Protein AF-A0A3A5VS07-F1 (afdb_monomer)

Nearest PDB structures (foldseek):
  6m96-assembly1_B-2  TM=8.601E-01  e=1.224E-10  Aquifex aeolicus VF5
  7k2t-assembly1_B  TM=9.051E-01  e=3.445E-10  Aquifex aeolicus VF5
  8dku-assembly1_B  TM=8.799E-01  e=6.766E-10  Aquifex aeolicus VF5
  6oih-assembly1_D  TM=8.553E-01  e=5.911E-10  Aquifex aeolicus VF5
  6jbh-assembly1_D  TM=8.385E-01  e=1.487E-06  Alicyclobacillus herbarius

pLDDT: mean 70.06, std 24.3, range [26.67, 97.94]

Sequence (455 aa):
MKNRGQQRFASKGSLAQKLIKRIVKLAKSSPIPEKKIAETLSELYEVDQNLSQSLIFAIENLIYSSKNLTAARSLFLNTVSLLSKNDKNQCFDFTYSCDPKAIDKESLEIVFELHLENEHYLASLILLDGLDQNESTQQKRKSIVQAMKHRDEKKIDIIYQNLANLLLRKKSNEKLTSKKDKNSSKFLHHLLETPSVTWRYRSQLSRMIRRDLNTKYQKSILGWVWGIIEPLALTVTFLFLFDILSATTSRYMPLNIMIGIIIWSGFGQIMLRGTKSLESNTAILQRVKIPRQIFLLNITGTAIVTISLNILAIIPLLIYYQIVPTWKIILFPVSLILVAIYAVSVSLFTSTIQTKWRDVSHFVTVAIRIGFYFTPVFFTLEMLINGRIPPEFLTAYLILNPIAIYLSMARTAFTNESVDIGIEFYWISLLHLAILYCLSSYWFSKNENKAVKYL

Radius of gyration: 36.29 Å; Cα contacts (8 Å, |Δi|>4): 391; chains: 1; bounding box: 67×55×109 Å

Structure (mmCIF, N/CA/C/O backbone):
data_AF-A0A3A5VS07-F1
#
_entry.id   AF-A0A3A5VS07-F1
#
loop_
_atom_site.group_PDB
_atom_site.id
_atom_site.type_symbol
_atom_site.label_atom_id
_atom_site.label_alt_id
_atom_site.label_comp_id
_atom_site.label_asym_id
_atom_site.label_entity_id
_atom_site.label_seq_id
_atom_site.pdbx_PDB_ins_code
_atom_site.Cartn_x
_atom_site.Cartn_y
_atom_site.Cartn_z
_atom_site.occupancy
_atom_site.B_iso_or_equiv
_atom_site.auth_seq_id
_atom_site.auth_comp_id
_atom_site.auth_asym_id
_atom_site.auth_atom_id
_atom_site.pdbx_PDB_model_num
ATOM 1 N N . MET A 1 1 ? -44.613 -26.028 59.359 1.00 35.66 1 MET A N 1
ATOM 2 C CA . MET A 1 1 ? -44.324 -24.674 59.898 1.00 35.66 1 MET A CA 1
ATOM 3 C C . MET A 1 1 ? -42.888 -24.158 59.668 1.00 35.66 1 MET A C 1
ATOM 5 O O . MET A 1 1 ? -42.621 -23.023 60.034 1.00 35.66 1 MET A O 1
ATOM 9 N N . LYS A 1 2 ? -41.982 -24.885 58.983 1.00 31.12 2 LYS A N 1
ATOM 10 C CA . LYS A 1 2 ? -40.599 -24.421 58.713 1.00 31.12 2 LYS A CA 1
ATOM 11 C C . LYS A 1 2 ? -40.420 -23.450 57.521 1.00 31.12 2 LYS A C 1
ATOM 13 O O . LYS A 1 2 ? -39.383 -22.808 57.439 1.00 31.12 2 LYS A O 1
ATOM 18 N N . ASN A 1 3 ? -41.431 -23.247 56.664 1.00 30.09 3 ASN A N 1
ATOM 19 C CA . ASN A 1 3 ? -41.316 -22.389 55.463 1.00 30.09 3 ASN A CA 1
ATOM 20 C C . ASN A 1 3 ? -41.666 -20.896 55.647 1.00 30.09 3 ASN A C 1
ATOM 22 O O . ASN A 1 3 ? -41.362 -20.099 54.765 1.00 30.09 3 ASN A O 1
ATOM 26 N N . ARG A 1 4 ? -42.270 -20.472 56.771 1.00 28.08 4 ARG A N 1
ATOM 27 C CA . ARG A 1 4 ? -42.649 -19.051 56.972 1.00 28.08 4 ARG A CA 1
ATOM 28 C C . ARG A 1 4 ? -41.522 -18.177 57.554 1.00 28.08 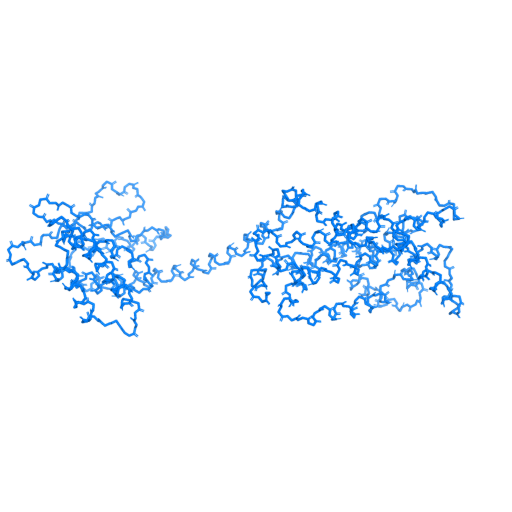4 ARG A C 1
ATOM 30 O O . ARG A 1 4 ? -41.530 -16.968 57.345 1.00 28.08 4 ARG A O 1
ATOM 37 N N . GLY A 1 5 ? -40.540 -18.771 58.240 1.00 27.77 5 GLY A N 1
ATOM 38 C CA . GLY A 1 5 ? -39.402 -18.051 58.837 1.00 27.77 5 GLY A CA 1
ATOM 39 C C . GLY A 1 5 ? -38.304 -17.682 57.830 1.00 27.77 5 GLY A C 1
ATOM 40 O O . GLY A 1 5 ? -37.843 -16.543 57.813 1.00 27.77 5 GLY A O 1
ATOM 41 N N . GLN A 1 6 ? -37.944 -18.605 56.929 1.00 27.52 6 GLN A N 1
ATOM 42 C CA . GLN A 1 6 ? -36.914 -18.370 55.903 1.00 27.52 6 GLN A CA 1
ATOM 43 C C . GLN A 1 6 ? -37.365 -17.386 54.808 1.00 27.52 6 GLN A C 1
ATOM 45 O O . GLN A 1 6 ? -36.561 -16.576 54.350 1.00 27.52 6 GLN A O 1
ATOM 50 N N . GLN A 1 7 ? -38.657 -17.359 54.451 1.00 30.28 7 GLN A N 1
ATOM 51 C CA . GLN A 1 7 ? -39.198 -16.348 53.529 1.00 30.28 7 GLN A CA 1
ATOM 52 C C . GLN A 1 7 ? -39.190 -14.929 54.128 1.00 30.28 7 GLN A C 1
ATOM 54 O O . GLN A 1 7 ? -38.928 -13.967 53.406 1.00 30.28 7 GLN A O 1
ATOM 59 N N . ARG A 1 8 ? -39.406 -14.774 55.446 1.00 30.73 8 ARG A N 1
ATOM 60 C CA . ARG A 1 8 ? -39.355 -13.461 56.118 1.00 30.73 8 ARG A CA 1
ATOM 61 C C . ARG A 1 8 ? -37.939 -12.872 56.145 1.00 30.73 8 ARG A C 1
ATOM 63 O O . ARG A 1 8 ? -37.791 -11.696 55.822 1.00 30.73 8 ARG A O 1
ATOM 70 N N . PHE A 1 9 ? -36.908 -13.669 56.434 1.00 29.89 9 PHE A N 1
ATOM 71 C CA . PHE A 1 9 ? -35.512 -13.196 56.440 1.00 29.89 9 PHE A CA 1
ATOM 72 C C . PHE A 1 9 ? -34.985 -12.847 55.036 1.00 29.89 9 PHE A C 1
ATOM 74 O O . PHE A 1 9 ? -34.376 -11.792 54.861 1.00 29.89 9 PHE A O 1
ATOM 81 N N . ALA A 1 10 ? -35.301 -13.652 54.013 1.00 34.69 10 ALA A N 1
ATOM 82 C CA . ALA A 1 10 ? -34.942 -13.339 52.624 1.00 34.69 10 ALA A CA 1
ATOM 83 C C . ALA A 1 10 ? -35.649 -12.069 52.099 1.00 34.69 10 ALA A C 1
ATOM 85 O O . ALA A 1 10 ? -35.072 -11.303 51.325 1.00 34.69 10 ALA A O 1
ATOM 86 N N . SER A 1 11 ? -36.883 -11.805 52.556 1.00 46.00 11 SER A N 1
ATOM 87 C CA . SER A 1 11 ? -37.635 -10.604 52.169 1.00 46.00 11 SER A CA 1
ATOM 88 C C . SER A 1 11 ? -37.030 -9.306 52.725 1.00 46.00 11 SER A C 1
ATOM 90 O O . SER A 1 11 ? -36.935 -8.330 51.975 1.00 46.00 11 SER A O 1
ATOM 92 N N . LYS A 1 12 ? -36.543 -9.314 53.981 1.00 46.69 12 LYS A N 1
ATOM 93 C CA . LYS A 1 12 ? -35.945 -8.147 54.658 1.00 46.69 12 LYS A CA 1
ATOM 94 C C . LYS A 1 12 ? -34.642 -7.685 53.997 1.00 46.69 12 LYS A C 1
ATOM 96 O O . LYS A 1 12 ? -34.515 -6.505 53.677 1.00 46.69 12 LYS A O 1
ATOM 101 N N . GLY A 1 13 ? -33.732 -8.610 53.677 1.00 51.00 13 GLY A N 1
ATOM 102 C CA . GLY A 1 13 ? -32.477 -8.280 52.980 1.00 51.00 13 GLY A CA 1
ATOM 103 C C . GLY A 1 13 ? -32.695 -7.704 51.572 1.00 51.00 13 GLY A C 1
ATOM 104 O O . GLY A 1 13 ? -32.007 -6.768 51.161 1.00 51.00 13 GLY A O 1
ATOM 105 N N . SER A 1 14 ? -33.710 -8.192 50.844 1.00 56.06 14 SER A N 1
ATOM 106 C CA . SER A 1 14 ? -34.059 -7.643 49.522 1.00 56.06 14 SER A CA 1
ATOM 107 C C . SER A 1 14 ? -34.667 -6.234 49.602 1.00 56.06 14 SER A C 1
ATOM 109 O O . SER A 1 14 ? -34.489 -5.426 48.685 1.00 56.06 14 SER A O 1
ATOM 111 N N . LEU A 1 15 ? -35.377 -5.930 50.695 1.00 60.72 15 LEU A N 1
ATOM 112 C CA . LEU A 1 15 ? -36.012 -4.636 50.932 1.00 60.72 15 LEU A CA 1
ATOM 113 C C . LEU A 1 15 ? -34.964 -3.572 51.290 1.00 60.72 15 LEU A C 1
ATOM 115 O O . LEU A 1 15 ? -34.951 -2.508 50.672 1.00 60.72 15 LEU A O 1
ATOM 119 N N . ALA A 1 16 ? -34.021 -3.899 52.179 1.00 57.56 16 ALA A N 1
ATOM 120 C CA . ALA A 1 16 ? -32.911 -3.018 52.546 1.00 57.56 16 ALA A CA 1
ATOM 121 C C . ALA A 1 16 ? -32.056 -2.631 51.324 1.00 57.56 16 ALA A C 1
ATOM 123 O O . ALA A 1 16 ? -31.803 -1.453 51.071 1.00 57.56 16 ALA A O 1
ATOM 124 N N . GLN A 1 17 ? -31.711 -3.597 50.463 1.00 58.41 17 GLN A N 1
ATOM 125 C CA . GLN A 1 17 ? -30.976 -3.318 49.221 1.00 58.41 17 GLN A CA 1
ATOM 126 C C . GLN A 1 17 ? -31.754 -2.428 48.235 1.00 58.41 17 GLN A C 1
ATOM 128 O O . GLN A 1 17 ? -31.152 -1.623 47.514 1.00 58.41 17 GLN A O 1
ATOM 133 N N . LYS A 1 18 ? -33.088 -2.549 48.177 1.00 65.25 18 LYS A N 1
ATOM 134 C CA . LYS A 1 18 ? -33.938 -1.666 47.357 1.00 65.25 18 LYS A CA 1
ATOM 135 C C . LYS A 1 18 ? -33.953 -0.238 47.902 1.00 65.25 18 LYS A C 1
ATOM 137 O O . LYS A 1 18 ? -33.847 0.701 47.111 1.00 65.25 18 LYS A O 1
ATOM 142 N N . LEU A 1 19 ? -34.038 -0.077 49.220 1.00 61.75 19 LEU A N 1
ATOM 143 C CA . LEU A 1 19 ? -34.015 1.222 49.894 1.00 61.75 19 LEU A CA 1
ATOM 144 C C . LEU A 1 19 ? -32.655 1.921 49.727 1.00 61.75 19 LEU A C 1
ATOM 146 O O . LEU A 1 19 ? -32.621 3.081 49.319 1.00 61.75 19 LEU A O 1
ATOM 150 N N . ILE A 1 20 ? -31.537 1.198 49.861 1.00 58.56 20 ILE A N 1
ATOM 151 C CA . ILE A 1 20 ? -30.185 1.728 49.594 1.00 58.56 20 ILE A CA 1
ATOM 152 C C . ILE A 1 20 ? -30.060 2.220 48.143 1.00 58.56 20 ILE A C 1
ATOM 154 O O . ILE A 1 20 ? -29.622 3.345 47.890 1.00 58.56 20 ILE A O 1
ATOM 158 N N . LYS A 1 21 ? -30.516 1.429 47.160 1.00 62.31 21 LYS A N 1
ATOM 159 C CA . LYS A 1 21 ? -30.524 1.855 45.747 1.00 62.31 21 LYS A CA 1
ATOM 160 C C . LYS A 1 21 ? -31.389 3.100 45.518 1.00 62.31 21 LYS A C 1
ATOM 162 O O . LYS A 1 21 ? -31.049 3.926 44.667 1.00 62.31 21 LYS A O 1
ATOM 167 N N . ARG A 1 22 ? -32.488 3.254 46.264 1.00 67.31 22 ARG A N 1
ATOM 168 C CA . ARG A 1 22 ? -33.375 4.426 46.204 1.00 67.31 22 ARG A CA 1
ATOM 169 C C . ARG A 1 22 ? -32.695 5.673 46.771 1.00 67.31 22 ARG A C 1
ATOM 171 O O . ARG A 1 22 ? -32.732 6.705 46.106 1.00 67.31 22 ARG A O 1
ATOM 178 N N . ILE A 1 23 ? -32.001 5.562 47.904 1.00 60.25 23 ILE A N 1
ATOM 179 C CA . ILE A 1 23 ? -31.211 6.650 48.506 1.00 60.25 23 ILE A CA 1
ATOM 180 C C . ILE A 1 23 ? -30.110 7.109 47.542 1.00 60.25 23 ILE A C 1
ATOM 182 O O . ILE A 1 23 ? -30.017 8.296 47.236 1.00 60.25 23 ILE A O 1
ATOM 186 N N . VAL A 1 24 ? -29.351 6.176 46.956 1.00 57.84 24 VAL A N 1
ATOM 187 C CA . VAL A 1 24 ? -28.307 6.492 45.960 1.00 57.84 24 VAL A CA 1
ATOM 188 C C . VAL A 1 24 ? -28.888 7.190 44.723 1.00 57.84 24 VAL A C 1
ATOM 190 O O . VAL A 1 24 ? -28.236 8.050 44.131 1.00 57.84 24 VAL A O 1
ATOM 193 N N . LYS A 1 25 ? -30.113 6.842 44.311 1.00 63.34 25 LYS A N 1
ATOM 194 C CA . LYS A 1 25 ? -30.803 7.490 43.186 1.00 63.34 25 LYS A CA 1
ATOM 195 C C . LYS A 1 25 ? -31.267 8.909 43.537 1.00 63.34 25 LYS A C 1
ATOM 197 O O . LYS A 1 25 ? -31.075 9.809 42.725 1.00 63.34 25 LYS A O 1
ATOM 202 N N . LEU A 1 26 ? -31.830 9.116 44.730 1.00 61.62 26 LEU A N 1
ATOM 203 C CA . LEU A 1 26 ? -32.265 10.431 45.226 1.00 61.62 26 LEU A CA 1
ATOM 204 C C . LEU A 1 26 ? -31.078 11.373 45.480 1.00 61.62 26 LEU A C 1
ATOM 206 O O . LEU A 1 26 ? -31.150 12.559 45.180 1.00 61.62 26 LEU A O 1
ATOM 210 N N . ALA A 1 27 ? -29.943 10.845 45.933 1.00 52.94 27 ALA A N 1
ATOM 211 C CA . ALA A 1 27 ? -28.721 11.625 46.118 1.00 52.94 27 ALA A CA 1
ATOM 212 C C . ALA A 1 27 ? -28.077 12.082 44.791 1.00 52.94 27 ALA A C 1
ATOM 214 O O . ALA A 1 27 ? -27.214 12.959 44.780 1.00 52.94 27 ALA A O 1
ATOM 215 N N . LYS A 1 28 ? -28.492 11.500 43.654 1.00 54.03 28 LYS A N 1
ATOM 216 C CA . LYS A 1 28 ? -28.048 11.890 42.305 1.00 54.03 28 LYS A CA 1
ATOM 217 C C . LYS A 1 28 ? -28.964 12.921 41.626 1.00 54.03 28 LYS A C 1
ATOM 219 O O . LYS A 1 28 ? -28.592 13.397 40.557 1.00 54.03 28 LYS A O 1
ATOM 224 N N . SER A 1 29 ? -30.127 13.265 42.193 1.00 55.69 29 SER A N 1
ATOM 225 C CA . SER A 1 29 ? -31.029 14.282 41.623 1.00 55.69 29 SER A CA 1
ATOM 226 C C . SER A 1 29 ? -30.660 15.712 42.041 1.00 55.69 29 SER A C 1
ATOM 228 O O . SER A 1 29 ? -30.152 15.928 43.140 1.00 55.69 29 SER A O 1
ATOM 230 N N . SER A 1 30 ? -30.936 16.691 41.171 1.00 45.34 30 SER A N 1
ATOM 231 C CA . SER A 1 30 ? -30.788 18.128 41.448 1.00 45.34 30 SER A CA 1
ATOM 232 C C . SER A 1 30 ? -32.106 18.857 41.146 1.00 45.34 30 SER A C 1
ATOM 234 O O . SER A 1 30 ? -32.556 18.772 40.003 1.00 45.34 30 SER A O 1
ATOM 236 N N . PRO A 1 31 ? -32.721 19.570 42.111 1.00 51.03 31 PRO A N 1
ATOM 237 C CA . PRO A 1 31 ? -32.303 19.741 43.509 1.00 51.03 31 PRO A CA 1
ATOM 238 C C . PRO A 1 31 ? -32.432 18.449 44.333 1.00 51.03 31 PRO A C 1
ATOM 240 O O . PRO A 1 31 ? -33.175 17.537 43.970 1.00 51.03 31 PRO A O 1
ATOM 243 N N . ILE A 1 32 ? -31.672 18.357 45.426 1.00 55.09 32 ILE A N 1
ATOM 244 C CA . ILE A 1 32 ? -31.659 17.179 46.302 1.00 55.09 32 ILE A CA 1
ATOM 245 C C . ILE A 1 32 ? -32.930 17.208 47.167 1.00 55.09 32 ILE A C 1
ATOM 247 O O . ILE A 1 32 ? -33.130 18.168 47.909 1.00 55.09 32 ILE A O 1
ATOM 251 N N . PRO A 1 33 ? -33.802 16.186 47.113 1.00 61.53 33 PRO A N 1
ATOM 252 C CA . PRO A 1 33 ? -35.010 16.150 47.929 1.00 61.53 33 PRO A CA 1
ATOM 253 C C . PRO A 1 33 ? -34.683 15.649 49.346 1.00 61.53 33 PRO A C 1
ATOM 255 O O . PRO A 1 33 ? -34.949 14.494 49.679 1.00 61.53 33 PRO A O 1
ATOM 258 N N . GLU A 1 34 ? -34.104 16.517 50.178 1.00 51.00 34 GLU A N 1
ATOM 259 C CA . GLU A 1 34 ? -33.614 16.203 51.535 1.00 51.00 34 GLU A CA 1
ATOM 260 C C . GLU A 1 34 ? -34.665 15.506 52.412 1.00 51.00 34 GLU A C 1
ATOM 262 O O . GLU A 1 34 ? -34.374 14.488 53.038 1.00 51.00 34 GLU A O 1
ATOM 267 N N . LYS A 1 35 ? -35.919 15.975 52.364 1.00 54.50 35 LYS A N 1
ATOM 268 C CA . LYS A 1 35 ? -37.041 15.383 53.108 1.00 54.50 35 LYS A CA 1
ATOM 269 C C . LYS A 1 35 ? -37.313 13.922 52.716 1.00 54.50 35 LYS A C 1
ATOM 271 O O . LYS A 1 35 ? -37.465 13.073 53.584 1.00 54.50 35 LYS A O 1
ATOM 276 N N . LYS A 1 36 ? -37.276 13.601 51.414 1.00 60.56 36 LYS A N 1
ATOM 277 C CA . LYS A 1 36 ? -37.474 12.223 50.916 1.00 60.56 36 LYS A CA 1
ATOM 278 C C . LYS A 1 36 ? -36.312 11.306 51.284 1.00 60.56 36 LYS A C 1
ATOM 280 O O . LYS A 1 36 ? -36.512 10.108 51.472 1.00 60.56 36 LYS A O 1
ATOM 285 N N . ILE A 1 37 ? -35.095 11.847 51.350 1.00 58.09 37 ILE A N 1
ATOM 286 C CA . ILE A 1 37 ? -33.915 11.094 51.788 1.00 58.09 37 ILE A CA 1
ATOM 287 C C . ILE A 1 37 ? -34.041 10.752 53.275 1.00 58.09 37 ILE A C 1
ATOM 289 O O . ILE A 1 37 ? -33.829 9.598 53.632 1.00 58.09 37 ILE A O 1
ATOM 293 N N . ALA A 1 38 ? -34.450 11.711 54.110 1.00 52.78 38 ALA A N 1
ATOM 294 C CA . ALA A 1 38 ? -34.689 11.483 55.534 1.00 52.78 38 ALA A CA 1
ATOM 295 C C . ALA A 1 38 ? -35.805 10.446 55.783 1.00 52.78 38 ALA A C 1
ATOM 297 O O . ALA A 1 38 ? -35.624 9.534 56.588 1.00 52.78 38 ALA A O 1
ATOM 298 N N . GLU A 1 39 ? -36.914 10.518 55.039 1.00 60.56 39 GLU A N 1
ATOM 299 C CA . GLU A 1 39 ? -37.999 9.522 55.099 1.00 60.56 39 GLU A CA 1
ATOM 300 C C . GLU A 1 39 ? -37.498 8.117 54.712 1.00 60.56 39 GLU A C 1
ATOM 302 O O . GLU A 1 39 ? -37.710 7.158 55.447 1.00 60.56 39 GLU A O 1
ATOM 307 N N . THR A 1 40 ? -36.742 7.996 53.612 1.00 62.50 40 THR A N 1
ATOM 308 C CA . THR A 1 40 ? -36.225 6.693 53.139 1.00 62.50 40 THR A CA 1
ATOM 309 C C . THR A 1 40 ? -35.163 6.106 54.082 1.00 62.50 40 THR A C 1
ATOM 311 O O . THR A 1 40 ? -35.048 4.888 54.202 1.00 62.50 40 THR A O 1
ATOM 314 N N . LEU A 1 41 ? -34.370 6.953 54.745 1.00 55.94 41 LEU A N 1
ATOM 315 C CA . LEU A 1 41 ? -33.424 6.529 55.784 1.00 55.94 41 LEU A CA 1
ATOM 316 C C . LEU A 1 41 ? -34.146 6.036 57.044 1.00 55.94 41 LEU A C 1
ATOM 318 O O . LEU A 1 41 ? -33.721 5.045 57.628 1.00 55.94 41 LEU A O 1
ATOM 322 N N . SER A 1 42 ? -35.254 6.680 57.417 1.00 56.22 42 SER A N 1
ATOM 323 C CA . SER A 1 42 ? -36.095 6.241 58.539 1.00 56.22 42 SER A CA 1
ATOM 324 C C . SER A 1 42 ? -36.734 4.877 58.247 1.00 56.22 42 SER A C 1
ATOM 326 O O . SER A 1 42 ? -36.667 3.978 59.079 1.00 56.22 42 SER A O 1
ATOM 328 N N . GLU A 1 43 ? -37.251 4.676 57.026 1.00 63.72 43 GLU A N 1
ATOM 329 C CA . GLU A 1 43 ? -37.761 3.372 56.565 1.00 63.72 43 GLU A CA 1
ATOM 330 C C . GLU A 1 43 ? -36.676 2.283 56.571 1.00 63.72 43 GLU A C 1
ATOM 332 O O . GLU A 1 43 ? -36.951 1.130 56.894 1.00 63.72 43 GLU A O 1
ATOM 337 N N . LEU A 1 44 ? -35.433 2.624 56.210 1.00 58.00 44 LEU A N 1
ATOM 338 C CA . LEU A 1 44 ? -34.318 1.675 56.242 1.00 58.00 44 LEU A CA 1
ATOM 339 C C . LEU A 1 44 ? -33.982 1.254 57.682 1.00 58.00 44 LEU A C 1
ATOM 341 O O . LEU A 1 44 ? -33.674 0.084 57.904 1.00 58.00 44 LEU A O 1
ATOM 345 N N . TYR A 1 45 ? -34.095 2.177 58.642 1.00 52.84 45 TYR A N 1
ATOM 346 C CA . TYR A 1 45 ? -33.855 1.906 60.060 1.00 52.84 45 TYR A CA 1
ATOM 347 C C . TYR A 1 45 ? -34.862 0.945 60.683 1.00 52.84 45 TYR A C 1
ATOM 349 O O . TYR A 1 45 ? -34.473 0.021 61.392 1.00 52.84 45 TYR A O 1
ATOM 357 N N . GLU A 1 46 ? -36.150 1.093 60.372 1.00 57.97 46 GLU A N 1
ATOM 358 C CA . GLU A 1 46 ? -37.178 0.176 60.884 1.00 57.97 46 GLU A CA 1
ATOM 359 C C . GLU A 1 46 ? -37.010 -1.264 60.367 1.00 57.97 46 GLU A C 1
ATOM 361 O O . GLU A 1 46 ? -37.454 -2.230 60.996 1.00 57.97 46 GLU A O 1
ATOM 366 N N . VAL A 1 47 ? -36.372 -1.428 59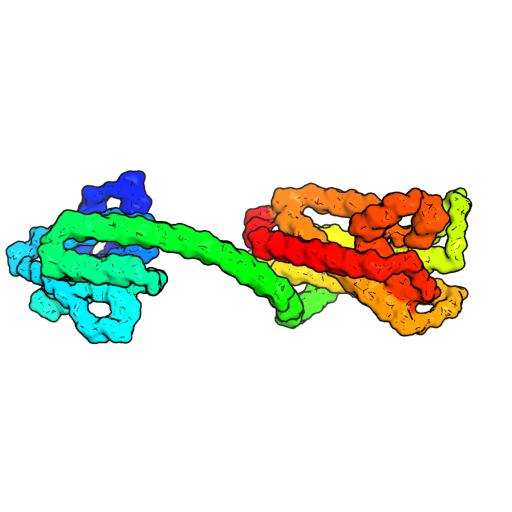.206 1.00 57.06 47 VAL A N 1
ATOM 367 C CA . VAL A 1 47 ? -36.207 -2.727 58.541 1.00 57.06 47 VAL A CA 1
ATOM 368 C C . VAL A 1 47 ? -34.998 -3.500 59.077 1.00 57.06 47 VAL A C 1
ATOM 370 O O . VAL A 1 47 ? -35.069 -4.735 59.149 1.00 57.06 47 VAL A O 1
ATOM 373 N N . ASP A 1 48 ? -33.925 -2.803 59.464 1.00 52.50 48 ASP A N 1
ATOM 374 C CA . ASP A 1 48 ? -32.655 -3.390 59.902 1.00 52.50 48 ASP A CA 1
ATOM 375 C C . ASP A 1 48 ? -32.058 -2.627 61.100 1.00 52.50 48 ASP A C 1
ATOM 377 O O . ASP A 1 48 ? -31.489 -1.552 60.946 1.00 52.50 48 ASP A O 1
ATOM 381 N N . GLN A 1 49 ? -32.174 -3.184 62.310 1.00 49.41 49 GLN A N 1
ATOM 382 C CA . GLN A 1 49 ? -31.670 -2.537 63.531 1.00 49.41 49 GLN A CA 1
ATOM 383 C C . GLN A 1 49 ? -30.128 -2.524 63.628 1.00 49.41 49 GLN A C 1
ATOM 385 O O . GLN A 1 49 ? -29.587 -1.711 64.371 1.00 49.41 49 GLN A O 1
ATOM 390 N N . ASN A 1 50 ? -29.406 -3.327 62.829 1.00 47.53 50 ASN A N 1
ATOM 391 C CA . ASN A 1 50 ? -27.934 -3.301 62.724 1.00 47.53 50 ASN A CA 1
ATOM 392 C C . ASN A 1 50 ? -27.459 -2.261 61.684 1.00 47.53 50 ASN A C 1
ATOM 394 O O . ASN A 1 50 ? -26.661 -2.539 60.785 1.00 47.53 50 ASN A O 1
ATOM 398 N N . LEU A 1 51 ? -27.988 -1.039 61.789 1.00 45.94 51 LEU A N 1
ATOM 399 C CA . LEU A 1 51 ? -27.923 -0.008 60.747 1.00 45.94 51 LEU A CA 1
ATOM 400 C C . LEU A 1 51 ? -26.508 0.545 60.475 1.00 45.94 51 LEU A C 1
ATOM 402 O O . LEU A 1 51 ? -26.288 1.147 59.424 1.00 45.94 51 LEU A O 1
ATOM 406 N N . SER A 1 52 ? -25.545 0.350 61.380 1.00 45.28 52 SER A N 1
ATOM 407 C CA . SER A 1 52 ? -24.231 1.013 61.357 1.00 45.28 52 SER A CA 1
ATOM 408 C C . SER A 1 52 ? -23.382 0.637 60.133 1.00 45.28 52 SER A C 1
ATOM 410 O O . SER A 1 52 ? -22.960 1.521 59.388 1.00 45.28 52 SER A O 1
ATOM 412 N N . GLN A 1 53 ? -23.193 -0.654 59.840 1.00 44.06 53 GLN A N 1
ATOM 413 C CA . GLN A 1 53 ? -22.348 -1.084 58.711 1.00 44.06 53 GLN A CA 1
ATOM 414 C C . GLN A 1 53 ? -22.976 -0.801 57.340 1.00 44.06 53 GLN A C 1
ATOM 416 O O . GLN A 1 53 ? -22.285 -0.398 56.403 1.00 44.06 53 GLN A O 1
ATOM 421 N N . SER A 1 54 ? -24.295 -0.960 57.222 1.00 43.84 54 SER A N 1
ATOM 422 C CA . SER A 1 54 ? -25.032 -0.704 55.979 1.00 43.84 54 SER A CA 1
ATOM 423 C C . SER A 1 54 ? -25.033 0.785 55.610 1.00 43.84 54 SER A C 1
ATOM 425 O O . SER A 1 54 ? -24.948 1.129 54.428 1.00 43.84 54 SER A O 1
ATOM 427 N N . LEU A 1 55 ? -25.082 1.675 56.609 1.00 46.97 55 LEU A N 1
ATOM 428 C CA . LEU A 1 55 ? -24.954 3.123 56.428 1.00 46.97 55 LEU A CA 1
ATOM 429 C C . LEU A 1 55 ? -23.530 3.556 56.097 1.00 46.97 55 LEU A C 1
ATOM 431 O O . LEU A 1 55 ? -23.360 4.353 55.177 1.00 46.97 55 LEU A O 1
ATOM 435 N N . ILE A 1 56 ? -22.524 3.020 56.795 1.00 44.69 56 ILE A N 1
ATOM 436 C CA . ILE A 1 56 ? -21.108 3.302 56.514 1.00 44.69 56 ILE A CA 1
ATOM 437 C C . ILE A 1 56 ? -20.785 2.900 55.073 1.00 44.69 56 ILE A C 1
ATOM 439 O O . ILE A 1 56 ? -20.320 3.730 54.296 1.00 44.69 56 ILE A O 1
ATOM 443 N N . PHE A 1 57 ? -21.182 1.696 54.651 1.00 45.28 57 PHE A N 1
ATOM 444 C CA . PHE A 1 57 ? -20.992 1.235 53.276 1.00 45.28 57 PHE A CA 1
ATOM 445 C C . PHE A 1 57 ? -21.769 2.074 52.247 1.00 45.28 57 PHE A C 1
ATOM 447 O O . PHE A 1 57 ? -21.302 2.287 51.123 1.00 45.28 57 PHE A O 1
ATOM 454 N N . ALA A 1 58 ? -22.963 2.569 52.597 1.00 45.16 58 ALA A N 1
ATOM 455 C CA . ALA A 1 58 ? -23.735 3.456 51.730 1.00 45.16 58 ALA A CA 1
ATOM 456 C C . ALA A 1 58 ? -23.071 4.833 51.587 1.00 45.16 58 ALA A C 1
ATOM 458 O O . ALA A 1 58 ? -23.021 5.344 50.469 1.00 45.16 58 ALA A O 1
ATOM 459 N N . ILE A 1 59 ? -22.536 5.399 52.674 1.00 47.28 59 ILE A N 1
ATOM 460 C CA . ILE A 1 59 ? -21.818 6.681 52.712 1.00 47.28 59 ILE A CA 1
ATOM 461 C C . ILE A 1 59 ? -20.483 6.569 51.967 1.00 47.28 59 ILE A C 1
ATOM 463 O O . ILE A 1 59 ? -20.223 7.393 51.092 1.00 47.28 59 ILE A O 1
ATOM 467 N N . GLU A 1 60 ? -19.692 5.523 52.210 1.00 43.66 60 GLU A N 1
ATOM 468 C CA . GLU A 1 60 ? -18.444 5.242 51.488 1.00 43.66 60 GLU A CA 1
ATOM 469 C C . GLU A 1 60 ? -18.685 5.116 49.982 1.00 43.66 60 GLU A C 1
ATOM 471 O O . GLU A 1 60 ? -18.024 5.781 49.180 1.00 43.66 60 GLU A O 1
ATOM 476 N N . ASN A 1 61 ? -19.703 4.347 49.573 1.00 42.75 61 ASN A N 1
ATOM 477 C CA . ASN A 1 61 ? -20.063 4.225 48.161 1.00 42.75 61 ASN A CA 1
ATOM 478 C C . ASN A 1 61 ? -20.597 5.530 47.568 1.00 42.75 61 ASN A C 1
ATOM 480 O O . ASN A 1 61 ? -20.410 5.770 46.375 1.00 42.75 61 ASN A O 1
ATOM 484 N N . LEU A 1 62 ? -21.264 6.385 48.347 1.00 42.56 62 LEU A N 1
ATOM 485 C CA . LEU A 1 62 ? -21.747 7.683 47.873 1.00 42.56 62 LEU A CA 1
ATOM 486 C C . LEU A 1 62 ? -20.625 8.714 47.764 1.00 42.56 62 LEU A C 1
ATOM 488 O O . LEU A 1 62 ? -20.637 9.504 46.821 1.00 42.56 62 LEU A O 1
ATOM 492 N N . ILE A 1 63 ? -19.635 8.682 48.653 1.00 43.50 63 ILE A N 1
ATOM 493 C CA . ILE A 1 63 ? -18.420 9.500 48.569 1.00 43.50 63 ILE A CA 1
ATOM 494 C C . ILE A 1 63 ? -17.589 9.069 47.351 1.00 43.50 63 ILE A C 1
ATOM 496 O O . ILE A 1 63 ? -17.175 9.917 46.558 1.00 43.50 63 ILE A O 1
ATOM 500 N N . TYR A 1 64 ? -17.450 7.760 47.116 1.00 39.59 64 TYR A N 1
ATOM 501 C CA . TYR A 1 64 ? -16.770 7.231 45.930 1.00 39.59 64 TYR A CA 1
ATOM 502 C C . TYR A 1 64 ? -17.558 7.451 44.623 1.00 39.59 64 TYR A C 1
ATOM 504 O O . TYR A 1 64 ? -16.966 7.708 43.571 1.00 39.59 64 TYR A O 1
ATOM 512 N N . SER A 1 65 ? -18.896 7.372 44.652 1.00 37.09 65 SER A N 1
ATOM 513 C CA . SER A 1 65 ? -19.741 7.431 43.447 1.00 37.09 65 SER A CA 1
ATOM 514 C C . SER A 1 65 ? -20.257 8.828 43.095 1.00 37.09 65 SER A C 1
ATOM 516 O O . SER A 1 65 ? -20.578 9.054 41.919 1.00 37.09 65 SER A O 1
ATOM 518 N N . SER A 1 66 ? -20.453 9.734 44.053 1.00 39.06 66 SER A N 1
ATOM 519 C CA . SER A 1 66 ? -21.170 10.987 43.806 1.00 39.06 66 SER A CA 1
ATOM 520 C C . SER A 1 66 ? -20.211 12.118 43.440 1.00 39.06 66 SER A C 1
ATOM 522 O O . SER A 1 66 ? -19.219 12.411 44.096 1.00 39.06 66 SER A O 1
ATOM 524 N N . LYS A 1 67 ? -20.518 12.796 42.334 1.00 40.78 67 LYS A N 1
ATOM 525 C CA . LYS A 1 67 ? -19.819 14.008 41.886 1.00 40.78 67 LYS A CA 1
ATOM 526 C C . LYS A 1 67 ? -20.248 15.256 42.687 1.00 40.78 67 LYS A C 1
ATOM 528 O O . LYS A 1 67 ? -19.985 16.357 42.218 1.00 40.78 67 LYS A O 1
ATOM 533 N N . ASN A 1 68 ? -20.943 15.100 43.821 1.00 46.38 68 ASN A N 1
ATOM 534 C CA . ASN A 1 68 ? -21.657 16.178 44.506 1.00 46.38 68 ASN A CA 1
ATOM 535 C C . ASN A 1 68 ? -21.395 16.150 46.026 1.00 46.38 68 ASN A C 1
ATOM 537 O O . ASN A 1 68 ? -22.114 15.494 46.775 1.00 46.38 68 ASN A O 1
ATOM 541 N N . LEU A 1 69 ? -20.349 16.861 46.468 1.00 47.06 69 LEU A N 1
ATOM 542 C CA . LEU A 1 69 ? -19.902 16.919 47.872 1.00 47.06 69 LEU A CA 1
ATOM 543 C C . LEU A 1 69 ? -21.001 17.421 48.827 1.00 47.06 69 LEU A C 1
ATOM 545 O O . LEU A 1 69 ? -21.072 16.996 49.977 1.00 47.06 69 LEU A O 1
ATOM 549 N N . THR A 1 70 ? -21.885 18.291 48.335 1.00 45.78 70 THR A N 1
ATOM 550 C CA . THR A 1 70 ? -23.015 18.839 49.094 1.00 45.78 70 THR A CA 1
ATOM 551 C C . THR A 1 70 ? -24.013 17.747 49.481 1.00 45.78 70 THR A C 1
ATOM 553 O O . THR A 1 70 ? -24.519 17.756 50.599 1.00 45.78 70 THR A O 1
ATOM 556 N N . ALA A 1 71 ? -24.223 16.758 48.600 1.00 49.31 71 ALA A N 1
ATOM 557 C CA . ALA A 1 71 ? -25.089 15.609 48.863 1.00 49.31 71 ALA A CA 1
ATOM 558 C C . ALA A 1 71 ? -24.498 14.665 49.921 1.00 49.31 71 ALA A C 1
ATOM 560 O O . ALA A 1 71 ? -25.233 14.118 50.738 1.00 49.31 71 ALA A O 1
ATOM 561 N N . ALA A 1 72 ? -23.172 14.488 49.924 1.00 49.88 72 ALA A N 1
ATOM 562 C CA . ALA A 1 72 ? -22.482 13.684 50.932 1.00 49.88 72 ALA A CA 1
ATOM 563 C C . ALA A 1 72 ? -22.552 14.343 52.323 1.00 49.88 72 ALA A C 1
ATOM 565 O O . ALA A 1 72 ? -22.862 13.664 53.300 1.00 49.88 72 ALA A O 1
ATOM 566 N N . ARG A 1 73 ? -22.361 15.672 52.402 1.00 47.53 73 ARG A N 1
ATOM 567 C CA . ARG A 1 73 ? -22.497 16.452 53.649 1.00 47.53 73 ARG A CA 1
ATOM 568 C C . ARG A 1 73 ? -23.915 16.372 54.222 1.00 47.53 73 ARG A C 1
ATOM 570 O O . ARG A 1 73 ? -24.069 16.092 55.407 1.00 47.53 73 ARG A O 1
ATOM 577 N N . SER A 1 74 ? -24.945 16.585 53.399 1.00 50.12 74 SER A N 1
ATOM 578 C CA . SER A 1 74 ? -26.344 16.544 53.855 1.00 50.12 74 SER A CA 1
ATOM 579 C C . SER A 1 74 ? -26.764 15.146 54.316 1.00 50.12 74 SER A C 1
ATOM 581 O O . SER A 1 74 ? -27.484 15.008 55.300 1.00 50.12 74 SER A O 1
ATOM 583 N N . LEU A 1 75 ? -26.299 14.095 53.629 1.00 51.91 75 LEU A N 1
ATOM 584 C CA . LEU A 1 75 ? -26.544 12.708 54.027 1.00 51.91 75 LEU A CA 1
ATOM 58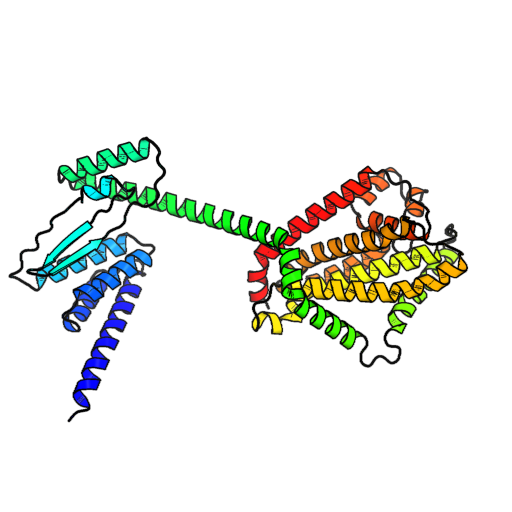5 C C . LEU A 1 75 ? -25.872 12.366 55.355 1.00 51.91 75 LEU A C 1
ATOM 587 O O . LEU A 1 75 ? -26.525 11.786 56.217 1.00 51.91 75 LEU A O 1
ATOM 591 N N . PHE A 1 76 ? -24.609 12.753 55.541 1.00 50.72 76 PHE A N 1
ATOM 592 C CA . PHE A 1 76 ? -23.884 12.518 56.788 1.00 50.72 76 PHE A CA 1
ATOM 593 C C . PHE A 1 76 ? -24.580 13.194 57.978 1.00 50.72 76 PHE A C 1
ATOM 595 O O . PHE A 1 76 ? -24.918 12.527 58.952 1.00 50.72 76 PHE A O 1
ATOM 602 N N . LEU A 1 77 ? -24.902 14.488 57.860 1.00 47.78 77 LEU A N 1
ATOM 603 C CA . LEU A 1 77 ? -25.571 15.246 58.925 1.00 47.78 77 LEU A CA 1
ATOM 604 C C . LEU A 1 77 ? -26.969 14.697 59.257 1.00 47.78 77 LEU A C 1
ATOM 606 O O . LEU A 1 77 ? -27.309 14.563 60.431 1.00 47.78 77 LEU A O 1
ATOM 610 N N . ASN A 1 78 ? -27.762 14.319 58.247 1.00 49.31 78 ASN A N 1
ATOM 611 C CA . ASN A 1 78 ? -29.085 13.727 58.474 1.00 49.31 78 ASN A CA 1
ATOM 612 C C . ASN A 1 78 ? -29.007 12.335 59.110 1.00 49.31 78 ASN A C 1
ATOM 614 O O . ASN A 1 78 ? -29.862 11.996 59.920 1.00 49.31 78 ASN A O 1
ATOM 618 N N . THR A 1 79 ? -27.980 11.549 58.781 1.00 49.53 79 THR A N 1
ATOM 619 C CA . THR A 1 79 ? -27.749 10.230 59.389 1.00 49.53 79 THR A CA 1
ATOM 620 C C . THR A 1 79 ? -27.409 10.370 60.873 1.00 49.53 79 THR A C 1
ATOM 622 O O . THR A 1 79 ? -28.017 9.708 61.710 1.00 49.53 79 THR A O 1
ATOM 625 N N . VAL A 1 80 ? -26.499 11.289 61.208 1.00 45.19 80 VAL A N 1
ATOM 626 C CA . VAL A 1 80 ? -26.119 11.597 62.596 1.00 45.19 80 VAL A CA 1
ATOM 627 C C . VAL A 1 80 ? -27.319 12.132 63.390 1.00 45.19 80 VAL A C 1
ATOM 629 O O . VAL A 1 80 ? -27.557 11.701 64.515 1.00 45.19 80 VAL A O 1
ATOM 632 N N . SER A 1 81 ? -28.143 13.000 62.790 1.00 44.12 81 SER A N 1
ATOM 633 C CA . SER A 1 81 ? -29.378 13.498 63.414 1.00 44.12 81 SER A CA 1
ATOM 634 C C . SER A 1 81 ? -30.410 12.400 63.699 1.00 44.12 81 SER A C 1
ATOM 636 O O . SER A 1 81 ? -31.170 12.535 64.659 1.00 44.12 81 SER A O 1
ATOM 638 N N . LEU A 1 82 ? -30.503 11.374 62.851 1.00 47.25 82 LEU A N 1
ATOM 639 C CA . LEU A 1 82 ? -31.459 10.274 63.006 1.00 47.25 82 LEU A CA 1
ATOM 640 C C . LEU A 1 82 ? -31.027 9.329 64.130 1.00 47.25 82 LEU A C 1
ATOM 642 O O . LEU A 1 82 ? -31.856 8.953 64.956 1.00 47.25 82 LEU A O 1
ATOM 646 N N . LEU A 1 83 ? -29.724 9.036 64.204 1.00 44.56 83 LEU A N 1
ATOM 647 C CA . LEU A 1 83 ? -29.118 8.274 65.299 1.00 44.56 83 LEU A CA 1
ATOM 648 C C . LEU A 1 83 ? -29.285 9.004 66.642 1.00 44.56 83 LEU A C 1
ATOM 650 O O . LEU A 1 83 ? -29.637 8.384 67.637 1.00 44.56 83 LEU A O 1
ATOM 654 N N . SER A 1 84 ? -29.160 10.336 66.649 1.00 40.81 84 SER A N 1
ATOM 655 C CA . SER A 1 84 ? -29.338 11.171 67.846 1.00 40.81 84 SER A CA 1
ATOM 656 C C . SER A 1 84 ? -30.780 11.270 68.370 1.00 40.81 84 SER A C 1
ATOM 658 O O . SER A 1 84 ? -30.971 11.543 69.554 1.00 40.81 84 SER A O 1
ATOM 660 N N . LYS A 1 85 ? -31.808 11.098 67.526 1.00 41.16 85 LYS A N 1
ATOM 661 C CA . LYS A 1 85 ? -33.215 11.329 67.916 1.00 41.16 85 LYS A CA 1
ATOM 662 C C . LYS A 1 85 ? -33.918 10.121 68.538 1.00 41.16 85 LYS A C 1
ATOM 664 O O . LYS A 1 85 ? -34.888 10.330 69.267 1.00 41.16 85 LYS A O 1
ATOM 669 N N . ASN A 1 86 ? -33.483 8.900 68.228 1.00 41.69 86 ASN A N 1
ATOM 670 C CA . ASN A 1 86 ? -34.227 7.685 68.578 1.00 41.69 86 ASN A CA 1
ATOM 671 C C . ASN A 1 86 ? -33.729 6.962 69.837 1.00 41.69 86 ASN A C 1
ATOM 673 O O . ASN A 1 86 ? -34.525 6.236 70.426 1.00 41.69 86 ASN A O 1
ATOM 677 N N . ASP A 1 87 ? -32.509 7.228 70.312 1.00 39.41 87 ASP A N 1
ATOM 678 C CA . ASP A 1 87 ? -32.027 6.738 71.611 1.00 39.41 87 ASP A CA 1
ATOM 679 C C . ASP A 1 87 ? -31.847 7.906 72.587 1.00 39.41 87 ASP A C 1
ATOM 681 O O . ASP A 1 87 ? -30.812 8.566 72.643 1.00 39.41 87 ASP A O 1
ATOM 685 N N . LYS A 1 88 ? -32.891 8.188 73.378 1.00 32.56 88 LYS A N 1
ATOM 686 C CA . LYS A 1 88 ? -32.918 9.311 74.338 1.00 32.56 88 LYS A CA 1
ATOM 687 C C . LYS A 1 88 ? -31.943 9.169 75.522 1.00 32.56 88 LYS A C 1
ATOM 689 O O . LYS A 1 88 ? -31.875 10.090 76.328 1.00 32.56 88 LYS A O 1
ATOM 694 N N . ASN A 1 89 ? -31.199 8.064 75.615 1.00 32.94 89 ASN A N 1
ATOM 695 C CA . ASN A 1 89 ? -30.298 7.757 76.731 1.00 32.94 89 ASN A CA 1
ATOM 696 C C . ASN A 1 89 ? -28.822 7.556 76.335 1.00 32.94 89 ASN A C 1
ATOM 698 O O . ASN A 1 89 ? -28.043 7.150 77.188 1.00 32.94 89 ASN A O 1
ATOM 702 N N . GLN A 1 90 ? -28.410 7.850 75.097 1.00 33.16 90 GLN A N 1
ATOM 703 C CA . GLN A 1 90 ? -27.008 7.694 74.683 1.00 33.16 90 GLN A CA 1
ATOM 704 C C . GLN A 1 90 ? -26.323 9.058 74.512 1.00 33.16 90 GLN A C 1
ATOM 706 O O . GLN A 1 90 ? -26.718 9.875 73.679 1.00 33.16 90 GLN A O 1
ATOM 711 N N . CYS A 1 91 ? -25.288 9.318 75.315 1.00 26.67 91 CYS A N 1
ATOM 712 C CA . CYS A 1 91 ? -24.389 10.455 75.120 1.00 26.67 91 CYS A CA 1
ATOM 713 C C . CYS A 1 91 ? -23.461 10.164 73.933 1.00 26.67 91 CYS A C 1
ATOM 715 O O . CYS A 1 91 ? -22.659 9.236 73.981 1.00 26.67 91 CYS A O 1
ATOM 717 N N . PHE A 1 92 ? -23.557 10.960 72.868 1.00 30.50 92 PHE A N 1
ATOM 718 C CA . PHE A 1 92 ? -22.634 10.892 71.734 1.00 30.50 92 PHE A CA 1
ATOM 719 C C . PHE A 1 92 ? -21.374 11.703 72.054 1.00 30.50 92 PHE A C 1
ATOM 721 O O . PHE A 1 92 ? -21.385 12.927 71.914 1.00 30.50 92 PHE A O 1
ATOM 728 N N . ASP A 1 93 ? -20.292 11.040 72.459 1.00 27.98 93 ASP A N 1
ATOM 729 C CA . ASP A 1 93 ? -18.988 11.693 72.588 1.00 27.98 93 ASP A CA 1
ATOM 730 C C . ASP A 1 93 ? -18.232 11.646 71.256 1.00 27.98 93 ASP A C 1
ATOM 732 O O . ASP A 1 93 ? -17.875 10.587 70.739 1.00 27.98 93 ASP A O 1
ATOM 736 N N . PHE A 1 94 ? -17.991 12.829 70.686 1.00 32.94 94 PHE A N 1
ATOM 737 C CA . PHE A 1 94 ? -17.134 13.007 69.518 1.00 32.94 94 PHE A CA 1
ATOM 738 C C . PHE A 1 94 ? -15.721 13.354 69.981 1.00 32.94 94 PHE A C 1
ATOM 740 O O . PHE A 1 94 ? -15.408 14.518 70.257 1.00 32.94 94 PHE A O 1
ATOM 747 N N . THR A 1 95 ? -14.845 12.358 70.036 1.00 28.14 95 THR A N 1
ATOM 748 C CA . THR A 1 95 ? -13.410 12.566 70.227 1.00 28.14 95 THR A CA 1
ATOM 749 C C . THR A 1 95 ? -12.714 12.615 68.870 1.00 28.14 95 THR A C 1
ATOM 751 O O . THR A 1 95 ? -12.829 11.719 68.039 1.00 28.14 95 THR A O 1
ATOM 754 N N . TYR A 1 96 ? -11.993 13.708 68.617 1.00 33.81 96 TYR A N 1
ATOM 755 C CA . TYR A 1 96 ? -11.078 13.800 67.483 1.00 33.81 96 TYR A CA 1
ATOM 756 C C . TYR A 1 96 ? -9.701 13.346 67.970 1.00 33.81 96 TYR A C 1
ATOM 758 O O . TYR A 1 96 ? -9.109 13.972 68.848 1.00 33.81 96 TYR A O 1
ATOM 766 N N . SER A 1 97 ? -9.195 12.246 67.422 1.00 30.33 97 SER A N 1
ATOM 767 C CA . SER A 1 97 ? -7.829 11.794 67.673 1.00 30.33 97 SER A CA 1
ATOM 768 C C . SER A 1 97 ? -7.015 12.002 66.402 1.00 30.33 97 SER A C 1
ATOM 770 O O . SER A 1 97 ? -7.227 11.335 65.392 1.00 30.33 97 SER A O 1
ATOM 772 N N . CYS A 1 98 ? -6.103 12.975 66.424 1.00 29.67 98 CYS A N 1
ATOM 773 C CA . CYS A 1 98 ? -5.010 13.003 65.457 1.00 29.67 98 CYS A CA 1
ATOM 774 C C . CYS A 1 98 ? -3.974 11.996 65.952 1.00 29.67 98 CYS A C 1
ATOM 776 O O . CYS A 1 98 ? -3.282 12.304 66.922 1.00 29.67 98 CYS A O 1
ATOM 778 N N . ASP A 1 99 ? -3.859 10.827 65.316 1.00 31.78 99 ASP A N 1
ATOM 779 C CA . ASP A 1 99 ? -2.811 9.866 65.666 1.00 31.78 99 ASP A CA 1
ATOM 780 C C . ASP A 1 99 ? -1.426 10.502 65.413 1.00 31.78 99 ASP A C 1
ATOM 782 O O . ASP A 1 99 ? -1.066 10.768 64.258 1.00 31.78 99 ASP A O 1
ATOM 786 N N . PRO A 1 100 ? -0.618 10.773 66.457 1.00 28.84 100 PRO A N 1
ATOM 787 C CA . PRO A 1 100 ? 0.687 11.400 66.293 1.00 28.84 100 PRO A CA 1
ATOM 788 C C . PRO A 1 100 ? 1.681 10.495 65.557 1.00 28.84 100 PRO A C 1
ATOM 790 O O . PRO A 1 100 ? 2.677 10.989 65.036 1.00 28.84 100 PRO A O 1
ATOM 793 N N . LYS A 1 101 ? 1.434 9.178 65.487 1.00 30.41 101 LYS A N 1
ATOM 794 C CA . LYS A 1 101 ? 2.322 8.230 64.795 1.00 30.41 101 LYS A CA 1
ATOM 795 C C . LYS A 1 101 ? 2.132 8.221 63.275 1.00 30.41 101 LYS A C 1
ATOM 797 O O . LYS A 1 101 ? 3.010 7.733 62.568 1.00 30.41 101 LYS A O 1
ATOM 802 N N . ALA A 1 102 ? 1.057 8.824 62.761 1.00 31.36 102 ALA A N 1
ATOM 803 C CA . ALA A 1 102 ? 0.863 9.058 61.327 1.00 31.36 102 ALA A CA 1
ATOM 804 C C . ALA A 1 102 ? 1.661 10.271 60.798 1.00 31.36 102 ALA A C 1
ATOM 806 O O . ALA A 1 102 ? 1.731 10.491 59.590 1.00 31.36 102 ALA A O 1
ATOM 807 N N . ILE A 1 103 ? 2.304 11.049 61.681 1.00 30.34 103 ILE A N 1
ATOM 808 C CA . ILE A 1 103 ? 3.086 12.242 61.313 1.00 30.34 103 ILE A CA 1
ATOM 809 C C . ILE A 1 103 ? 4.349 11.877 60.504 1.00 30.34 103 ILE A C 1
ATOM 811 O O . ILE A 1 103 ? 4.778 12.680 59.677 1.00 30.34 103 ILE A O 1
ATOM 815 N N . ASP A 1 104 ? 4.877 10.656 60.653 1.00 30.89 104 ASP A N 1
ATOM 816 C CA . ASP A 1 104 ? 6.071 10.180 59.929 1.00 30.89 104 ASP A CA 1
ATOM 817 C C . ASP A 1 104 ? 5.777 9.544 58.558 1.00 30.89 104 ASP A C 1
ATOM 819 O O . ASP A 1 104 ? 6.700 9.257 57.796 1.00 30.89 104 ASP A O 1
ATOM 823 N N . LYS A 1 105 ? 4.506 9.333 58.199 1.00 31.97 105 LYS A N 1
ATOM 824 C CA . LYS A 1 105 ? 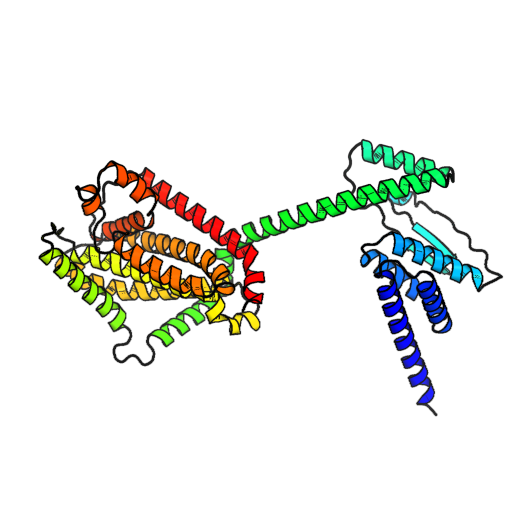4.121 8.760 56.901 1.00 31.97 105 LYS A CA 1
ATOM 825 C C . LYS A 1 105 ? 3.083 9.634 56.227 1.00 31.97 105 LYS A C 1
ATOM 827 O O . LYS A 1 105 ? 1.905 9.400 56.426 1.00 31.97 105 LYS A O 1
ATOM 832 N N . GLU A 1 106 ? 3.559 10.624 55.466 1.00 34.62 106 GLU A N 1
ATOM 833 C CA . GLU A 1 106 ? 3.024 11.281 54.245 1.00 34.62 106 GLU A CA 1
ATOM 834 C C . GLU A 1 106 ? 1.502 11.534 54.038 1.00 34.62 106 GLU A C 1
ATOM 836 O O . GLU A 1 106 ? 1.134 12.229 53.094 1.00 34.62 106 GLU A O 1
ATOM 841 N N . SER A 1 107 ? 0.609 11.130 54.936 1.00 32.06 107 SER A N 1
ATOM 842 C CA . SER A 1 107 ? -0.847 11.229 54.861 1.00 32.06 107 SER A CA 1
ATOM 843 C C . SER A 1 107 ? -1.382 11.944 56.100 1.00 32.06 107 SER A C 1
ATOM 845 O O . SER A 1 107 ? -1.040 11.596 57.225 1.00 32.06 107 SER A O 1
ATOM 847 N N . LEU A 1 108 ? -2.224 12.965 55.911 1.00 34.06 108 LEU A N 1
ATOM 848 C CA . LEU A 1 108 ? -3.009 13.529 57.013 1.00 34.06 108 LEU A CA 1
ATOM 849 C C . LEU A 1 108 ? -4.351 12.800 57.037 1.00 34.06 108 LEU A C 1
ATOM 851 O O . LEU A 1 108 ? -5.256 13.128 56.267 1.00 34.06 108 LEU A O 1
ATOM 855 N N . GLU A 1 109 ? -4.439 11.779 57.877 1.00 36.16 109 GLU A N 1
ATOM 856 C CA . GLU A 1 109 ? -5.680 11.064 58.141 1.00 36.16 109 GLU A CA 1
ATOM 857 C C . GLU A 1 109 ? -6.459 11.830 59.213 1.00 36.16 109 GLU A C 1
ATOM 859 O O . GLU A 1 109 ? -5.975 12.027 60.326 1.00 36.16 109 GLU A O 1
ATOM 864 N N . ILE A 1 110 ? -7.649 12.327 58.866 1.00 37.53 110 ILE A N 1
ATOM 865 C CA . ILE A 1 110 ? -8.596 12.834 59.862 1.00 37.53 110 ILE A CA 1
ATOM 866 C C . ILE A 1 110 ? -9.565 11.688 60.118 1.00 37.53 110 ILE A C 1
ATOM 868 O O . ILE A 1 110 ? -10.453 11.410 59.307 1.00 37.53 110 ILE A O 1
ATOM 872 N N . VAL A 1 111 ? -9.332 10.985 61.220 1.00 35.44 111 VAL A N 1
ATOM 873 C CA . VAL A 1 111 ? -10.179 9.885 61.671 1.00 35.44 111 VAL A CA 1
ATOM 874 C C . VAL A 1 111 ? -11.269 10.473 62.560 1.00 35.44 111 VAL A C 1
ATOM 876 O O . VAL A 1 111 ? -10.979 11.164 63.537 1.00 35.44 111 VAL A O 1
ATOM 879 N N . PHE A 1 112 ? -12.529 10.232 62.201 1.00 36.22 112 PHE A N 1
ATOM 880 C CA . PHE A 1 112 ? -13.655 10.510 63.085 1.00 36.22 112 PHE A CA 1
ATOM 881 C C . PHE A 1 112 ? -13.997 9.204 63.800 1.00 36.22 112 PHE A C 1
ATOM 883 O O . PHE A 1 112 ? -14.488 8.262 63.175 1.00 36.22 112 PHE A O 1
ATOM 890 N N . GLU A 1 113 ? -13.709 9.129 65.098 1.00 32.03 113 GLU A N 1
ATOM 891 C CA . GLU A 1 113 ? -14.121 7.993 65.921 1.00 32.03 113 GLU A CA 1
ATOM 892 C C . GLU A 1 113 ? -15.508 8.262 66.505 1.00 32.03 113 GLU A C 1
ATOM 894 O O . GLU A 1 113 ? -15.731 9.253 67.198 1.00 32.03 113 GLU A O 1
ATOM 899 N N . LEU A 1 114 ? -16.451 7.366 66.212 1.00 32.34 114 LEU A N 1
ATOM 900 C CA . LEU A 1 114 ? -17.766 7.324 66.845 1.00 32.34 114 LEU A CA 1
ATOM 901 C C . LEU A 1 114 ? -17.731 6.224 67.907 1.00 32.34 114 LEU A C 1
ATOM 903 O O . LEU A 1 114 ? -17.614 5.042 67.578 1.00 32.34 114 LEU A O 1
ATOM 907 N N . HIS A 1 115 ? -17.805 6.615 69.179 1.00 32.03 115 HIS A N 1
ATOM 908 C CA . HIS A 1 115 ? -17.885 5.673 70.293 1.00 32.03 115 HIS A CA 1
ATOM 909 C C . HIS A 1 115 ? -19.354 5.379 70.620 1.00 32.03 115 HIS A C 1
ATOM 911 O O . HIS A 1 115 ? -20.107 6.283 70.976 1.00 32.03 115 HIS A O 1
ATOM 917 N N . LEU A 1 116 ? -19.755 4.110 70.494 1.00 29.77 116 LEU A N 1
ATOM 918 C CA . LEU A 1 116 ? -21.075 3.600 70.875 1.00 29.77 116 LEU A CA 1
ATOM 919 C C . LEU A 1 116 ? -20.883 2.525 71.945 1.00 29.77 116 LEU A C 1
ATOM 921 O O . LEU A 1 116 ? -20.586 1.393 71.592 1.00 29.77 116 LEU A O 1
ATOM 925 N N . GLU A 1 117 ? -20.994 2.919 73.218 1.00 32.81 117 GLU A N 1
ATOM 926 C CA . GLU A 1 117 ? -21.139 2.161 74.487 1.00 32.81 117 GLU A CA 1
ATOM 927 C C . GLU A 1 117 ? -20.509 0.761 74.701 1.00 32.81 117 GLU A C 1
ATOM 929 O O . GLU A 1 117 ? -20.745 0.187 75.755 1.00 32.81 117 GLU A O 1
ATOM 934 N N . ASN A 1 118 ? -19.706 0.222 73.777 1.00 31.11 118 ASN A N 1
ATOM 935 C CA . ASN A 1 118 ? -18.773 -0.919 73.866 1.00 31.11 118 ASN A CA 1
ATOM 936 C C . ASN A 1 118 ? -18.239 -1.359 72.481 1.00 31.11 118 ASN A C 1
ATOM 938 O O . ASN A 1 118 ? -17.464 -2.311 72.400 1.00 31.11 118 ASN A O 1
ATOM 942 N N . GLU A 1 119 ? -18.601 -0.674 71.389 1.00 31.64 119 GLU A N 1
ATOM 943 C CA . GLU A 1 119 ? -18.027 -0.895 70.060 1.00 31.64 119 GLU A CA 1
ATOM 944 C C . GLU A 1 119 ? -17.428 0.395 69.476 1.00 31.64 119 GLU A C 1
ATOM 946 O O . GLU A 1 119 ? -18.058 1.456 69.434 1.00 31.64 119 GLU A O 1
ATOM 951 N N . HIS A 1 120 ? -16.179 0.290 69.011 1.00 32.31 120 HIS A N 1
ATOM 952 C CA . HIS A 1 120 ? -15.465 1.365 68.328 1.00 32.31 120 HIS A CA 1
ATOM 953 C C . HIS A 1 120 ? -15.806 1.334 66.838 1.00 32.31 120 HIS A C 1
ATOM 955 O O . HIS A 1 120 ? -15.400 0.416 66.121 1.00 32.31 120 HIS A O 1
ATOM 961 N N . TYR A 1 121 ? -16.522 2.348 66.353 1.00 34.31 121 TYR A N 1
ATOM 962 C CA . TYR A 1 121 ? -16.787 2.504 64.927 1.00 34.31 121 TYR A CA 1
ATOM 963 C C . TYR A 1 121 ? -15.828 3.540 64.338 1.00 34.31 121 TYR A C 1
ATOM 965 O O . TYR A 1 121 ? -15.914 4.737 64.624 1.00 34.31 121 TYR A O 1
ATOM 973 N N . LEU A 1 122 ? -14.900 3.063 63.504 1.00 29.05 122 LEU A N 1
ATOM 974 C CA . LEU A 1 122 ? -13.920 3.898 62.815 1.00 29.05 122 LEU A CA 1
ATOM 975 C C . LEU A 1 122 ? -14.485 4.332 61.456 1.00 29.05 122 LEU A C 1
ATOM 977 O O . LEU A 1 122 ? -14.691 3.498 60.575 1.00 29.05 122 LEU A O 1
ATOM 981 N N . ALA A 1 123 ? -14.722 5.629 61.270 1.00 33.22 123 ALA A N 1
ATOM 982 C CA . ALA A 1 123 ? -15.007 6.199 59.958 1.00 33.22 123 ALA A CA 1
ATOM 983 C C . ALA A 1 123 ? -13.809 7.057 59.528 1.00 33.22 123 ALA A C 1
ATOM 985 O O . ALA A 1 123 ? -13.595 8.160 60.040 1.00 33.22 123 ALA A O 1
ATOM 986 N N . SER A 1 124 ? -12.999 6.548 58.596 1.00 30.67 124 SER A N 1
ATOM 987 C CA . SER A 1 124 ? -11.855 7.289 58.065 1.00 30.67 124 SER A CA 1
ATOM 988 C C . SER A 1 124 ? -12.283 8.163 56.886 1.00 30.67 124 SER A C 1
ATOM 990 O O . SER A 1 124 ? -12.871 7.705 55.904 1.00 30.67 124 SER A O 1
ATOM 992 N N . LEU A 1 125 ? -11.984 9.461 56.970 1.00 34.31 125 LEU A N 1
ATOM 993 C CA . LEU A 1 125 ? -12.124 10.375 55.844 1.00 34.31 125 LEU A CA 1
ATOM 994 C C . LEU A 1 125 ? -10.718 10.706 55.326 1.00 34.31 125 LEU A C 1
ATOM 996 O O . LEU A 1 125 ? -10.067 11.645 55.781 1.00 34.31 125 LEU A O 1
ATOM 1000 N N . ILE A 1 126 ? -10.229 9.915 54.367 1.00 33.09 126 ILE A N 1
ATOM 1001 C CA . ILE A 1 126 ? -8.933 10.151 53.714 1.00 33.09 126 ILE A CA 1
ATOM 1002 C C . ILE A 1 126 ? -9.080 11.376 52.803 1.00 33.09 126 ILE A C 1
ATOM 1004 O O . ILE A 1 126 ? -9.637 11.285 51.708 1.00 33.09 126 ILE A O 1
ATOM 1008 N N . LEU A 1 127 ? -8.632 12.547 53.263 1.00 36.75 127 LEU A N 1
ATOM 1009 C CA . LEU A 1 127 ? -8.875 13.812 52.555 1.00 36.75 127 LEU A CA 1
ATOM 1010 C C . LEU A 1 127 ? -7.676 14.380 51.789 1.00 36.75 127 LEU A C 1
ATOM 1012 O O . LEU A 1 127 ? -7.857 15.342 51.042 1.00 36.75 127 LEU A O 1
ATOM 1016 N N . LEU A 1 128 ? -6.464 13.842 51.932 1.00 34.62 128 LEU A N 1
ATOM 1017 C CA . LEU A 1 128 ? -5.266 14.536 51.444 1.00 34.62 128 LEU A CA 1
ATOM 1018 C C . LEU A 1 128 ? -4.180 13.604 50.906 1.00 34.62 128 LEU A C 1
ATOM 1020 O O . LEU A 1 128 ? -3.035 13.690 51.338 1.00 34.62 128 LEU A O 1
ATOM 1024 N N . ASP A 1 129 ? -4.519 12.781 49.915 1.00 30.06 129 ASP A N 1
ATOM 1025 C CA . ASP A 1 129 ? -3.496 12.102 49.122 1.00 30.06 129 ASP A CA 1
ATOM 1026 C C . ASP A 1 129 ? -3.241 12.866 47.807 1.00 30.06 129 ASP A C 1
ATOM 1028 O O . ASP A 1 129 ? -4.081 12.953 46.901 1.00 30.06 129 ASP A O 1
ATOM 1032 N N . GLY A 1 130 ? -2.081 13.524 47.745 1.00 35.66 130 GLY A N 1
ATOM 1033 C CA . GLY A 1 130 ? -1.499 14.045 46.506 1.00 35.66 130 GLY A CA 1
ATOM 1034 C C . GLY A 1 130 ? -1.559 15.556 46.244 1.00 35.66 130 GLY A C 1
ATOM 1035 O O . GLY A 1 130 ? -1.585 15.941 45.077 1.00 35.66 130 GLY A O 1
ATOM 1036 N N . LEU A 1 131 ? -1.628 16.450 47.234 1.00 36.09 131 LEU A N 1
ATOM 1037 C CA . LEU A 1 131 ? -1.366 17.876 46.950 1.00 36.09 131 LEU A CA 1
ATOM 1038 C C . LEU A 1 131 ? 0.150 18.130 46.883 1.00 36.09 131 LEU A C 1
ATOM 1040 O O . LEU A 1 131 ? 0.858 17.827 47.836 1.00 36.09 131 LEU A O 1
ATOM 1044 N N . ASP A 1 132 ? 0.613 18.694 45.761 1.00 37.59 132 ASP A N 1
ATOM 1045 C CA . ASP A 1 132 ? 2.015 19.056 45.500 1.00 37.59 132 ASP A CA 1
ATOM 1046 C C . ASP A 1 132 ? 2.676 19.805 46.670 1.00 37.59 132 ASP A C 1
ATOM 1048 O O . ASP A 1 132 ? 2.084 20.722 47.262 1.00 37.59 132 ASP A O 1
ATOM 1052 N N . GLN A 1 133 ? 3.939 19.453 46.940 1.00 40.97 133 GLN A N 1
ATOM 1053 C CA . GLN A 1 133 ? 4.774 19.950 48.043 1.00 40.97 133 GLN A CA 1
ATOM 1054 C C . GLN A 1 133 ? 5.283 21.397 47.861 1.00 40.97 133 GLN A C 1
ATOM 1056 O O . GLN A 1 133 ? 6.425 21.710 48.180 1.00 40.97 133 GLN A O 1
ATOM 1061 N N . ASN A 1 134 ? 4.456 22.320 47.370 1.00 41.78 134 ASN A N 1
ATOM 1062 C CA . ASN A 1 134 ? 4.827 23.738 47.353 1.00 41.78 134 ASN A CA 1
ATOM 1063 C C . ASN A 1 134 ? 4.735 24.353 48.762 1.00 41.78 134 ASN A C 1
ATOM 1065 O O . ASN A 1 134 ? 3.794 24.068 49.510 1.00 41.78 134 ASN A O 1
ATOM 1069 N N . GLU A 1 135 ? 5.653 25.270 49.097 1.00 38.62 135 GLU A N 1
ATOM 1070 C CA . GLU A 1 135 ? 5.689 25.985 50.390 1.00 38.62 135 GLU A CA 1
ATOM 1071 C C . GLU A 1 135 ? 4.341 26.639 50.741 1.00 38.62 135 GLU A C 1
ATOM 1073 O O . GLU A 1 135 ? 3.880 26.557 51.881 1.00 38.62 135 GLU A O 1
ATOM 1078 N N . SER A 1 136 ? 3.625 27.184 49.748 1.00 43.28 136 SER A N 1
ATOM 1079 C CA . SER A 1 136 ? 2.292 27.775 49.958 1.00 43.28 136 SER A CA 1
ATOM 1080 C C . SER A 1 136 ? 1.231 26.761 50.424 1.00 43.28 136 SER A C 1
ATOM 1082 O O . SER A 1 136 ? 0.298 27.118 51.149 1.00 43.28 136 SER A O 1
ATOM 1084 N N . THR A 1 137 ? 1.370 25.487 50.039 1.00 45.81 137 THR A N 1
ATOM 1085 C CA . THR A 1 137 ? 0.476 24.388 50.428 1.00 45.81 137 THR A CA 1
ATOM 1086 C C . THR A 1 137 ? 0.775 23.942 51.858 1.00 45.81 137 THR A C 1
ATOM 1088 O O . THR A 1 137 ? -0.152 23.720 52.639 1.00 45.81 137 THR A O 1
ATOM 1091 N N . GLN A 1 138 ? 2.055 23.884 52.241 1.00 47.06 138 GLN A N 1
ATOM 1092 C CA . GLN A 1 138 ? 2.474 23.564 53.610 1.00 47.06 138 GLN A CA 1
ATOM 1093 C C . GLN A 1 138 ? 2.074 24.656 54.613 1.00 47.06 138 GLN A C 1
ATOM 1095 O O . GLN A 1 138 ? 1.617 24.351 55.715 1.00 47.06 138 GLN A O 1
ATOM 1100 N N . GLN A 1 139 ? 2.174 25.929 54.227 1.00 48.38 139 GLN A N 1
ATOM 1101 C CA . GLN A 1 139 ? 1.785 27.055 55.080 1.00 48.38 139 GLN A CA 1
ATOM 1102 C C . GLN A 1 139 ? 0.265 27.091 55.307 1.00 48.38 139 GLN A C 1
ATOM 1104 O O . GLN A 1 139 ? -0.200 27.258 56.438 1.00 48.38 139 GLN A O 1
ATOM 1109 N N . LYS A 1 140 ? -0.522 26.799 54.259 1.00 47.88 140 LYS A N 1
ATOM 1110 C CA . LYS A 1 140 ? -1.971 26.575 54.380 1.00 47.88 140 LYS A CA 1
ATOM 1111 C C . LYS A 1 140 ? -2.283 25.379 55.284 1.00 47.88 140 LYS A C 1
ATOM 1113 O O . LYS A 1 140 ? -3.126 25.511 56.166 1.00 47.88 140 LYS A O 1
ATOM 1118 N N . ARG A 1 141 ? -1.559 24.260 55.159 1.00 45.06 141 ARG A N 1
ATOM 1119 C CA . ARG A 1 141 ? -1.704 23.070 56.024 1.00 45.06 141 ARG A CA 1
ATOM 1120 C C . ARG A 1 141 ? -1.509 23.414 57.508 1.00 45.06 141 ARG A C 1
ATOM 1122 O O . ARG A 1 141 ? -2.353 23.052 58.321 1.00 45.06 141 ARG A O 1
ATOM 1129 N N . LYS A 1 142 ? -0.472 24.191 57.854 1.00 46.09 142 LYS A N 1
ATOM 1130 C CA . LYS A 1 142 ? -0.222 24.656 59.235 1.00 46.09 142 LYS A CA 1
ATOM 1131 C C . LYS A 1 142 ? -1.342 25.559 59.767 1.00 46.09 142 LYS A C 1
ATOM 1133 O O . LYS A 1 142 ? -1.813 25.342 60.879 1.00 46.09 142 LYS A O 1
ATOM 1138 N N . SER A 1 143 ? -1.826 26.509 58.962 1.00 44.41 143 SER A N 1
ATOM 1139 C CA . SER A 1 143 ? -2.936 27.393 59.365 1.00 44.41 143 SER A CA 1
ATOM 1140 C C . SER A 1 143 ? -4.255 26.646 59.608 1.00 44.41 143 SER A C 1
ATOM 1142 O O . SER A 1 143 ? -5.009 27.001 60.510 1.00 44.41 143 SER A O 1
ATOM 1144 N N . ILE A 1 144 ? -4.508 25.577 58.846 1.00 44.16 144 ILE A N 1
ATOM 1145 C CA . ILE A 1 144 ? -5.705 24.739 58.969 1.00 44.16 144 ILE A CA 1
ATOM 1146 C C . ILE A 1 144 ? -5.663 23.934 60.272 1.00 44.16 144 ILE A C 1
ATOM 1148 O O . ILE A 1 144 ? -6.634 23.940 61.025 1.00 44.16 144 ILE A O 1
ATOM 1152 N N . VAL A 1 145 ? -4.518 23.319 60.584 1.00 43.78 145 VAL A N 1
ATOM 1153 C CA . VAL A 1 145 ? -4.304 22.591 61.848 1.00 43.78 145 VAL A CA 1
ATOM 1154 C C . VAL A 1 145 ? -4.456 23.523 63.057 1.00 43.78 145 VAL A C 1
ATOM 1156 O O . VAL A 1 145 ? -5.070 23.157 64.057 1.00 43.78 145 VAL A O 1
ATOM 1159 N N . GLN A 1 146 ? -3.959 24.757 62.956 1.00 40.62 146 GLN A N 1
ATOM 1160 C CA . GLN A 1 146 ? -4.041 25.740 64.036 1.00 40.62 146 GLN A CA 1
ATOM 1161 C C . GLN A 1 146 ? -5.462 26.304 64.225 1.00 40.62 146 GLN A C 1
ATOM 1163 O O . GLN A 1 146 ? -5.886 26.510 65.359 1.00 40.62 146 GLN A O 1
ATOM 1168 N N . ALA A 1 147 ? -6.235 26.484 63.147 1.00 40.78 147 ALA A N 1
ATOM 1169 C CA . ALA A 1 147 ? -7.639 26.898 63.218 1.00 40.78 147 ALA A CA 1
ATOM 1170 C C . ALA A 1 147 ? -8.555 25.806 63.804 1.00 40.78 147 ALA A C 1
ATOM 1172 O O . ALA A 1 147 ? -9.456 26.120 64.583 1.00 40.78 147 ALA A O 1
ATOM 1173 N N . MET A 1 148 ? -8.299 24.526 63.495 1.00 37.75 148 MET A N 1
ATOM 1174 C CA . MET A 1 148 ? -9.042 23.399 64.081 1.00 37.75 148 MET A CA 1
ATOM 1175 C C . MET A 1 148 ? -8.819 23.275 65.596 1.00 37.75 148 MET A C 1
ATOM 1177 O O . MET A 1 148 ? -9.740 22.915 66.324 1.00 37.75 148 MET A O 1
ATOM 1181 N N . LYS A 1 149 ? -7.633 23.657 66.089 1.00 36.59 149 LYS A N 1
ATOM 1182 C CA . LYS A 1 149 ? -7.286 23.631 67.520 1.00 36.59 149 LYS A CA 1
ATOM 1183 C C . LYS A 1 149 ? -8.077 24.643 68.370 1.00 36.59 149 LYS A C 1
ATOM 1185 O O . LYS A 1 149 ? -8.160 24.473 69.581 1.00 36.59 149 LYS A O 1
ATOM 1190 N N . HIS A 1 150 ? -8.671 25.670 67.752 1.00 37.38 150 HIS A N 1
ATOM 1191 C CA . HIS A 1 150 ? -9.373 26.766 68.438 1.00 37.38 150 HIS A CA 1
ATOM 1192 C C . HIS A 1 150 ? -10.911 26.773 68.266 1.00 37.38 150 HIS A C 1
ATOM 1194 O O . HIS A 1 150 ? -11.544 27.727 68.705 1.00 37.38 150 HIS A O 1
ATOM 1200 N N . ARG A 1 151 ? -11.531 25.729 67.677 1.00 38.41 151 ARG A N 1
ATOM 1201 C CA . ARG A 1 151 ? -13.008 25.576 67.538 1.00 38.41 151 ARG A CA 1
ATOM 1202 C C . ARG A 1 151 ? -13.751 26.786 66.914 1.00 38.41 151 ARG A C 1
ATOM 1204 O O . ARG A 1 151 ? -14.877 27.095 67.287 1.00 38.41 151 ARG A O 1
ATOM 1211 N N . ASP A 1 152 ? -13.155 27.461 65.931 1.00 42.16 152 ASP A N 1
ATOM 1212 C CA . ASP A 1 152 ? -13.743 28.656 65.296 1.00 42.16 152 ASP A CA 1
ATOM 1213 C C . ASP A 1 152 ? -14.555 28.283 64.028 1.00 42.16 152 ASP A C 1
ATOM 1215 O O . ASP A 1 152 ? -14.006 28.171 62.925 1.00 42.16 152 ASP A O 1
ATOM 1219 N N . GLU A 1 153 ? -15.866 28.041 64.177 1.00 40.66 153 GLU A N 1
ATOM 1220 C CA . GLU A 1 153 ? -16.756 27.482 63.133 1.00 40.66 153 GLU A CA 1
ATOM 1221 C C . GLU A 1 153 ? -16.736 28.256 61.800 1.00 40.66 153 GLU A C 1
ATOM 1223 O O . GLU A 1 153 ? -16.735 27.652 60.724 1.00 40.66 153 GLU A O 1
ATOM 1228 N N . LYS A 1 154 ? -16.638 29.592 61.834 1.00 39.72 154 LYS A N 1
ATOM 1229 C CA . LYS A 1 154 ? -16.623 30.425 60.614 1.00 39.72 154 LYS A CA 1
ATOM 1230 C C . LYS A 1 154 ? -15.355 30.239 59.778 1.00 39.72 154 LYS A C 1
ATOM 1232 O O . LYS A 1 154 ? -15.416 30.283 58.550 1.00 39.72 154 LYS A O 1
ATOM 1237 N N . LYS A 1 155 ? -14.199 30.020 60.414 1.00 38.62 155 LYS A N 1
ATOM 1238 C CA . LYS A 1 155 ? -12.938 29.754 59.697 1.00 38.62 155 LYS A CA 1
ATOM 1239 C C . LYS A 1 155 ? -12.926 28.357 59.097 1.00 38.62 155 LYS A C 1
ATOM 1241 O O . LYS A 1 155 ? -12.385 28.173 58.009 1.00 38.62 155 LYS A O 1
ATOM 1246 N N . ILE A 1 156 ? -13.556 27.401 59.773 1.00 39.97 156 ILE A N 1
ATOM 1247 C CA . ILE A 1 156 ? -13.680 26.021 59.310 1.00 39.97 156 ILE A CA 1
ATOM 1248 C C . ILE A 1 156 ? -14.478 25.964 57.994 1.00 39.97 156 ILE A C 1
ATOM 1250 O O . ILE A 1 156 ? -14.007 25.352 57.036 1.00 39.97 156 ILE A O 1
ATOM 1254 N N . ASP A 1 157 ? -15.602 26.678 57.875 1.00 39.56 157 ASP A N 1
ATOM 1255 C CA . ASP A 1 157 ? -16.389 26.720 56.627 1.00 39.56 157 ASP A CA 1
ATOM 1256 C C . ASP A 1 157 ? -15.630 27.383 55.456 1.00 39.56 157 ASP A C 1
ATOM 1258 O O . ASP A 1 157 ? -15.668 26.890 54.324 1.00 39.56 157 ASP A O 1
ATOM 1262 N N . ILE A 1 158 ? -14.867 28.454 55.715 1.00 43.47 158 ILE A N 1
ATOM 1263 C CA . ILE A 1 158 ? -14.013 29.106 54.700 1.00 43.47 158 ILE A CA 1
ATOM 1264 C C . ILE A 1 158 ? -12.903 28.154 54.228 1.00 43.47 158 ILE A C 1
ATOM 1266 O O . ILE A 1 158 ? -12.589 28.084 53.036 1.00 43.47 158 ILE A O 1
ATOM 1270 N N . ILE A 1 159 ? -12.319 27.388 55.152 1.00 42.59 159 ILE A N 1
ATOM 1271 C CA . ILE A 1 159 ? -11.307 26.374 54.846 1.00 42.59 159 ILE A CA 1
ATOM 1272 C C . ILE A 1 159 ? -11.915 25.254 53.995 1.00 42.59 159 ILE A C 1
ATOM 1274 O O . ILE A 1 159 ? -11.321 24.900 52.976 1.00 42.59 159 ILE A O 1
ATOM 1278 N N . TYR A 1 160 ? -13.111 24.759 54.334 1.00 41.81 160 TYR A N 1
ATOM 1279 C CA . TYR A 1 160 ? -13.813 23.742 53.546 1.00 41.81 160 TYR A CA 1
ATOM 1280 C C . TYR A 1 160 ? -14.125 24.211 52.123 1.00 41.81 160 TYR A C 1
ATOM 1282 O O . TYR A 1 160 ? -13.906 23.456 51.174 1.00 41.81 160 TYR A O 1
ATOM 1290 N N . GLN A 1 161 ? -14.577 25.455 51.939 1.00 41.16 161 GLN A N 1
ATOM 1291 C CA . GLN A 1 161 ? -14.829 25.994 50.599 1.00 41.16 161 GLN A CA 1
ATOM 1292 C C . GLN A 1 161 ? -13.544 26.152 49.776 1.00 41.16 161 GLN A C 1
ATOM 1294 O O . GLN A 1 161 ? -13.516 25.809 48.591 1.00 41.16 161 GLN A O 1
ATOM 1299 N N . ASN A 1 162 ? -12.455 26.607 50.398 1.00 42.12 162 ASN A N 1
ATOM 1300 C CA . ASN A 1 162 ? -11.165 26.738 49.723 1.00 42.12 162 ASN A CA 1
ATOM 1301 C C . ASN A 1 162 ? -10.567 25.376 49.338 1.00 42.12 162 ASN A C 1
ATOM 1303 O O . ASN A 1 162 ? -10.038 25.227 48.234 1.00 42.12 162 ASN A O 1
ATOM 1307 N N . LEU A 1 163 ? -10.706 24.363 50.198 1.00 42.31 163 LEU A N 1
ATOM 1308 C CA . LEU A 1 163 ? -10.302 22.984 49.910 1.00 42.31 163 LEU A CA 1
ATOM 1309 C C . LEU A 1 163 ? -11.159 22.358 48.807 1.00 42.31 163 LEU A C 1
ATOM 1311 O O . LEU A 1 163 ? -10.614 21.749 47.887 1.00 42.31 163 LEU A O 1
ATOM 1315 N N . ALA A 1 164 ? -12.477 22.571 48.831 1.00 41.03 164 ALA A N 1
ATOM 1316 C CA . ALA A 1 164 ? -13.381 22.105 47.782 1.00 41.03 164 ALA A CA 1
ATOM 1317 C C . ALA A 1 164 ? -13.006 22.697 46.413 1.00 41.03 164 ALA A C 1
ATOM 1319 O O . ALA A 1 164 ? -12.911 21.968 45.424 1.00 41.03 164 ALA A O 1
ATOM 1320 N N . ASN A 1 165 ? -12.702 23.995 46.358 1.00 42.12 165 ASN A N 1
ATOM 1321 C CA . ASN A 1 165 ? -12.280 24.662 45.127 1.00 42.12 165 ASN A CA 1
ATOM 1322 C C . ASN A 1 165 ? -10.915 24.165 44.616 1.00 42.12 165 ASN A C 1
ATOM 1324 O O . ASN A 1 165 ? -10.733 23.996 43.405 1.00 42.12 165 ASN A O 1
ATOM 1328 N N . LEU A 1 166 ? -9.969 23.870 45.514 1.00 42.09 166 LEU A N 1
ATOM 1329 C CA . LEU A 1 166 ? -8.668 23.291 45.158 1.00 42.09 166 LEU A CA 1
ATOM 1330 C C . LEU A 1 166 ? -8.796 21.854 44.635 1.00 42.09 166 LEU A C 1
ATOM 1332 O O . LEU A 1 166 ? -8.198 21.524 43.610 1.00 42.09 166 LEU A O 1
ATOM 1336 N N . LEU A 1 167 ? -9.629 21.025 45.268 1.00 39.94 167 LEU A N 1
ATOM 1337 C CA . LEU A 1 167 ? -9.902 19.653 44.828 1.00 39.94 167 LEU A CA 1
ATOM 1338 C C . LEU A 1 167 ? -10.630 19.621 43.476 1.00 39.94 167 LEU A C 1
ATOM 1340 O O . LEU A 1 167 ? -10.315 18.792 42.621 1.00 39.94 167 LEU A O 1
ATOM 1344 N N . LEU A 1 168 ? -11.557 20.554 43.234 1.00 39.50 168 LEU A N 1
ATOM 1345 C CA . LEU A 1 168 ? -12.233 20.693 41.942 1.00 39.50 168 LEU A CA 1
ATOM 1346 C C . LEU A 1 168 ? -11.262 21.110 40.827 1.00 39.50 168 LEU A C 1
ATOM 1348 O O . LEU A 1 168 ? -11.305 20.528 39.739 1.00 39.50 168 LEU A O 1
ATOM 1352 N N . ARG A 1 169 ? -10.345 22.052 41.097 1.00 42.00 169 ARG A N 1
ATOM 1353 C CA . ARG A 1 169 ? -9.278 22.434 40.153 1.00 42.00 169 ARG A CA 1
ATOM 1354 C C . ARG A 1 169 ? -8.316 21.281 39.877 1.00 42.00 169 ARG A C 1
ATOM 1356 O O . ARG A 1 169 ? -8.044 21.005 38.709 1.00 42.00 169 ARG A O 1
ATOM 1363 N N . LYS A 1 170 ? -7.863 20.563 40.911 1.00 39.06 170 LYS A N 1
ATOM 1364 C CA . LYS A 1 170 ? -6.973 19.404 40.758 1.00 39.06 170 LYS A CA 1
ATOM 1365 C C . LYS A 1 170 ? -7.640 18.288 39.954 1.00 39.06 170 LYS A C 1
ATOM 1367 O O . LYS A 1 170 ? -7.047 17.813 39.001 1.00 39.06 170 LYS A O 1
ATOM 1372 N N . LYS A 1 171 ? -8.908 17.958 40.222 1.00 37.97 171 LYS A N 1
ATOM 1373 C CA . LYS A 1 171 ? -9.674 16.939 39.473 1.00 37.97 171 LYS A CA 1
ATOM 1374 C C . LYS A 1 171 ? -9.962 17.341 38.023 1.00 37.97 171 LYS A C 1
ATOM 1376 O O . LYS A 1 171 ? -10.061 16.480 37.147 1.00 37.97 171 LYS A O 1
ATOM 1381 N N . SER A 1 172 ? -10.133 18.639 37.757 1.00 35.56 172 SER A N 1
ATOM 1382 C CA . SER A 1 172 ? -10.227 19.172 36.393 1.00 35.56 172 SER A CA 1
ATOM 1383 C C . SER A 1 172 ? -8.898 18.997 35.656 1.00 35.56 172 SER A C 1
ATOM 1385 O O . SER A 1 172 ? -8.879 18.441 34.556 1.00 35.56 172 SER A O 1
ATOM 1387 N N . ASN A 1 173 ? -7.791 19.375 36.299 1.00 36.59 173 ASN A N 1
ATOM 1388 C CA . ASN A 1 173 ? -6.448 19.229 35.747 1.00 36.59 173 ASN A CA 1
ATOM 1389 C C . ASN A 1 173 ? -6.053 17.757 35.573 1.00 36.59 173 ASN A C 1
ATOM 1391 O O . ASN A 1 173 ? -5.623 17.405 34.487 1.00 36.59 173 ASN A O 1
ATOM 1395 N N . GLU A 1 174 ? -6.320 16.876 36.541 1.00 39.41 174 GLU A N 1
ATOM 1396 C CA . GLU A 1 174 ? -6.107 15.423 36.451 1.00 39.41 174 GLU A CA 1
ATOM 1397 C C . GLU A 1 174 ? -6.918 14.782 35.324 1.00 39.41 174 GLU A C 1
ATOM 1399 O O . GLU A 1 174 ? -6.434 13.889 34.640 1.00 39.41 174 GLU A O 1
ATOM 1404 N N . LYS A 1 175 ? -8.154 15.231 35.066 1.00 37.34 175 LYS A N 1
ATOM 1405 C CA . LYS A 1 175 ? -8.924 14.746 33.908 1.00 37.34 175 LYS A CA 1
ATOM 1406 C C . LYS A 1 175 ? -8.338 15.214 32.581 1.00 37.34 175 LYS A C 1
ATOM 1408 O O . LYS A 1 175 ? -8.429 14.480 31.596 1.00 37.34 175 LYS A O 1
ATOM 1413 N N . LEU A 1 176 ? -7.790 16.425 32.533 1.00 40.22 176 LEU A N 1
ATOM 1414 C CA . LEU A 1 176 ? -7.137 16.985 31.351 1.00 40.22 176 LEU A CA 1
ATOM 1415 C C . LEU A 1 176 ? -5.780 16.315 31.089 1.00 40.22 176 LEU A C 1
ATOM 1417 O O . LEU A 1 176 ? -5.538 15.905 29.952 1.00 40.22 176 LEU A O 1
ATOM 1421 N N . THR A 1 177 ? -4.955 16.116 32.121 1.00 35.81 177 THR A N 1
ATOM 1422 C CA . THR A 1 177 ? -3.664 15.413 32.044 1.00 35.81 177 THR A CA 1
ATOM 1423 C C . THR A 1 177 ? -3.871 13.926 31.777 1.00 35.81 177 THR A C 1
ATOM 1425 O O . THR A 1 177 ? -3.392 13.440 30.763 1.00 35.81 177 THR A O 1
ATOM 1428 N N . SER A 1 178 ? -4.745 13.230 32.517 1.00 39.44 178 SER A N 1
ATOM 1429 C CA . SER A 1 178 ? -5.087 11.816 32.271 1.00 39.44 178 SER A CA 1
ATOM 1430 C C . SER A 1 178 ? -5.605 11.568 30.852 1.00 39.44 178 SER A C 1
ATOM 1432 O O . SER A 1 178 ? -5.252 10.575 30.221 1.00 39.44 178 SER A O 1
ATOM 1434 N N . LYS A 1 179 ? -6.427 12.466 30.289 1.00 42.44 179 LYS A N 1
ATOM 1435 C CA . LYS A 1 179 ? -6.936 12.312 28.915 1.00 42.44 179 LYS A CA 1
ATOM 1436 C C . LYS A 1 179 ? -5.864 12.591 27.854 1.00 42.44 179 LYS A C 1
ATOM 1438 O O . LYS A 1 179 ? -5.929 11.990 26.779 1.00 42.44 179 LYS A O 1
ATOM 1443 N N . LYS A 1 180 ? -4.911 13.488 28.125 1.00 41.75 180 LYS A N 1
ATOM 1444 C CA . LYS A 1 180 ? -3.781 13.798 27.235 1.00 41.75 180 LYS A CA 1
ATOM 1445 C C . LYS A 1 180 ? -2.723 12.690 27.295 1.00 41.75 180 LYS A C 1
ATOM 1447 O O . LYS A 1 180 ? -2.367 12.160 26.245 1.00 41.75 180 LYS A O 1
ATOM 1452 N N . ASP A 1 181 ? -2.359 12.242 28.493 1.00 47.16 181 ASP A N 1
ATOM 1453 C CA . ASP A 1 181 ? -1.389 11.169 28.741 1.00 47.16 181 ASP A CA 1
ATOM 1454 C C . ASP A 1 181 ? -1.900 9.815 28.257 1.00 47.16 181 ASP A C 1
ATOM 1456 O O . ASP A 1 181 ? -1.168 9.082 27.603 1.00 47.16 181 ASP A O 1
ATOM 1460 N N . LYS A 1 182 ? -3.190 9.504 28.444 1.00 51.12 182 LYS A N 1
ATOM 1461 C CA . LYS A 1 182 ? -3.789 8.253 27.946 1.00 51.12 182 LYS A CA 1
ATOM 1462 C C . LYS A 1 182 ? -3.916 8.209 26.422 1.00 51.12 182 LYS A C 1
ATOM 1464 O O . LYS A 1 182 ? -3.912 7.124 25.854 1.00 51.12 182 LYS A O 1
ATOM 1469 N N . ASN A 1 183 ? -4.039 9.355 25.747 1.00 49.84 183 ASN A N 1
ATOM 1470 C CA . ASN A 1 183 ? -4.016 9.403 24.280 1.00 49.84 183 ASN A CA 1
ATOM 1471 C C . ASN A 1 183 ? -2.582 9.355 23.735 1.00 49.84 183 ASN A C 1
ATOM 1473 O O . ASN A 1 183 ? -2.350 8.676 22.738 1.00 49.84 183 ASN A O 1
ATOM 1477 N N . SER A 1 184 ? -1.638 10.040 24.390 1.00 49.94 184 SER A N 1
ATOM 1478 C CA . SER A 1 184 ? -0.217 10.034 24.022 1.00 49.94 184 SER A CA 1
ATOM 1479 C C . SER A 1 184 ? 0.413 8.654 24.232 1.00 49.94 184 SER A C 1
ATOM 1481 O O . SER A 1 184 ? 1.013 8.102 23.311 1.00 49.94 184 SER A O 1
ATOM 1483 N N . SER A 1 185 ? 0.176 8.022 25.389 1.00 57.31 185 SER A N 1
ATOM 1484 C CA . SER A 1 185 ? 0.674 6.672 25.664 1.00 57.31 185 SER A CA 1
ATOM 1485 C C . SER A 1 185 ? 0.038 5.643 24.736 1.00 57.31 185 SER A C 1
ATOM 1487 O O . SER A 1 185 ? 0.746 4.821 24.172 1.00 57.31 185 SER A O 1
ATOM 1489 N N . LYS A 1 186 ? -1.276 5.718 24.479 1.00 59.53 186 LYS A N 1
ATOM 1490 C CA . LYS A 1 186 ? -1.950 4.784 23.566 1.00 59.53 186 LYS A CA 1
ATOM 1491 C C . LYS A 1 186 ? -1.425 4.889 22.130 1.00 59.53 186 LYS A C 1
ATOM 1493 O O . LYS A 1 186 ? -1.342 3.870 21.454 1.00 59.53 186 LYS A O 1
ATOM 1498 N N . PHE A 1 187 ? -1.053 6.086 21.676 1.00 58.09 187 PHE A N 1
ATOM 1499 C CA . PHE A 1 187 ? -0.406 6.284 20.379 1.00 58.09 187 PHE A CA 1
ATOM 1500 C C . PHE A 1 187 ? 0.998 5.675 20.334 1.00 58.09 187 PHE A C 1
ATOM 1502 O O . PHE A 1 187 ? 1.283 4.890 19.432 1.00 58.09 187 PHE A O 1
ATOM 1509 N N . LEU A 1 188 ? 1.845 5.994 21.318 1.00 54.78 188 LEU A N 1
ATOM 1510 C CA . LEU A 1 188 ? 3.215 5.479 21.397 1.00 54.78 188 LEU A CA 1
ATOM 1511 C C . LEU A 1 188 ? 3.242 3.953 21.537 1.00 54.78 188 LEU A C 1
ATOM 1513 O O . LEU A 1 188 ? 3.992 3.292 20.823 1.00 54.78 188 LEU A O 1
ATOM 1517 N N . HIS A 1 189 ? 2.358 3.389 22.363 1.00 59.91 189 HIS A N 1
ATOM 1518 C CA . HIS A 1 189 ? 2.142 1.947 22.436 1.00 59.91 189 HIS A CA 1
ATOM 1519 C C . HIS A 1 189 ? 1.728 1.385 21.078 1.00 59.91 189 HIS A C 1
ATOM 1521 O O . HIS A 1 189 ? 2.292 0.395 20.648 1.00 59.91 189 HIS A O 1
ATOM 1527 N N . HIS A 1 190 ? 0.813 2.016 20.341 1.00 61.09 190 HIS A N 1
ATOM 1528 C CA . HIS A 1 190 ? 0.400 1.485 19.041 1.00 61.09 190 HIS A CA 1
ATOM 1529 C C . HIS A 1 190 ? 1.532 1.467 18.009 1.00 61.09 190 HIS A C 1
ATOM 1531 O O . HIS A 1 190 ? 1.650 0.501 17.263 1.00 61.09 190 HIS A O 1
ATOM 1537 N N . LEU A 1 191 ? 2.358 2.516 17.982 1.00 60.31 191 LEU A N 1
ATOM 1538 C CA . LEU A 1 191 ? 3.451 2.671 17.023 1.00 60.31 191 LEU A CA 1
ATOM 1539 C C . LEU A 1 191 ? 4.603 1.695 17.312 1.00 60.31 191 LEU A C 1
ATOM 1541 O O . LEU A 1 191 ? 5.114 1.048 16.398 1.00 60.31 191 LEU A O 1
ATOM 1545 N N . LEU A 1 192 ? 4.958 1.534 18.589 1.00 59.16 192 LEU A N 1
ATOM 1546 C CA . LEU A 1 192 ? 6.026 0.634 19.035 1.00 59.16 192 LEU A CA 1
ATOM 1547 C C . LEU A 1 192 ? 5.572 -0.831 19.129 1.00 59.16 192 LEU A C 1
ATOM 1549 O O . LEU A 1 192 ? 6.373 -1.738 18.914 1.00 59.16 192 LEU A O 1
ATOM 1553 N N . GLU A 1 193 ? 4.289 -1.091 19.395 1.00 58.69 193 GLU A N 1
ATOM 1554 C CA . GLU A 1 193 ? 3.754 -2.452 19.494 1.00 58.69 193 GLU A CA 1
ATOM 1555 C C . GLU A 1 193 ? 3.283 -3.023 18.155 1.00 58.69 193 GLU A C 1
ATOM 1557 O O . GLU A 1 193 ? 3.060 -4.224 18.077 1.00 58.69 193 GLU A O 1
ATOM 1562 N N . THR A 1 194 ? 3.157 -2.249 17.071 1.00 62.59 194 THR A N 1
ATOM 1563 C CA . THR A 1 194 ? 2.796 -2.806 15.749 1.00 62.59 194 THR A CA 1
ATOM 1564 C C . THR A 1 194 ? 3.593 -4.070 15.363 1.00 62.59 194 THR A C 1
ATOM 1566 O O . THR A 1 194 ? 2.974 -5.082 15.002 1.00 62.59 194 THR A O 1
ATOM 1569 N N . PRO A 1 195 ? 4.939 -4.094 15.475 1.00 62.91 195 PRO A N 1
ATOM 1570 C CA . PRO A 1 195 ? 5.715 -5.309 15.219 1.00 62.91 195 PRO A CA 1
ATOM 1571 C C . PRO A 1 195 ? 5.473 -6.415 16.262 1.00 62.91 195 PRO A C 1
ATOM 1573 O O . PRO A 1 195 ? 5.354 -7.585 15.888 1.00 62.91 195 PRO A O 1
ATOM 1576 N N . SER A 1 196 ? 5.317 -6.083 17.549 1.00 63.75 196 SER A N 1
ATOM 1577 C CA . SER A 1 196 ? 5.090 -7.078 18.612 1.00 63.75 196 SER A CA 1
ATOM 1578 C C . SER A 1 196 ? 3.693 -7.713 18.541 1.00 63.75 196 SER A C 1
ATOM 1580 O O . SER A 1 196 ? 3.537 -8.919 18.744 1.00 63.75 196 SER A O 1
ATOM 1582 N N . VAL A 1 197 ? 2.676 -6.940 18.155 1.00 67.38 197 VAL A N 1
ATOM 1583 C CA . VAL A 1 197 ? 1.312 -7.394 17.858 1.00 67.38 197 VAL A CA 1
ATOM 1584 C C . VAL A 1 197 ? 1.324 -8.309 16.641 1.00 67.38 197 VAL A C 1
ATOM 1586 O O . VAL A 1 197 ? 0.753 -9.399 16.693 1.00 67.38 197 VAL A O 1
ATOM 1589 N N . THR A 1 198 ? 2.014 -7.921 15.566 1.00 70.69 198 THR A N 1
ATOM 1590 C CA . THR A 1 198 ? 2.136 -8.764 14.367 1.00 70.69 198 THR A CA 1
ATOM 1591 C C . THR A 1 198 ? 2.768 -10.111 14.709 1.00 70.69 198 THR A C 1
ATOM 1593 O O . THR A 1 198 ? 2.261 -11.156 14.302 1.00 70.69 198 THR A O 1
ATOM 1596 N N . TRP A 1 199 ? 3.810 -10.106 15.541 1.00 73.69 199 TRP A N 1
ATOM 1597 C CA . TRP A 1 199 ? 4.459 -11.327 16.005 1.00 73.69 199 TRP A CA 1
ATOM 1598 C C . TRP A 1 199 ? 3.547 -12.191 16.887 1.00 73.69 199 TRP A C 1
ATOM 1600 O O . TRP A 1 199 ? 3.420 -13.396 16.657 1.00 73.69 199 TRP A O 1
ATOM 1610 N N . ARG A 1 200 ? 2.842 -11.588 17.853 1.00 78.25 200 ARG A N 1
ATOM 1611 C CA . ARG A 1 200 ? 1.917 -12.291 18.759 1.00 78.25 200 ARG A CA 1
ATOM 1612 C C . ARG A 1 200 ? 0.750 -12.945 18.016 1.00 78.25 200 ARG A C 1
ATOM 1614 O O . ARG A 1 200 ? 0.334 -14.042 18.381 1.00 78.25 200 ARG A O 1
ATOM 1621 N N . TYR A 1 201 ? 0.242 -12.295 16.968 1.00 80.81 201 TYR A N 1
ATOM 1622 C CA . TYR A 1 201 ? -0.894 -12.771 16.171 1.00 80.81 201 TYR A CA 1
ATOM 1623 C C . TYR A 1 201 ? -0.487 -13.424 14.838 1.00 80.81 201 TYR A C 1
ATOM 1625 O O . TYR A 1 201 ? -1.338 -13.664 13.978 1.00 80.81 201 TYR A O 1
ATOM 1633 N N . ARG A 1 202 ? 0.797 -13.772 14.654 1.00 83.44 202 ARG A N 1
ATOM 1634 C CA . ARG A 1 202 ? 1.332 -14.323 13.393 1.00 83.44 202 ARG A CA 1
ATOM 1635 C C . ARG A 1 202 ? 0.605 -15.580 12.911 1.00 83.44 202 ARG A C 1
ATOM 1637 O O . ARG A 1 202 ? 0.399 -15.760 11.714 1.00 83.44 202 ARG A O 1
ATOM 1644 N N . SER A 1 203 ? 0.184 -16.447 13.836 1.00 85.12 203 SER A N 1
ATOM 1645 C CA . SER A 1 203 ? -0.511 -17.697 13.498 1.00 85.12 203 SER A CA 1
ATOM 1646 C C . SER A 1 203 ? -1.935 -17.448 12.987 1.00 85.12 203 SER A C 1
ATOM 1648 O O . SER A 1 203 ? -2.430 -18.158 12.113 1.00 85.12 203 SER A O 1
ATOM 1650 N N . GLN A 1 204 ? -2.615 -16.438 13.533 1.00 85.06 204 GLN A N 1
ATOM 1651 C CA . GLN A 1 204 ? -3.941 -16.001 13.115 1.00 85.06 204 GLN A CA 1
ATOM 1652 C C . GLN A 1 204 ? -3.833 -15.299 11.763 1.00 85.06 204 GLN A C 1
ATOM 1654 O O . GLN A 1 204 ? -4.557 -15.650 10.836 1.00 85.06 204 GLN A O 1
ATOM 1659 N N . LEU A 1 205 ? -2.863 -14.392 11.631 1.00 87.31 205 LEU A N 1
ATOM 1660 C CA . LEU A 1 205 ? -2.575 -13.670 10.400 1.00 87.31 205 LEU A CA 1
ATOM 1661 C C . LEU A 1 205 ? -2.265 -14.628 9.241 1.00 87.31 205 LEU A C 1
ATOM 1663 O O . LEU A 1 205 ? -2.894 -14.541 8.194 1.00 87.31 205 LEU A O 1
ATOM 1667 N N . SER A 1 206 ? -1.375 -15.604 9.444 1.00 87.94 206 SER A N 1
ATOM 1668 C CA . SER A 1 206 ? -1.043 -16.606 8.422 1.00 87.94 206 SER A CA 1
ATOM 1669 C C . SER A 1 206 ? -2.267 -17.413 7.973 1.00 87.94 206 SER A C 1
ATOM 1671 O O . SER A 1 206 ? -2.449 -17.648 6.779 1.00 87.94 206 SER A O 1
ATOM 1673 N N . ARG A 1 207 ? -3.150 -17.797 8.907 1.00 89.19 207 ARG A N 1
ATOM 1674 C CA . ARG A 1 207 ? -4.402 -18.498 8.578 1.00 89.19 207 ARG A CA 1
ATOM 1675 C C . ARG A 1 207 ? -5.361 -17.624 7.776 1.00 89.19 207 ARG A C 1
ATOM 1677 O O . ARG A 1 207 ? -5.968 -18.124 6.834 1.00 89.19 207 ARG A O 1
ATOM 1684 N N . MET A 1 208 ? -5.482 -16.343 8.122 1.00 88.88 208 MET A N 1
ATOM 1685 C CA . MET A 1 208 ? -6.316 -15.396 7.377 1.00 88.88 208 MET A CA 1
ATOM 1686 C C . MET A 1 208 ? -5.782 -15.180 5.958 1.00 88.88 208 MET A C 1
ATOM 1688 O O . MET A 1 208 ? -6.563 -15.276 5.017 1.00 88.88 208 MET A O 1
ATOM 1692 N N . ILE A 1 209 ? -4.463 -15.018 5.797 1.00 90.88 209 ILE A N 1
ATOM 1693 C CA . ILE A 1 209 ? -3.830 -14.838 4.483 1.00 90.88 209 ILE A CA 1
ATOM 1694 C C . ILE A 1 209 ? -4.051 -16.081 3.620 1.00 90.88 209 ILE A C 1
ATOM 1696 O O . ILE A 1 209 ? -4.494 -15.974 2.481 1.00 90.88 209 ILE A O 1
ATOM 1700 N N . ARG A 1 210 ? -3.800 -17.281 4.163 1.00 89.62 210 ARG A N 1
ATOM 1701 C CA . ARG A 1 210 ? -4.038 -18.545 3.443 1.00 89.62 210 ARG A CA 1
ATOM 1702 C C . ARG A 1 210 ? -5.498 -18.696 3.031 1.00 89.62 210 ARG A C 1
ATOM 1704 O O . ARG A 1 210 ? -5.770 -19.089 1.904 1.00 89.62 210 ARG A O 1
ATOM 1711 N N . ARG A 1 211 ? -6.434 -18.370 3.927 1.00 90.00 211 ARG A N 1
ATOM 1712 C CA . ARG A 1 211 ? -7.869 -18.398 3.627 1.00 90.00 211 ARG A CA 1
ATOM 1713 C C . ARG A 1 211 ? -8.205 -17.439 2.487 1.00 90.00 211 ARG A C 1
ATOM 1715 O O . ARG A 1 211 ? -8.865 -17.862 1.549 1.00 90.00 211 ARG A O 1
ATOM 1722 N N . ASP A 1 212 ? -7.749 -16.192 2.564 1.00 89.12 212 ASP A N 1
ATOM 1723 C CA . ASP A 1 212 ? -8.036 -15.160 1.565 1.00 89.12 212 ASP A CA 1
ATOM 1724 C C . ASP A 1 212 ? -7.401 -15.479 0.196 1.00 89.12 212 ASP A C 1
ATOM 1726 O O . ASP A 1 212 ? -7.997 -15.197 -0.842 1.00 89.12 212 ASP A O 1
ATOM 1730 N N . LEU A 1 213 ? -6.212 -16.093 0.170 1.00 87.25 213 LEU A N 1
ATOM 1731 C CA . LEU A 1 213 ? -5.586 -16.581 -1.064 1.00 87.25 213 LEU A CA 1
ATOM 1732 C C . LEU A 1 213 ? -6.351 -17.765 -1.652 1.00 87.25 213 LEU A C 1
ATOM 1734 O O . LEU A 1 213 ? -6.622 -17.779 -2.850 1.00 87.25 213 LEU A O 1
ATOM 1738 N N . ASN A 1 214 ? -6.734 -18.732 -0.815 1.00 86.62 214 ASN A N 1
ATOM 1739 C CA . ASN A 1 214 ? -7.516 -19.875 -1.263 1.00 86.62 214 ASN A CA 1
ATOM 1740 C C . ASN A 1 214 ? -8.831 -19.396 -1.870 1.00 86.62 214 ASN A C 1
ATOM 1742 O O . ASN A 1 214 ? -9.103 -19.730 -3.013 1.00 86.62 214 ASN A O 1
ATOM 1746 N N . THR A 1 215 ? -9.598 -18.548 -1.180 1.00 86.44 215 THR A N 1
ATOM 1747 C CA . THR A 1 215 ? -10.880 -18.047 -1.701 1.00 86.44 215 THR A CA 1
ATOM 1748 C C . THR A 1 215 ? -10.735 -17.228 -2.981 1.00 86.44 215 THR A C 1
ATOM 1750 O O . THR A 1 215 ? -11.630 -17.285 -3.818 1.00 86.44 215 THR A O 1
ATOM 1753 N N . LYS A 1 216 ? -9.622 -16.501 -3.170 1.00 79.50 216 LYS A N 1
ATOM 1754 C CA . LYS A 1 216 ? -9.366 -15.711 -4.386 1.00 79.50 216 LYS A CA 1
ATOM 1755 C C . LYS A 1 216 ? -9.222 -16.576 -5.641 1.00 79.50 216 LYS A C 1
ATOM 1757 O O . LYS A 1 216 ? -9.650 -16.157 -6.711 1.00 79.50 216 LYS A O 1
ATOM 1762 N N . TYR A 1 217 ? -8.621 -17.757 -5.517 1.00 76.81 217 TYR A N 1
ATOM 1763 C CA . TYR A 1 217 ? -8.355 -18.643 -6.656 1.00 76.81 217 TYR A CA 1
ATOM 1764 C C . TYR A 1 217 ? -9.253 -19.888 -6.685 1.00 76.81 217 TYR A C 1
ATOM 1766 O O . TYR A 1 217 ? -9.270 -20.618 -7.676 1.00 76.81 217 TYR A O 1
ATOM 1774 N N . GLN A 1 218 ? -10.035 -20.125 -5.629 1.00 75.94 218 GLN A N 1
ATOM 1775 C CA . GLN A 1 218 ? -10.997 -21.218 -5.557 1.00 75.94 218 GLN A CA 1
ATOM 1776 C C . GLN A 1 218 ? -12.089 -21.022 -6.617 1.00 75.94 218 GLN A C 1
ATOM 1778 O O . GLN A 1 218 ? -12.678 -19.950 -6.717 1.00 75.94 218 GLN A O 1
ATOM 1783 N N . LYS A 1 219 ? -12.392 -22.085 -7.376 1.00 75.88 219 LYS A N 1
ATOM 1784 C CA . LYS A 1 219 ? -13.398 -22.113 -8.460 1.00 75.88 219 LYS A CA 1
ATOM 1785 C C . LYS A 1 219 ? -13.055 -21.294 -9.716 1.00 75.88 219 LYS A C 1
ATOM 1787 O O . LYS A 1 219 ? -13.924 -21.121 -10.565 1.00 75.88 219 LYS A O 1
ATOM 1792 N N . SER A 1 220 ? -11.820 -20.816 -9.871 1.00 79.12 220 SER A N 1
ATOM 1793 C CA . SER A 1 220 ? -11.376 -20.209 -11.131 1.00 79.12 220 SER A CA 1
ATOM 1794 C C . SER A 1 220 ? -10.814 -21.276 -12.070 1.00 79.12 220 SER A C 1
ATOM 1796 O O . SER A 1 220 ? -9.942 -22.040 -11.667 1.00 79.12 220 SER A O 1
ATOM 1798 N N . ILE A 1 221 ? -11.278 -21.298 -13.325 1.00 75.88 221 ILE A N 1
ATOM 1799 C CA . ILE A 1 221 ? -10.801 -22.226 -14.370 1.00 75.88 221 ILE A CA 1
ATOM 1800 C C . ILE A 1 221 ? -9.297 -22.030 -14.624 1.00 75.88 221 ILE A C 1
ATOM 1802 O O . ILE A 1 221 ? -8.554 -22.994 -14.760 1.00 75.88 221 ILE A O 1
ATOM 1806 N N . LEU A 1 222 ? -8.847 -20.771 -14.647 1.00 78.50 222 LEU A N 1
ATOM 1807 C CA . LEU A 1 222 ? -7.451 -20.383 -14.890 1.00 78.50 222 LEU A CA 1
ATOM 1808 C C . LEU A 1 222 ? -6.639 -20.215 -13.591 1.00 78.50 222 LEU A C 1
ATOM 1810 O O . LEU A 1 222 ? -5.412 -20.153 -13.631 1.00 78.50 222 LEU A O 1
ATOM 1814 N N . GLY A 1 223 ? -7.295 -20.129 -12.427 1.00 83.06 223 GLY A N 1
ATOM 1815 C CA . GLY A 1 223 ? -6.627 -20.061 -11.123 1.00 83.06 223 GLY A CA 1
ATOM 1816 C C . GLY A 1 223 ? -5.610 -18.917 -11.020 1.00 83.06 223 GLY A C 1
ATOM 1817 O O . GLY A 1 223 ? -5.940 -17.753 -11.252 1.00 83.06 223 GLY A O 1
ATOM 1818 N N . TRP A 1 224 ? -4.368 -19.261 -10.664 1.00 79.19 224 TRP A N 1
ATOM 1819 C CA . TRP A 1 224 ? -3.247 -18.326 -10.490 1.00 79.19 224 TRP A CA 1
ATOM 1820 C C . TRP A 1 224 ? -2.769 -17.667 -11.790 1.00 79.19 224 TRP A C 1
ATOM 1822 O O . TRP A 1 224 ? -2.150 -16.607 -11.729 1.00 79.19 224 TRP A O 1
ATOM 1832 N N . VAL A 1 225 ? -3.089 -18.241 -12.957 1.00 85.94 225 VAL A N 1
ATOM 1833 C CA . VAL A 1 225 ? -2.646 -17.738 -14.271 1.00 85.94 225 VAL A CA 1
ATOM 1834 C C . VAL A 1 225 ? -3.178 -16.325 -14.546 1.00 85.94 225 VAL A C 1
ATOM 1836 O O . VAL A 1 225 ? -2.511 -15.529 -15.205 1.00 85.94 225 VAL A O 1
ATOM 1839 N N . TRP A 1 226 ? -4.322 -15.952 -13.961 1.00 84.38 226 TRP A N 1
ATOM 1840 C CA . TRP A 1 226 ? -4.856 -14.587 -14.046 1.00 84.38 226 TRP A CA 1
ATOM 1841 C C . TRP A 1 226 ? -3.895 -13.511 -13.535 1.00 84.38 226 TRP A C 1
ATOM 1843 O O . TRP A 1 226 ? -3.864 -12.420 -14.098 1.00 84.38 226 TRP A O 1
ATOM 1853 N N . GLY A 1 227 ? -3.076 -13.821 -12.524 1.00 81.81 227 GLY A N 1
ATOM 1854 C CA . GLY A 1 227 ? -2.071 -12.885 -12.012 1.00 81.81 227 GLY A CA 1
ATOM 1855 C C . GLY A 1 227 ? -0.977 -12.544 -13.030 1.00 81.81 227 GLY A C 1
ATOM 1856 O O . GLY A 1 227 ? -0.351 -11.494 -12.929 1.00 81.81 227 GLY A O 1
ATOM 1857 N N . ILE A 1 228 ? -0.776 -13.403 -14.033 1.00 87.75 228 ILE A N 1
ATOM 1858 C CA . ILE A 1 228 ? 0.208 -13.222 -15.107 1.00 87.75 228 ILE A CA 1
ATOM 1859 C C . ILE A 1 228 ? -0.448 -12.580 -16.336 1.00 87.75 228 ILE A C 1
ATOM 1861 O O . ILE A 1 228 ? 0.117 -11.662 -16.927 1.00 87.75 228 ILE A O 1
ATOM 1865 N N . ILE A 1 229 ? -1.654 -13.028 -16.700 1.00 90.69 229 ILE A N 1
ATOM 1866 C CA . ILE A 1 229 ? -2.380 -12.527 -17.878 1.00 90.69 229 ILE A CA 1
ATOM 1867 C C . ILE A 1 229 ? -2.682 -11.030 -17.754 1.00 90.69 229 ILE A C 1
ATOM 1869 O O . ILE A 1 229 ? -2.489 -10.296 -18.719 1.00 90.69 229 ILE A O 1
ATOM 1873 N N . GLU A 1 230 ? -3.143 -10.566 -16.589 1.00 90.06 230 GLU A N 1
ATOM 1874 C CA . GLU A 1 230 ? -3.567 -9.171 -16.413 1.00 90.06 230 GLU A CA 1
ATOM 1875 C C . GLU A 1 230 ? -2.413 -8.162 -16.635 1.00 90.06 230 GLU A C 1
ATOM 1877 O O . GLU A 1 230 ? -2.565 -7.283 -17.490 1.00 90.06 230 GLU A O 1
ATOM 1882 N N . PRO A 1 231 ? -1.238 -8.280 -15.976 1.00 92.25 231 PRO A N 1
ATOM 1883 C CA . PRO A 1 231 ? -0.099 -7.403 -16.252 1.00 92.25 231 PRO A CA 1
ATOM 1884 C C . PRO A 1 231 ? 0.401 -7.480 -17.695 1.00 92.25 231 PRO A C 1
ATOM 1886 O O . PRO A 1 231 ? 0.760 -6.446 -18.258 1.00 92.25 231 PRO A O 1
ATOM 1889 N N . LEU A 1 232 ? 0.405 -8.669 -18.310 1.00 93.50 232 LEU A N 1
ATOM 1890 C CA . LEU A 1 232 ? 0.830 -8.841 -19.702 1.00 93.50 232 LEU A CA 1
ATOM 1891 C C . LEU A 1 232 ? -0.114 -8.125 -20.671 1.00 93.50 232 LEU A C 1
ATOM 1893 O O . LEU A 1 232 ? 0.344 -7.347 -21.505 1.00 93.50 232 LEU A O 1
ATOM 1897 N N . ALA A 1 233 ? -1.425 -8.335 -20.534 1.00 94.62 233 ALA A N 1
ATOM 1898 C CA . ALA A 1 233 ? -2.429 -7.713 -21.393 1.00 94.62 233 ALA A CA 1
ATOM 1899 C C . ALA A 1 233 ? -2.387 -6.180 -21.296 1.00 94.62 233 ALA A C 1
ATOM 1901 O O . ALA A 1 233 ? -2.399 -5.486 -22.316 1.00 94.62 233 ALA A O 1
ATOM 1902 N N . LEU A 1 234 ? -2.273 -5.643 -20.075 1.00 94.88 234 LEU A N 1
ATOM 1903 C CA . LEU A 1 234 ? -2.120 -4.204 -19.866 1.00 94.88 234 LEU A CA 1
ATOM 1904 C C . LEU A 1 234 ? -0.804 -3.685 -20.457 1.00 94.88 234 LEU A C 1
ATOM 1906 O O . LEU A 1 234 ? -0.805 -2.641 -21.104 1.00 94.88 234 LEU A O 1
ATOM 1910 N N . THR A 1 235 ? 0.300 -4.419 -20.299 1.00 94.62 235 THR A N 1
ATOM 1911 C CA . THR A 1 235 ? 1.596 -4.037 -20.880 1.00 94.62 235 THR A CA 1
ATOM 1912 C C . THR A 1 235 ? 1.515 -3.936 -22.399 1.00 94.62 235 THR A C 1
ATOM 1914 O O . THR A 1 235 ? 1.883 -2.904 -22.952 1.00 94.62 235 THR A O 1
ATOM 1917 N N . VAL A 1 236 ? 0.966 -4.951 -23.073 1.00 94.44 236 VAL A N 1
ATOM 1918 C CA . VAL A 1 236 ? 0.763 -4.940 -24.533 1.00 94.44 236 VAL A CA 1
ATOM 1919 C C . VAL A 1 236 ? -0.122 -3.769 -24.962 1.00 94.44 236 VAL A C 1
ATOM 1921 O O . VAL A 1 236 ? 0.202 -3.076 -25.923 1.00 94.44 236 VAL A O 1
ATOM 1924 N N . THR A 1 237 ? -1.196 -3.498 -24.216 1.00 95.06 237 THR A N 1
ATOM 1925 C CA . THR A 1 237 ? -2.103 -2.375 -24.499 1.00 95.06 237 THR A CA 1
ATOM 1926 C C . THR A 1 237 ? -1.373 -1.031 -24.446 1.00 95.06 237 THR A C 1
ATOM 1928 O O . THR A 1 237 ? -1.505 -0.222 -25.362 1.00 95.06 237 THR A O 1
ATOM 1931 N N . PHE A 1 238 ? -0.574 -0.782 -2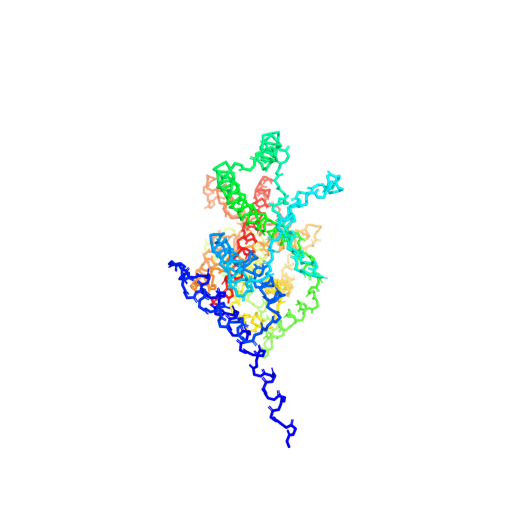3.402 1.00 92.69 238 PHE A N 1
ATOM 1932 C CA . PHE A 1 238 ? 0.177 0.471 -23.286 1.00 92.69 238 PHE A CA 1
ATOM 1933 C C . PHE A 1 238 ? 1.321 0.574 -24.293 1.00 92.69 238 PHE A C 1
ATOM 1935 O O . PHE A 1 238 ? 1.595 1.672 -24.766 1.00 92.69 238 PHE A O 1
ATOM 1942 N N . LEU A 1 239 ? 1.956 -0.539 -24.667 1.00 91.62 239 LEU A N 1
ATOM 1943 C CA . LEU A 1 239 ? 2.950 -0.542 -25.741 1.00 91.62 239 LEU A CA 1
ATOM 1944 C C . LEU A 1 239 ? 2.332 -0.120 -27.073 1.00 91.62 239 LEU A C 1
ATOM 1946 O O . LEU A 1 239 ? 2.864 0.773 -27.721 1.00 91.62 239 LEU A O 1
ATOM 1950 N N . PHE A 1 240 ? 1.182 -0.694 -27.430 1.00 92.06 240 PHE A N 1
ATOM 1951 C CA . PHE A 1 240 ? 0.445 -0.305 -28.631 1.00 92.06 240 PHE A CA 1
ATOM 1952 C C . PHE A 1 240 ? 0.026 1.172 -28.592 1.00 92.06 240 PHE A C 1
ATOM 1954 O O . PHE A 1 240 ? 0.143 1.887 -29.584 1.00 92.06 240 PHE A O 1
ATOM 1961 N N . LEU A 1 241 ? -0.396 1.664 -27.422 1.00 91.56 241 LEU A N 1
ATOM 1962 C CA . LEU A 1 241 ? -0.710 3.079 -27.237 1.00 91.56 241 LEU A CA 1
ATOM 1963 C C . LEU A 1 241 ? 0.515 3.983 -27.469 1.00 91.56 241 LEU A C 1
ATOM 1965 O O . LEU A 1 241 ? 0.379 5.028 -28.099 1.00 91.56 241 LEU A O 1
ATOM 1969 N N . PHE A 1 242 ? 1.703 3.612 -26.980 1.00 87.88 242 PHE A N 1
ATOM 1970 C CA . PHE A 1 242 ? 2.923 4.400 -27.205 1.00 87.88 242 PHE A CA 1
ATOM 1971 C C . PHE A 1 242 ? 3.397 4.386 -28.654 1.00 87.88 242 PHE A C 1
ATOM 1973 O O . PHE A 1 242 ? 3.908 5.408 -29.112 1.00 87.88 242 PHE A O 1
ATOM 1980 N N . ASP A 1 243 ? 3.209 3.262 -29.341 1.00 86.56 243 ASP A N 1
ATOM 1981 C CA . ASP A 1 243 ? 3.526 3.110 -30.760 1.00 86.56 243 ASP A CA 1
ATOM 1982 C C . ASP A 1 243 ? 2.673 4.064 -31.613 1.00 86.56 243 ASP A C 1
ATOM 1984 O O . ASP A 1 243 ? 3.204 4.845 -32.398 1.00 86.56 243 ASP A O 1
ATOM 1988 N N . ILE A 1 244 ? 1.358 4.125 -31.356 1.00 88.00 244 ILE A N 1
ATOM 1989 C CA . ILE A 1 244 ? 0.447 5.074 -32.027 1.00 88.00 244 ILE A CA 1
ATOM 1990 C C . ILE A 1 244 ? 0.816 6.532 -31.731 1.00 88.00 244 ILE A C 1
ATOM 1992 O O . ILE A 1 244 ? 0.721 7.394 -32.603 1.00 88.00 244 ILE A O 1
ATOM 1996 N N . LEU A 1 245 ? 1.192 6.832 -30.487 1.00 84.88 245 LEU A N 1
ATOM 1997 C CA . LEU A 1 245 ? 1.491 8.198 -30.053 1.00 84.88 245 LEU A CA 1
ATOM 1998 C C . LEU A 1 245 ? 2.910 8.662 -30.435 1.00 84.88 245 LEU A C 1
ATOM 2000 O O . LEU A 1 245 ? 3.317 9.738 -29.994 1.00 84.88 245 LEU A O 1
ATOM 2004 N N . SER A 1 246 ? 3.660 7.878 -31.226 1.00 66.56 246 SER A N 1
ATOM 2005 C CA . SER A 1 246 ? 5.037 8.166 -31.666 1.00 66.56 246 SER A CA 1
ATOM 2006 C C . SER A 1 246 ? 5.951 8.623 -30.524 1.00 66.56 246 SER A C 1
ATOM 2008 O O . SER A 1 246 ? 6.779 9.524 -30.666 1.00 66.56 246 SER A O 1
ATOM 2010 N N . ALA A 1 247 ? 5.777 8.025 -29.345 1.00 65.69 247 ALA A N 1
ATOM 2011 C CA . ALA A 1 247 ? 6.596 8.329 -28.186 1.00 65.69 247 ALA A CA 1
ATOM 2012 C C . ALA A 1 247 ? 7.945 7.614 -28.304 1.00 65.69 247 ALA A C 1
ATOM 2014 O O . ALA A 1 247 ? 7.978 6.412 -28.539 1.00 65.69 247 ALA A O 1
ATOM 2015 N N . THR A 1 248 ? 9.056 8.312 -28.052 1.00 65.62 248 THR A N 1
ATOM 2016 C CA . THR A 1 248 ? 10.382 7.681 -27.961 1.00 65.62 248 THR A CA 1
ATOM 2017 C C . THR A 1 248 ? 10.352 6.550 -26.933 1.00 65.62 248 THR A C 1
ATOM 2019 O O . THR A 1 248 ? 10.260 6.795 -25.731 1.00 65.62 248 THR A O 1
ATOM 2022 N N . THR A 1 249 ? 10.400 5.300 -27.385 1.00 66.12 249 THR A N 1
ATOM 2023 C CA . THR A 1 249 ? 10.371 4.129 -26.506 1.00 66.12 249 THR A CA 1
ATOM 2024 C C . THR A 1 249 ? 11.782 3.791 -26.038 1.00 66.12 249 THR A C 1
ATOM 2026 O O . THR A 1 249 ? 12.657 3.506 -26.852 1.00 66.12 249 THR A O 1
ATOM 2029 N N . SER A 1 250 ? 12.007 3.783 -24.721 1.00 74.31 250 SER A N 1
ATOM 2030 C CA . SER A 1 250 ? 13.226 3.205 -24.135 1.00 74.31 250 SER A CA 1
ATOM 2031 C C . SER A 1 250 ? 13.319 1.706 -24.459 1.00 74.31 250 SER A C 1
ATOM 2033 O O . SER A 1 250 ? 12.297 1.021 -24.555 1.00 74.31 250 SER A O 1
ATOM 2035 N N . ARG A 1 251 ? 14.547 1.179 -24.570 1.00 81.62 251 ARG A N 1
ATOM 2036 C CA . ARG A 1 251 ? 14.837 -0.243 -24.835 1.00 81.62 251 ARG A CA 1
ATOM 2037 C C . ARG A 1 251 ? 14.077 -1.186 -23.896 1.00 81.62 251 ARG A C 1
ATOM 2039 O O . ARG A 1 251 ? 13.590 -2.224 -24.338 1.00 81.62 251 ARG A O 1
ATOM 2046 N N . TYR A 1 252 ? 13.951 -0.813 -22.622 1.00 89.25 252 TYR A N 1
ATOM 2047 C CA . TYR A 1 252 ? 13.312 -1.625 -21.581 1.00 89.25 252 TYR A CA 1
ATOM 2048 C C . TYR A 1 252 ? 11.857 -1.223 -21.304 1.00 89.25 252 TYR A C 1
ATOM 2050 O O . TYR A 1 252 ? 11.315 -1.545 -20.246 1.00 89.25 252 TYR A O 1
ATOM 2058 N N . MET A 1 253 ? 11.198 -0.520 -22.231 1.00 89.69 253 MET A N 1
ATOM 2059 C CA . MET A 1 253 ? 9.836 -0.016 -22.033 1.00 89.69 253 MET A CA 1
ATOM 2060 C C . MET A 1 253 ? 8.819 -1.100 -21.609 1.00 89.69 253 MET A C 1
ATOM 2062 O O . MET A 1 253 ? 8.158 -0.893 -20.589 1.00 89.69 253 MET A O 1
ATOM 2066 N N . PRO A 1 254 ? 8.712 -2.270 -22.278 1.00 93.25 254 PRO A N 1
ATOM 2067 C CA . PRO A 1 254 ? 7.810 -3.345 -21.846 1.00 93.25 254 PRO A CA 1
ATOM 2068 C C . PRO A 1 254 ? 8.022 -3.762 -20.386 1.00 93.25 254 PRO A C 1
ATOM 2070 O O . PRO A 1 254 ? 7.068 -3.902 -19.620 1.00 93.25 254 PRO A O 1
ATOM 2073 N N . LEU A 1 255 ? 9.286 -3.902 -19.980 1.00 93.81 255 LEU A N 1
ATOM 2074 C CA . LEU A 1 255 ? 9.666 -4.274 -18.621 1.00 93.81 255 LEU A CA 1
ATOM 2075 C C . LEU A 1 255 ? 9.278 -3.176 -17.618 1.00 93.81 255 LEU A C 1
ATOM 2077 O O . LEU A 1 255 ? 8.672 -3.462 -16.585 1.00 93.81 255 LEU A O 1
ATOM 2081 N N . ASN A 1 256 ? 9.561 -1.915 -17.950 1.00 93.19 256 ASN A N 1
ATOM 2082 C CA . ASN A 1 256 ? 9.258 -0.753 -17.114 1.00 93.19 256 ASN A CA 1
ATOM 2083 C C . ASN A 1 256 ? 7.753 -0.536 -16.896 1.00 93.19 256 ASN A C 1
ATOM 2085 O O . ASN A 1 256 ? 7.351 -0.158 -15.788 1.00 93.19 256 ASN A O 1
ATOM 2089 N N . ILE A 1 257 ? 6.937 -0.773 -17.928 1.00 94.56 257 ILE A N 1
ATOM 2090 C CA . ILE A 1 257 ? 5.471 -0.720 -17.859 1.00 94.56 257 ILE A CA 1
ATOM 2091 C C . ILE A 1 257 ? 4.956 -1.830 -16.946 1.00 94.56 257 ILE A C 1
ATOM 2093 O O . ILE A 1 257 ? 4.191 -1.568 -16.016 1.00 94.56 257 ILE A O 1
ATOM 2097 N N . MET A 1 258 ? 5.411 -3.063 -17.167 1.00 95.69 258 MET A N 1
ATOM 2098 C CA . MET A 1 258 ? 4.918 -4.211 -16.418 1.00 95.69 258 MET A CA 1
ATOM 2099 C C . MET A 1 258 ? 5.269 -4.132 -14.928 1.00 95.69 258 MET A C 1
ATOM 2101 O O . MET A 1 258 ? 4.403 -4.376 -14.088 1.00 95.69 258 MET A O 1
ATOM 2105 N N . ILE A 1 259 ? 6.499 -3.725 -14.582 1.00 95.50 259 ILE A N 1
ATOM 2106 C CA . ILE A 1 259 ? 6.904 -3.478 -13.185 1.00 95.50 259 ILE A CA 1
ATOM 2107 C C . ILE A 1 259 ? 5.982 -2.438 -12.545 1.00 95.50 259 ILE A C 1
ATOM 2109 O O . ILE A 1 259 ? 5.487 -2.646 -11.434 1.00 95.50 259 ILE A O 1
ATOM 2113 N N . GLY A 1 260 ? 5.714 -1.338 -13.255 1.00 95.75 260 GLY A N 1
ATOM 2114 C CA . GLY A 1 260 ? 4.821 -0.295 -12.769 1.00 95.75 260 GLY A CA 1
ATOM 2115 C C . GLY A 1 260 ? 3.412 -0.819 -12.499 1.00 95.75 260 GLY A C 1
ATOM 2116 O O . GLY A 1 260 ? 2.881 -0.609 -11.407 1.00 95.75 260 GLY A O 1
ATOM 2117 N N . ILE A 1 261 ? 2.827 -1.553 -13.450 1.00 96.25 261 ILE A N 1
ATOM 2118 C CA . ILE A 1 261 ? 1.486 -2.143 -13.327 1.00 96.25 261 ILE A CA 1
ATOM 2119 C C . ILE A 1 261 ? 1.406 -3.108 -12.141 1.00 96.25 261 ILE A C 1
ATOM 2121 O O . ILE A 1 261 ? 0.444 -3.052 -11.376 1.00 96.25 261 ILE A O 1
ATOM 2125 N N . ILE A 1 262 ? 2.409 -3.970 -11.950 1.00 95.88 262 ILE A N 1
ATOM 2126 C CA . ILE A 1 262 ? 2.434 -4.939 -10.845 1.00 95.88 262 ILE A CA 1
ATOM 2127 C C . ILE A 1 262 ? 2.431 -4.217 -9.491 1.00 95.88 262 ILE A C 1
ATOM 2129 O O . ILE A 1 262 ? 1.620 -4.540 -8.618 1.00 95.88 262 ILE A O 1
ATOM 2133 N N . ILE A 1 263 ? 3.299 -3.214 -9.324 1.00 96.50 263 ILE A N 1
ATOM 2134 C CA . ILE A 1 263 ? 3.407 -2.439 -8.079 1.00 96.50 263 ILE A CA 1
ATOM 2135 C C . ILE A 1 263 ? 2.126 -1.643 -7.829 1.00 96.50 263 ILE A C 1
ATOM 2137 O O . ILE A 1 263 ? 1.586 -1.674 -6.720 1.00 96.50 263 ILE A O 1
ATOM 2141 N N . TRP A 1 264 ? 1.601 -0.972 -8.857 1.00 96.94 264 TRP A N 1
ATOM 2142 C CA . TRP A 1 264 ? 0.383 -0.177 -8.738 1.00 96.94 264 TRP A CA 1
ATOM 2143 C C . TRP A 1 264 ? -0.858 -1.032 -8.464 1.00 96.94 264 TRP A C 1
ATOM 2145 O O . TRP A 1 264 ? -1.706 -0.648 -7.660 1.00 96.94 264 TRP A O 1
ATOM 2155 N N . SER A 1 265 ? -0.962 -2.217 -9.070 1.00 95.00 265 SER A N 1
ATOM 2156 C CA . SER A 1 265 ? -2.039 -3.172 -8.777 1.00 95.00 265 SER A CA 1
ATOM 2157 C C . SER A 1 265 ? -1.999 -3.608 -7.311 1.00 95.00 265 SER A C 1
ATOM 2159 O O . SER A 1 265 ? -3.022 -3.595 -6.622 1.00 95.00 265 SER A O 1
ATOM 2161 N N . GLY A 1 266 ? -0.804 -3.905 -6.791 1.00 95.38 266 GLY A N 1
ATOM 2162 C CA . GLY A 1 266 ? -0.585 -4.174 -5.373 1.00 95.38 266 GLY A CA 1
ATOM 2163 C C . GLY A 1 266 ? -1.023 -3.020 -4.469 1.00 95.38 266 GLY A C 1
ATOM 2164 O O . GLY A 1 266 ? -1.802 -3.221 -3.534 1.00 95.38 266 GLY A O 1
ATOM 2165 N N . PHE A 1 267 ? -0.575 -1.804 -4.787 1.00 97.38 267 PHE A N 1
ATOM 2166 C CA . PHE A 1 267 ? -0.965 -0.572 -4.100 1.00 97.38 267 PHE A CA 1
ATOM 2167 C C . PHE A 1 267 ? -2.490 -0.393 -4.073 1.00 97.38 267 PHE A C 1
ATOM 2169 O O . PHE A 1 267 ? -3.082 -0.220 -3.005 1.00 97.38 267 PHE A O 1
ATOM 2176 N N . GLY A 1 268 ? -3.140 -0.510 -5.233 1.00 96.88 268 GLY A N 1
ATOM 2177 C CA . GLY A 1 268 ? -4.587 -0.388 -5.378 1.00 96.88 268 GLY A CA 1
ATOM 2178 C C . GLY A 1 268 ? -5.355 -1.454 -4.595 1.00 96.88 268 GLY A C 1
ATOM 2179 O O . GLY A 1 268 ? -6.357 -1.136 -3.951 1.00 96.88 268 GLY A O 1
ATOM 2180 N N . GLN A 1 269 ? -4.870 -2.703 -4.572 1.00 95.56 269 GLN A N 1
ATOM 2181 C CA . GLN A 1 269 ? -5.471 -3.779 -3.777 1.00 95.56 269 GLN A CA 1
ATOM 2182 C C . GLN A 1 269 ? -5.411 -3.488 -2.275 1.00 95.56 269 GLN A C 1
ATOM 2184 O O . GLN A 1 269 ? -6.419 -3.677 -1.588 1.00 95.56 269 GLN A O 1
ATOM 2189 N N . ILE A 1 270 ? -4.263 -3.022 -1.770 1.00 97.81 270 ILE A N 1
ATOM 2190 C CA . ILE A 1 270 ? -4.107 -2.663 -0.354 1.00 97.81 270 ILE A CA 1
ATOM 21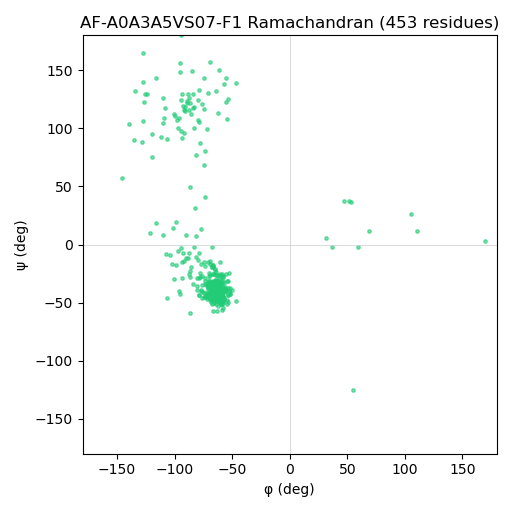91 C C . ILE A 1 270 ? -5.023 -1.492 -0.013 1.00 97.81 270 ILE A C 1
ATOM 2193 O O . ILE A 1 270 ? -5.772 -1.590 0.952 1.00 97.81 270 ILE A O 1
ATOM 2197 N N . MET A 1 271 ? -5.025 -0.438 -0.830 1.00 97.25 271 MET A N 1
ATOM 2198 C CA . MET A 1 271 ? -5.853 0.751 -0.630 1.00 97.25 271 MET A CA 1
ATOM 2199 C C . MET A 1 271 ? -7.346 0.427 -0.603 1.00 97.25 271 MET A C 1
ATOM 2201 O O . MET A 1 271 ? -8.032 0.697 0.380 1.00 97.25 271 MET A O 1
ATOM 2205 N N . LEU A 1 272 ? -7.862 -0.207 -1.656 1.00 96.06 272 LEU A N 1
ATOM 2206 C CA . LEU A 1 272 ? -9.298 -0.421 -1.814 1.00 96.06 272 LEU A CA 1
ATOM 2207 C C . LEU A 1 272 ? -9.859 -1.393 -0.768 1.00 96.06 272 LEU A C 1
ATOM 2209 O O . LEU A 1 272 ? -10.880 -1.118 -0.130 1.00 96.06 272 LEU A O 1
ATOM 2213 N N . ARG A 1 273 ? -9.187 -2.536 -0.567 1.00 96.69 273 ARG A N 1
ATOM 2214 C CA . ARG A 1 273 ? -9.594 -3.509 0.459 1.00 96.69 273 ARG A CA 1
ATOM 2215 C C . ARG A 1 273 ? -9.322 -2.965 1.858 1.00 96.69 273 ARG A C 1
ATOM 2217 O O . ARG A 1 273 ? -10.108 -3.218 2.767 1.00 96.69 273 ARG A O 1
ATOM 2224 N N . GLY A 1 274 ? -8.241 -2.207 2.026 1.00 96.50 274 GLY A N 1
ATOM 2225 C CA . GLY A 1 274 ? -7.833 -1.594 3.283 1.00 96.50 274 GLY A CA 1
ATOM 2226 C C . GLY A 1 274 ? -8.842 -0.574 3.790 1.00 96.50 274 GLY A C 1
ATOM 2227 O O . GLY A 1 274 ? -9.249 -0.660 4.949 1.00 96.50 274 GLY A O 1
ATOM 2228 N N . THR A 1 275 ? -9.348 0.304 2.9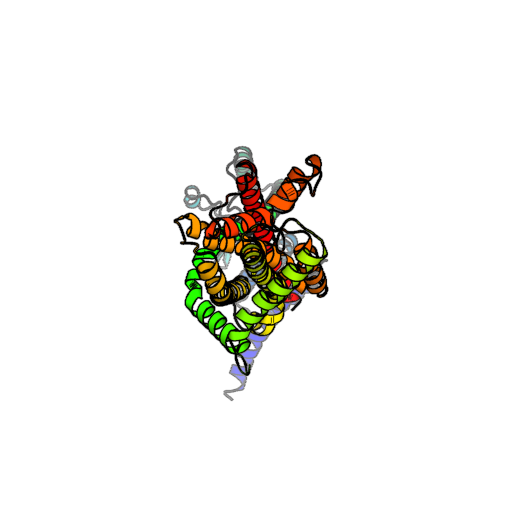21 1.00 97.06 275 THR A N 1
ATOM 2229 C CA . THR A 1 275 ? -10.446 1.228 3.245 1.00 97.06 275 THR A CA 1
ATOM 2230 C C . THR A 1 275 ? -11.690 0.481 3.736 1.00 97.06 275 THR A C 1
ATOM 2232 O O . THR A 1 275 ? -12.318 0.901 4.702 1.00 97.06 275 THR A O 1
ATOM 2235 N N . LYS A 1 276 ? -12.024 -0.675 3.151 1.00 95.62 276 LYS A N 1
ATOM 2236 C CA . LYS A 1 276 ? -13.174 -1.503 3.571 1.00 95.62 276 LYS A CA 1
ATOM 2237 C C . LYS A 1 276 ? -12.838 -2.546 4.648 1.00 95.62 276 LYS A C 1
ATOM 2239 O O . LYS A 1 276 ? -13.669 -3.403 4.957 1.00 95.62 276 LYS A O 1
ATOM 2244 N N . SER A 1 277 ? -11.636 -2.521 5.224 1.00 94.19 277 SER A N 1
ATOM 2245 C CA . SER A 1 277 ? -11.138 -3.609 6.083 1.00 94.19 277 SER A CA 1
ATOM 2246 C C . SER A 1 277 ? -11.973 -3.816 7.349 1.00 94.19 277 SER A C 1
ATOM 2248 O O . SER A 1 277 ? -12.246 -4.956 7.717 1.00 94.19 277 SER A O 1
ATOM 2250 N N . LEU A 1 278 ? -12.422 -2.734 7.990 1.00 92.62 278 LEU A N 1
ATOM 2251 C CA . LEU A 1 278 ? -13.251 -2.809 9.195 1.00 92.62 278 LEU A CA 1
ATOM 2252 C C . LEU A 1 278 ? -14.678 -3.273 8.871 1.00 92.62 278 LEU A C 1
ATOM 2254 O O . LEU A 1 278 ? -15.187 -4.174 9.529 1.00 92.62 278 LEU A O 1
ATOM 2258 N N . GLU A 1 279 ? -15.282 -2.713 7.821 1.00 92.38 279 GLU A N 1
ATOM 2259 C CA . GLU A 1 279 ? -16.652 -3.023 7.386 1.00 92.38 279 GLU A CA 1
ATOM 2260 C C . GLU A 1 279 ? -16.802 -4.476 6.911 1.00 92.38 279 GLU A C 1
ATOM 2262 O O . GLU A 1 279 ? -17.743 -5.172 7.286 1.00 92.38 279 GLU A O 1
ATOM 2267 N N . SER A 1 280 ? -15.831 -4.976 6.145 1.00 90.06 280 SER A N 1
ATOM 2268 C CA . SER A 1 280 ? -15.840 -6.360 5.648 1.00 90.06 280 SER A CA 1
ATOM 2269 C C . SER A 1 280 ? -15.624 -7.416 6.738 1.00 90.06 280 SER A C 1
ATOM 2271 O O . SER A 1 280 ? -15.930 -8.587 6.522 1.00 90.06 280 SER A O 1
ATOM 2273 N N . ASN A 1 281 ? -15.119 -7.028 7.915 1.00 89.19 281 ASN A N 1
ATOM 2274 C CA . ASN A 1 281 ? -14.804 -7.944 9.015 1.00 89.19 281 ASN A CA 1
ATOM 2275 C C . ASN A 1 281 ? -15.646 -7.695 10.282 1.00 89.19 281 ASN A C 1
ATOM 2277 O O . ASN A 1 281 ? -15.301 -8.191 11.359 1.00 89.19 281 ASN A O 1
ATOM 2281 N N . THR A 1 282 ? -16.777 -6.988 10.167 1.00 87.12 282 THR A N 1
ATOM 2282 C CA . THR A 1 282 ? -17.675 -6.648 11.288 1.00 87.12 282 THR A CA 1
ATOM 2283 C C . THR A 1 282 ? -18.085 -7.863 12.125 1.00 87.12 282 THR A C 1
ATOM 2285 O O . THR A 1 282 ? -18.023 -7.815 13.354 1.00 87.12 282 THR A O 1
ATOM 2288 N N . ALA A 1 283 ? -18.408 -8.995 11.489 1.00 86.81 283 ALA A N 1
ATOM 2289 C CA . ALA A 1 283 ? -18.808 -10.217 12.194 1.00 86.81 283 ALA A CA 1
ATOM 2290 C C . ALA A 1 283 ? -17.723 -10.752 13.150 1.00 86.81 283 ALA A C 1
ATOM 2292 O O . ALA A 1 283 ? -18.039 -11.287 14.212 1.00 86.81 283 ALA A O 1
ATOM 2293 N N . ILE A 1 284 ? -16.442 -10.597 12.793 1.00 84.00 284 ILE A N 1
ATOM 2294 C CA . ILE A 1 284 ? -15.312 -11.001 13.642 1.00 84.00 284 ILE A CA 1
ATOM 2295 C C . ILE A 1 284 ? -15.088 -9.951 14.734 1.00 84.00 284 ILE A C 1
ATOM 2297 O O . ILE A 1 284 ? -14.921 -10.310 15.900 1.00 84.00 284 ILE A O 1
ATOM 2301 N N . LEU A 1 285 ? -15.146 -8.663 14.373 1.00 85.69 285 LEU A N 1
ATOM 2302 C CA . LEU A 1 285 ? -14.963 -7.534 15.293 1.00 85.69 285 LEU A CA 1
ATOM 2303 C C . LEU A 1 285 ? -15.966 -7.529 16.453 1.00 85.69 285 LEU A C 1
ATOM 2305 O O . LEU A 1 285 ? -15.608 -7.145 17.566 1.00 85.69 285 LEU A O 1
ATOM 2309 N N . GLN A 1 286 ? -17.205 -7.958 16.207 1.00 82.31 286 GLN A N 1
ATOM 2310 C CA . GLN A 1 286 ? -18.253 -8.023 17.229 1.00 82.31 286 GLN A CA 1
ATOM 2311 C C . GLN A 1 286 ? -18.105 -9.234 18.166 1.00 82.31 286 GLN A C 1
ATOM 2313 O O . GLN A 1 286 ? -18.581 -9.190 19.299 1.00 82.31 286 GLN A O 1
ATOM 2318 N N . ARG A 1 287 ? -17.441 -10.311 17.722 1.00 81.31 287 ARG A N 1
ATOM 2319 C CA . ARG A 1 287 ? -17.355 -11.586 18.460 1.00 81.31 287 ARG A CA 1
ATOM 2320 C C . ARG A 1 287 ? -16.041 -11.780 19.208 1.00 81.31 287 ARG A C 1
ATOM 2322 O O . ARG A 1 287 ? -16.023 -12.470 20.223 1.00 81.31 287 ARG A O 1
ATOM 2329 N N . VAL A 1 288 ? -14.940 -11.207 18.720 1.00 81.12 288 VAL A N 1
ATOM 2330 C CA . VAL A 1 288 ? -13.601 -11.451 19.274 1.00 81.12 288 VAL A CA 1
ATOM 2331 C C . VAL A 1 288 ? -12.843 -10.139 19.449 1.00 81.12 288 VAL A C 1
ATOM 2333 O O . VAL A 1 288 ? -12.747 -9.324 18.534 1.00 81.12 288 VAL A O 1
ATOM 2336 N N . LYS A 1 289 ? -12.244 -9.941 20.629 1.00 76.44 289 LYS A N 1
ATOM 2337 C CA . LYS A 1 289 ? -11.369 -8.793 20.904 1.00 76.44 289 LYS A CA 1
ATOM 2338 C C . LYS A 1 289 ? -9.988 -9.019 20.280 1.00 76.44 289 LYS A C 1
ATOM 2340 O O . LYS A 1 289 ? -9.089 -9.533 20.936 1.00 76.44 289 LYS A O 1
ATOM 2345 N N . ILE A 1 290 ? -9.832 -8.633 19.017 1.00 78.12 290 ILE A N 1
ATOM 2346 C CA . ILE A 1 290 ? -8.562 -8.682 18.273 1.00 78.12 290 ILE A CA 1
ATOM 2347 C C . ILE A 1 290 ? -8.134 -7.248 17.911 1.00 78.12 290 ILE A C 1
ATOM 2349 O O . ILE A 1 290 ? -9.001 -6.423 17.599 1.00 78.12 290 ILE A O 1
ATOM 2353 N N . PRO A 1 291 ? -6.826 -6.917 17.934 1.00 82.69 291 PRO A N 1
ATOM 2354 C CA . PRO A 1 291 ? -6.324 -5.656 17.394 1.00 82.69 291 PRO A CA 1
ATOM 2355 C C . PRO A 1 291 ? -6.770 -5.447 15.943 1.00 82.69 291 PRO A C 1
ATOM 2357 O O . PRO A 1 291 ? -6.526 -6.276 15.069 1.00 82.69 291 PRO A O 1
ATOM 2360 N N . ARG A 1 292 ? -7.418 -4.314 15.668 1.00 86.25 292 ARG A N 1
ATOM 2361 C CA . ARG A 1 292 ? -8.094 -4.068 14.381 1.00 86.25 292 ARG A CA 1
ATOM 2362 C C . ARG A 1 292 ? -7.116 -3.888 13.217 1.00 86.25 292 ARG A C 1
ATOM 2364 O O . ARG A 1 292 ? -7.463 -4.185 12.080 1.00 86.25 292 ARG A O 1
ATOM 2371 N N . GLN A 1 293 ? -5.881 -3.470 13.496 1.00 86.56 293 GLN A N 1
ATOM 2372 C CA . GLN A 1 293 ? -4.819 -3.364 12.488 1.00 86.56 293 GLN A CA 1
ATOM 2373 C C . GLN A 1 293 ? -4.505 -4.702 11.800 1.00 86.56 293 GLN A C 1
ATOM 2375 O O . GLN A 1 293 ? -4.066 -4.705 10.654 1.00 86.56 293 GLN A O 1
ATOM 2380 N N . ILE A 1 294 ? -4.775 -5.841 12.452 1.00 87.94 294 ILE A N 1
ATOM 2381 C CA . ILE A 1 294 ? -4.506 -7.175 11.894 1.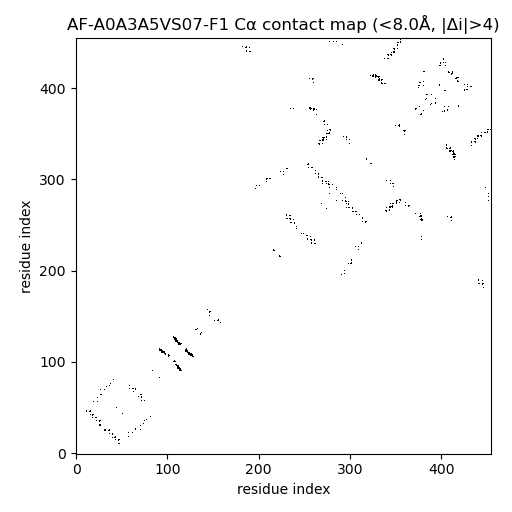00 87.94 294 ILE A CA 1
ATOM 2382 C C . ILE A 1 294 ? -5.293 -7.415 10.600 1.00 87.94 294 ILE A C 1
ATOM 2384 O O . ILE A 1 294 ? -4.781 -8.075 9.698 1.00 87.94 294 ILE A O 1
ATOM 2388 N N . PHE A 1 295 ? -6.494 -6.843 10.456 1.00 91.06 295 PHE A N 1
ATOM 2389 C CA . PHE A 1 295 ? -7.269 -6.961 9.216 1.00 91.06 295 PHE A CA 1
ATOM 2390 C C . PHE A 1 295 ? -6.568 -6.284 8.038 1.00 91.06 295 PHE A C 1
ATOM 2392 O O . PHE A 1 295 ? -6.543 -6.835 6.939 1.00 91.06 295 PHE A O 1
ATOM 2399 N N . LEU A 1 296 ? -5.952 -5.124 8.273 1.00 92.19 296 LEU A N 1
ATOM 2400 C CA . LEU A 1 296 ? -5.189 -4.428 7.246 1.00 92.19 296 LEU A CA 1
ATOM 2401 C C . LEU A 1 296 ? -3.879 -5.159 6.932 1.00 92.19 296 LEU A C 1
ATOM 2403 O O . LEU A 1 296 ? -3.560 -5.349 5.764 1.00 92.19 296 LEU A O 1
ATOM 2407 N N . LEU A 1 297 ? -3.177 -5.668 7.948 1.00 91.06 297 LEU A N 1
ATOM 2408 C CA . LEU A 1 297 ? -1.979 -6.492 7.749 1.00 91.06 297 LEU A CA 1
ATOM 2409 C C . LEU A 1 297 ? -2.278 -7.782 6.971 1.00 91.06 297 LEU A C 1
ATOM 2411 O O . LEU A 1 297 ? -1.466 -8.200 6.151 1.00 91.06 297 LEU A O 1
ATOM 2415 N N . ASN A 1 298 ? -3.448 -8.394 7.177 1.00 93.19 298 ASN A N 1
ATOM 2416 C CA . ASN A 1 298 ? -3.901 -9.550 6.399 1.00 93.19 298 ASN A CA 1
ATOM 2417 C C . ASN A 1 298 ? -4.060 -9.202 4.912 1.00 93.19 298 ASN A C 1
ATOM 2419 O O . ASN A 1 298 ? -3.599 -9.941 4.040 1.00 93.19 298 ASN A O 1
ATOM 2423 N N . ILE A 1 299 ? -4.675 -8.054 4.620 1.00 95.25 299 ILE A N 1
ATOM 2424 C CA . ILE A 1 299 ? -4.834 -7.554 3.251 1.00 95.25 299 ILE A CA 1
ATOM 2425 C C . ILE A 1 299 ? -3.463 -7.296 2.621 1.00 95.25 299 ILE A C 1
ATOM 2427 O O . ILE A 1 299 ? -3.212 -7.774 1.516 1.00 95.25 299 ILE A O 1
ATOM 2431 N N . THR A 1 300 ? -2.564 -6.616 3.335 1.00 95.00 300 THR A N 1
ATOM 2432 C CA . THR A 1 300 ? -1.200 -6.340 2.872 1.00 95.00 300 THR A CA 1
ATOM 2433 C C . THR A 1 300 ? -0.415 -7.622 2.617 1.00 95.00 300 THR A C 1
ATOM 2435 O O . THR A 1 300 ? 0.177 -7.765 1.553 1.00 95.00 300 THR A O 1
ATOM 2438 N N . GLY A 1 301 ? -0.466 -8.599 3.526 1.00 93.12 301 GLY A N 1
ATOM 2439 C CA . GLY A 1 301 ? 0.186 -9.896 3.333 1.00 93.12 301 GLY A CA 1
ATOM 2440 C C . GLY A 1 301 ? -0.359 -10.657 2.121 1.00 93.12 301 GLY A C 1
ATOM 2441 O O . GLY A 1 301 ? 0.409 -11.196 1.330 1.00 93.12 301 GLY A O 1
ATOM 2442 N N . THR A 1 302 ? -1.678 -10.633 1.917 1.00 93.25 302 THR A N 1
ATOM 2443 C CA . THR A 1 302 ? -2.319 -11.235 0.735 1.00 93.25 302 THR A CA 1
ATOM 2444 C C . THR A 1 302 ? -1.883 -10.544 -0.563 1.00 93.25 302 THR A C 1
ATOM 2446 O O . THR A 1 302 ? -1.641 -11.212 -1.573 1.00 93.25 302 THR A O 1
ATOM 2449 N N . ALA A 1 303 ? -1.768 -9.212 -0.547 1.00 94.12 303 ALA A N 1
ATOM 2450 C CA . ALA A 1 303 ? -1.307 -8.429 -1.689 1.00 94.12 303 ALA A CA 1
ATOM 2451 C C . ALA A 1 303 ? 0.167 -8.712 -2.007 1.00 94.12 303 ALA A C 1
ATOM 2453 O O . ALA A 1 303 ? 0.482 -8.958 -3.164 1.00 94.12 303 ALA A O 1
ATOM 2454 N N . ILE A 1 304 ? 1.042 -8.777 -0.998 1.00 93.75 304 ILE A N 1
ATOM 2455 C CA . ILE A 1 304 ? 2.463 -9.112 -1.178 1.00 93.75 304 ILE A CA 1
ATOM 2456 C C . ILE A 1 304 ? 2.614 -10.491 -1.824 1.00 93.75 304 ILE A C 1
ATOM 2458 O O . ILE A 1 304 ? 3.308 -10.604 -2.827 1.00 93.75 304 ILE A O 1
ATOM 2462 N N . VAL A 1 305 ? 1.911 -11.519 -1.330 1.00 91.44 305 VAL A N 1
ATOM 2463 C CA . VAL A 1 305 ? 1.962 -12.861 -1.941 1.00 91.44 305 VAL A CA 1
ATOM 2464 C C . VAL A 1 305 ? 1.438 -12.842 -3.381 1.00 91.44 305 VAL A C 1
ATOM 2466 O O . VAL A 1 305 ? 2.004 -13.495 -4.251 1.00 91.44 305 VAL A O 1
ATOM 2469 N N . THR A 1 306 ? 0.385 -12.067 -3.659 1.00 90.81 306 THR A N 1
ATOM 2470 C CA . THR A 1 306 ? -0.124 -11.900 -5.031 1.00 90.81 306 THR A CA 1
ATOM 2471 C C . THR A 1 306 ? 0.924 -11.240 -5.931 1.00 90.81 306 THR A C 1
ATOM 2473 O O . THR A 1 306 ? 1.171 -11.727 -7.027 1.00 90.81 306 THR A O 1
ATOM 2476 N N . ILE A 1 307 ? 1.575 -10.170 -5.471 1.00 92.25 307 ILE A N 1
ATOM 2477 C CA . ILE A 1 307 ? 2.654 -9.504 -6.211 1.00 92.25 307 ILE A CA 1
ATOM 2478 C C . ILE A 1 307 ? 3.799 -10.484 -6.465 1.00 92.25 307 ILE A C 1
ATOM 2480 O O . ILE A 1 307 ? 4.299 -10.535 -7.581 1.00 92.25 307 ILE A O 1
ATOM 2484 N N . SER A 1 308 ? 4.171 -11.305 -5.477 1.00 89.94 308 SER A N 1
ATOM 2485 C CA . SER A 1 308 ? 5.204 -12.330 -5.644 1.00 89.94 308 SER A CA 1
ATOM 2486 C C . SER A 1 308 ? 4.888 -13.315 -6.771 1.00 89.94 308 SER A C 1
ATOM 2488 O O . SER A 1 308 ? 5.793 -13.690 -7.509 1.00 89.94 308 SER A O 1
ATOM 2490 N N . LEU A 1 309 ? 3.618 -13.694 -6.946 1.00 88.50 309 LEU A N 1
ATOM 2491 C CA . LEU A 1 309 ? 3.187 -14.501 -8.092 1.00 88.50 309 LEU A CA 1
ATOM 2492 C C . LEU A 1 309 ? 3.253 -13.704 -9.401 1.00 88.50 309 LEU A C 1
ATOM 2494 O O . LEU A 1 309 ? 3.726 -14.220 -10.408 1.00 88.50 309 LEU A O 1
ATOM 2498 N N . ASN A 1 310 ? 2.839 -12.437 -9.387 1.00 90.69 310 ASN A N 1
ATOM 2499 C CA . ASN A 1 310 ? 2.852 -11.583 -10.577 1.00 90.69 310 ASN A CA 1
ATOM 2500 C C . ASN A 1 310 ? 4.276 -11.268 -11.070 1.00 90.69 310 ASN A C 1
ATOM 2502 O O . ASN A 1 310 ? 4.462 -11.042 -12.261 1.00 90.69 310 ASN A O 1
ATOM 2506 N N . ILE A 1 311 ? 5.295 -11.302 -10.201 1.00 89.75 311 ILE A N 1
ATOM 2507 C CA . ILE A 1 311 ? 6.708 -11.173 -10.605 1.00 89.75 311 ILE A CA 1
ATOM 2508 C C . ILE A 1 311 ? 7.105 -12.263 -11.606 1.00 89.75 311 ILE A C 1
ATOM 2510 O O . ILE A 1 311 ? 7.965 -12.020 -12.448 1.00 89.75 311 ILE A O 1
ATOM 2514 N N . LEU A 1 312 ? 6.465 -13.439 -11.586 1.00 89.75 312 LEU A N 1
ATOM 2515 C CA . LEU A 1 312 ? 6.737 -14.488 -12.573 1.00 89.75 312 LEU A CA 1
ATOM 2516 C C . LEU A 1 312 ? 6.472 -14.011 -14.011 1.00 89.75 312 LEU A C 1
ATOM 2518 O O . LEU A 1 312 ? 7.144 -14.469 -14.931 1.00 89.75 312 LEU A O 1
ATOM 2522 N N . ALA A 1 313 ? 5.572 -13.038 -14.204 1.00 90.88 313 ALA A N 1
ATOM 2523 C CA . ALA A 1 313 ? 5.321 -12.416 -15.503 1.00 90.88 313 ALA A CA 1
ATOM 2524 C C . ALA A 1 313 ? 6.536 -11.638 -16.047 1.00 90.88 313 ALA A C 1
ATOM 2526 O O . ALA A 1 313 ? 6.633 -11.430 -17.251 1.00 90.88 313 ALA A O 1
ATOM 2527 N N . ILE A 1 314 ? 7.476 -11.234 -15.182 1.00 92.44 314 ILE A N 1
ATOM 2528 C CA . ILE A 1 314 ? 8.697 -10.496 -15.544 1.00 92.44 314 ILE A CA 1
ATOM 2529 C C . ILE A 1 314 ? 9.771 -11.409 -16.148 1.00 92.44 314 ILE A C 1
ATOM 2531 O O . ILE A 1 314 ? 10.548 -10.960 -16.990 1.00 92.44 314 ILE A O 1
ATOM 2535 N N . ILE A 1 315 ? 9.787 -12.694 -15.785 1.00 91.94 315 ILE A N 1
ATOM 2536 C CA . ILE A 1 315 ? 10.847 -13.640 -16.170 1.00 91.94 315 ILE A CA 1
ATOM 2537 C C . ILE A 1 315 ? 11.071 -13.710 -17.695 1.00 91.94 315 ILE A C 1
ATOM 2539 O O . ILE A 1 315 ? 12.227 -13.586 -18.106 1.00 91.94 315 ILE A O 1
ATOM 2543 N N . PRO A 1 316 ? 10.037 -13.835 -18.556 1.00 92.19 316 PRO A N 1
ATOM 2544 C CA . PRO A 1 316 ? 10.240 -13.894 -20.006 1.00 92.19 316 PRO A CA 1
ATOM 2545 C C . PRO A 1 316 ? 10.944 -12.656 -20.572 1.00 92.19 316 PRO A C 1
ATOM 2547 O O . PRO A 1 316 ? 11.798 -12.781 -21.448 1.00 92.19 316 PRO A O 1
ATOM 2550 N N . LEU A 1 317 ? 10.639 -11.464 -20.045 1.00 92.75 317 LEU A N 1
ATOM 2551 C CA . LEU A 1 317 ? 11.288 -10.228 -20.482 1.00 92.75 317 LEU A CA 1
ATOM 2552 C C . LEU A 1 317 ? 12.744 -10.155 -20.018 1.00 92.75 317 LEU A C 1
ATOM 2554 O O . LEU A 1 317 ? 13.588 -9.691 -20.777 1.00 92.75 317 LEU A O 1
ATOM 2558 N N . LEU A 1 318 ? 13.068 -10.633 -18.812 1.00 93.00 318 LEU A N 1
ATOM 2559 C CA . LEU A 1 318 ? 14.461 -10.669 -18.346 1.00 93.00 318 LEU A CA 1
ATOM 2560 C C . LEU A 1 318 ? 15.329 -11.569 -19.228 1.00 93.00 318 LEU A C 1
ATOM 2562 O O . LEU A 1 318 ? 16.446 -11.186 -19.570 1.00 93.00 318 LEU A O 1
ATOM 2566 N N . ILE A 1 319 ? 14.794 -12.725 -19.636 1.00 93.88 319 ILE A N 1
ATOM 2567 C CA . ILE A 1 319 ? 15.467 -13.643 -20.564 1.00 93.88 319 ILE A CA 1
ATOM 2568 C C . ILE A 1 319 ? 15.637 -12.975 -21.932 1.00 93.88 319 ILE A C 1
ATOM 2570 O O . ILE A 1 319 ? 16.739 -12.970 -22.474 1.00 93.88 319 ILE A O 1
ATOM 2574 N N . TYR A 1 320 ? 14.572 -12.366 -22.465 1.00 93.88 320 TYR A N 1
ATOM 2575 C CA . TYR A 1 320 ? 14.598 -11.684 -23.762 1.00 93.88 320 TYR A CA 1
ATOM 2576 C C . TYR A 1 320 ? 15.630 -10.548 -23.813 1.00 93.88 320 TYR A C 1
ATOM 2578 O O . TYR A 1 320 ? 16.397 -10.444 -24.767 1.00 93.88 320 TYR A O 1
ATOM 2586 N N . TYR A 1 321 ? 15.690 -9.719 -22.769 1.00 92.44 321 TYR A N 1
ATOM 2587 C CA . TYR A 1 321 ? 16.639 -8.609 -22.682 1.00 92.44 321 TYR A CA 1
ATOM 2588 C C . TYR A 1 321 ? 18.033 -9.013 -22.188 1.00 92.44 321 TYR A C 1
ATOM 2590 O O . TYR A 1 321 ? 18.907 -8.150 -22.123 1.00 92.44 321 TYR A O 1
ATOM 2598 N N . GLN A 1 322 ? 18.248 -10.290 -21.851 1.00 91.75 322 GLN A N 1
ATOM 2599 C CA . GLN A 1 322 ? 19.505 -10.811 -21.300 1.00 91.75 322 GLN A CA 1
ATOM 2600 C C . GLN A 1 322 ? 19.978 -10.034 -20.058 1.00 91.75 322 GLN A C 1
ATOM 2602 O O . GLN A 1 322 ? 21.168 -9.807 -19.845 1.00 91.75 322 GLN A O 1
ATOM 2607 N N . ILE A 1 323 ? 19.026 -9.604 -19.226 1.00 90.25 323 ILE A N 1
ATOM 2608 C CA . ILE A 1 323 ? 19.303 -8.837 -18.012 1.00 90.25 323 ILE A CA 1
ATOM 2609 C C . ILE A 1 323 ? 19.670 -9.807 -16.893 1.00 90.25 323 ILE A C 1
ATOM 2611 O O . ILE A 1 323 ? 18.844 -10.613 -16.460 1.00 90.25 323 ILE A O 1
ATOM 2615 N N . VAL A 1 324 ? 20.892 -9.683 -16.375 1.00 86.62 324 VAL A N 1
ATOM 2616 C CA . VAL A 1 324 ? 21.337 -10.422 -15.190 1.00 86.62 324 VAL A CA 1
ATOM 2617 C C . VAL A 1 324 ? 21.083 -9.571 -13.939 1.00 86.62 324 VAL A C 1
ATOM 2619 O O . VAL A 1 324 ? 21.651 -8.478 -13.823 1.00 86.62 324 VAL A O 1
ATOM 2622 N N . PRO A 1 325 ? 20.258 -10.043 -12.981 1.00 83.75 325 PRO A N 1
ATOM 2623 C CA . PRO A 1 325 ? 20.034 -9.335 -11.728 1.00 83.75 325 PRO A CA 1
ATOM 2624 C C . PRO A 1 325 ? 21.355 -9.067 -11.008 1.00 83.75 325 PRO A C 1
ATOM 2626 O O . PRO A 1 325 ? 22.123 -9.976 -10.703 1.00 83.75 325 PRO A O 1
ATOM 2629 N N . THR A 1 326 ? 21.623 -7.794 -10.746 1.00 90.69 326 THR A N 1
ATOM 2630 C CA . THR A 1 326 ? 22.795 -7.336 -9.989 1.00 90.69 326 THR A CA 1
ATOM 2631 C C . THR A 1 326 ? 22.412 -7.155 -8.512 1.00 90.69 326 THR A C 1
ATOM 2633 O O . THR A 1 326 ? 21.253 -7.335 -8.140 1.00 90.69 326 THR A O 1
ATOM 2636 N N . TRP A 1 327 ? 23.342 -6.743 -7.643 1.00 90.75 327 TRP A N 1
ATOM 2637 C CA . TRP A 1 327 ? 23.056 -6.420 -6.233 1.00 90.75 327 TRP A CA 1
ATOM 2638 C C . TRP A 1 327 ? 21.909 -5.402 -6.052 1.00 90.75 327 TRP A C 1
ATOM 2640 O O . TRP A 1 327 ? 21.216 -5.419 -5.032 1.00 90.75 327 TRP A O 1
ATOM 2650 N N . LYS A 1 328 ? 21.651 -4.565 -7.070 1.00 92.00 328 LYS A N 1
ATOM 2651 C CA . LYS A 1 328 ? 20.530 -3.614 -7.117 1.00 92.00 328 LYS A CA 1
ATOM 2652 C C . LYS A 1 328 ? 19.152 -4.281 -7.039 1.00 92.00 328 LYS A C 1
ATOM 2654 O O . LYS A 1 328 ? 18.192 -3.592 -6.709 1.00 92.00 328 LYS A O 1
ATOM 2659 N N . ILE A 1 329 ? 19.036 -5.597 -7.247 1.00 92.44 329 ILE A N 1
ATOM 2660 C CA . ILE A 1 329 ? 17.767 -6.332 -7.124 1.00 92.44 329 ILE A CA 1
ATOM 2661 C C . ILE A 1 329 ? 17.102 -6.144 -5.751 1.00 92.44 329 ILE A C 1
ATOM 2663 O O . ILE A 1 329 ? 15.881 -6.200 -5.648 1.00 92.44 329 ILE A O 1
ATOM 2667 N N . ILE A 1 330 ? 17.885 -5.837 -4.706 1.00 93.38 330 ILE A N 1
ATOM 2668 C CA . ILE A 1 330 ? 17.405 -5.517 -3.350 1.00 93.38 330 ILE A CA 1
ATOM 2669 C C . ILE A 1 330 ? 16.509 -4.263 -3.333 1.00 93.38 330 ILE A C 1
ATOM 2671 O O . ILE A 1 330 ? 15.617 -4.154 -2.490 1.00 93.38 330 ILE A O 1
ATOM 2675 N N . LEU A 1 331 ? 16.668 -3.335 -4.282 1.00 93.56 331 LEU A N 1
ATOM 2676 C CA . LEU A 1 331 ? 15.813 -2.149 -4.387 1.00 93.56 331 LEU A CA 1
ATOM 2677 C C . LEU A 1 331 ? 14.355 -2.502 -4.697 1.00 93.56 331 LEU A C 1
ATOM 2679 O O . LEU A 1 331 ? 13.455 -1.760 -4.307 1.00 93.56 331 LEU A O 1
ATOM 2683 N N . PHE A 1 332 ? 14.102 -3.643 -5.342 1.00 93.88 332 PHE A N 1
ATOM 2684 C CA . PHE A 1 332 ? 12.749 -4.087 -5.650 1.00 93.88 332 PHE A CA 1
ATOM 2685 C C . PHE A 1 332 ? 11.924 -4.434 -4.393 1.00 93.88 332 PHE A C 1
ATOM 2687 O O . PHE A 1 332 ? 10.882 -3.805 -4.190 1.00 93.88 332 PHE A O 1
ATOM 2694 N N . PRO A 1 333 ? 12.346 -5.359 -3.500 1.00 94.56 333 PRO A N 1
ATOM 2695 C CA . PRO A 1 333 ? 11.617 -5.618 -2.261 1.00 94.56 333 PRO A CA 1
ATOM 2696 C C . PRO A 1 333 ? 11.573 -4.392 -1.341 1.00 94.56 333 PRO A C 1
ATOM 2698 O O . PRO A 1 333 ? 10.555 -4.177 -0.687 1.00 94.56 333 PRO A O 1
ATOM 2701 N N . VAL A 1 334 ? 12.615 -3.551 -1.323 1.00 95.44 334 VAL A N 1
ATOM 2702 C CA . VAL A 1 334 ? 12.595 -2.282 -0.571 1.00 95.44 334 VAL A CA 1
ATOM 2703 C C . VAL A 1 334 ? 11.493 -1.358 -1.095 1.00 95.44 334 VAL A C 1
ATOM 2705 O O . VAL A 1 334 ? 10.675 -0.881 -0.311 1.00 95.44 334 VAL A O 1
ATOM 2708 N N . SER A 1 335 ? 11.410 -1.158 -2.412 1.00 95.31 335 SER A N 1
ATOM 2709 C CA . SER A 1 335 ? 10.351 -0.365 -3.043 1.00 95.31 335 SER A CA 1
ATOM 2710 C C . SER A 1 335 ? 8.957 -0.916 -2.733 1.00 95.31 335 SER A C 1
ATOM 2712 O O . SER A 1 335 ? 8.074 -0.163 -2.320 1.00 95.31 335 SER A O 1
ATOM 2714 N N . LEU A 1 336 ? 8.764 -2.237 -2.836 1.00 95.44 336 LEU A N 1
ATOM 2715 C CA . LEU A 1 336 ? 7.493 -2.875 -2.490 1.00 95.44 336 LEU A CA 1
ATOM 2716 C C . LEU A 1 336 ? 7.085 -2.614 -1.040 1.00 95.44 336 LEU A C 1
ATOM 2718 O O . LEU A 1 336 ? 5.916 -2.335 -0.780 1.00 95.44 336 LEU A O 1
ATOM 2722 N N . ILE A 1 337 ? 8.030 -2.684 -0.100 1.00 95.62 337 ILE A N 1
ATOM 2723 C CA . ILE A 1 337 ? 7.771 -2.387 1.311 1.00 95.62 337 ILE A CA 1
ATOM 2724 C C . ILE A 1 337 ? 7.372 -0.918 1.481 1.00 95.62 337 ILE A C 1
ATOM 2726 O O . ILE A 1 337 ? 6.380 -0.643 2.152 1.00 95.62 337 ILE A O 1
ATOM 2730 N N . LEU A 1 338 ? 8.081 0.021 0.849 1.00 96.56 338 LEU A N 1
ATOM 2731 C CA . LEU A 1 338 ? 7.766 1.452 0.929 1.00 96.56 338 LEU A CA 1
ATOM 2732 C C . LEU A 1 338 ? 6.367 1.757 0.375 1.00 96.56 338 LEU A C 1
ATOM 2734 O O . LEU A 1 338 ? 5.563 2.407 1.046 1.00 96.56 338 LEU A O 1
ATOM 2738 N N . VAL A 1 339 ? 6.032 1.215 -0.799 1.00 97.00 339 VAL A N 1
ATOM 2739 C CA . VAL A 1 339 ? 4.700 1.351 -1.409 1.00 97.00 339 VAL A CA 1
ATOM 2740 C C . VAL A 1 339 ? 3.622 0.699 -0.538 1.00 97.00 339 VAL A C 1
ATOM 2742 O O . VAL A 1 339 ? 2.548 1.274 -0.352 1.00 97.00 339 VAL A O 1
ATOM 2745 N N . ALA A 1 340 ? 3.896 -0.472 0.042 1.00 96.31 340 ALA A N 1
ATOM 2746 C CA . ALA A 1 340 ? 2.962 -1.154 0.932 1.00 96.31 340 ALA A CA 1
ATOM 2747 C C . ALA A 1 340 ? 2.712 -0.362 2.223 1.00 96.31 340 ALA A C 1
ATOM 2749 O O . ALA A 1 340 ? 1.558 -0.228 2.628 1.00 96.31 340 ALA A O 1
ATOM 2750 N N . ILE A 1 341 ? 3.750 0.203 2.852 1.00 95.56 341 ILE A N 1
ATOM 2751 C CA . ILE A 1 341 ? 3.601 1.065 4.035 1.00 95.56 341 ILE A CA 1
ATOM 2752 C C . ILE A 1 341 ? 2.817 2.326 3.668 1.00 95.56 341 ILE A C 1
ATOM 2754 O O . ILE A 1 341 ? 1.939 2.736 4.429 1.00 95.56 341 ILE A O 1
ATOM 2758 N N . TYR A 1 342 ? 3.059 2.914 2.493 1.00 96.81 342 TYR A N 1
ATOM 2759 C CA . TYR A 1 342 ? 2.299 4.074 2.025 1.00 96.81 342 TYR A CA 1
ATOM 2760 C C . TYR A 1 342 ? 0.810 3.732 1.879 1.00 96.81 342 TYR A C 1
ATOM 2762 O O . TYR A 1 342 ? -0.051 4.409 2.446 1.00 96.81 342 TYR A O 1
ATOM 2770 N N . ALA A 1 343 ? 0.499 2.627 1.196 1.00 97.25 343 ALA A N 1
ATOM 2771 C CA . ALA A 1 343 ? -0.868 2.144 1.024 1.00 97.25 343 ALA A CA 1
ATOM 2772 C C . ALA A 1 343 ? -1.543 1.825 2.368 1.00 97.25 343 ALA A C 1
ATOM 2774 O O . ALA A 1 343 ? -2.697 2.193 2.592 1.00 97.25 343 ALA A O 1
ATOM 2775 N N . VAL A 1 344 ? -0.822 1.180 3.292 1.00 95.56 344 VAL A N 1
ATOM 2776 C CA . VAL A 1 344 ? -1.288 0.900 4.658 1.00 95.56 344 VAL A CA 1
ATOM 2777 C C . VAL A 1 344 ? -1.584 2.196 5.408 1.00 95.56 344 VAL A C 1
ATOM 2779 O O . VAL A 1 344 ? -2.630 2.289 6.043 1.00 95.56 344 VAL A O 1
ATOM 2782 N N . SER A 1 345 ? -0.721 3.206 5.305 1.00 95.44 345 SER A N 1
ATOM 2783 C CA . SER A 1 345 ? -0.899 4.499 5.976 1.00 95.44 345 SER A CA 1
ATOM 2784 C C . SER A 1 345 ? -2.220 5.148 5.569 1.00 95.44 345 SER A C 1
ATOM 2786 O O . SER A 1 345 ? -3.080 5.409 6.411 1.00 95.44 345 SER A O 1
ATOM 2788 N N . VAL A 1 346 ? -2.445 5.311 4.265 1.00 96.56 346 VAL A N 1
ATOM 2789 C CA . VAL A 1 346 ? -3.685 5.915 3.762 1.00 96.56 346 VAL A CA 1
ATOM 2790 C C . VAL A 1 346 ? -4.900 5.020 4.051 1.00 96.56 346 VAL A C 1
ATOM 2792 O O . VAL A 1 346 ? -5.981 5.514 4.379 1.00 96.56 346 VAL A O 1
ATOM 2795 N N . SER A 1 347 ? -4.740 3.696 4.016 1.00 96.88 347 SER A N 1
ATOM 2796 C CA . SER A 1 347 ? -5.803 2.742 4.366 1.00 96.88 347 SER A CA 1
ATOM 2797 C C . SER A 1 347 ? -6.207 2.805 5.840 1.00 96.88 347 SER A C 1
ATOM 2799 O O . SER A 1 347 ? -7.394 2.735 6.154 1.00 96.88 347 SER A O 1
ATOM 2801 N N . LEU A 1 348 ? -5.256 2.973 6.766 1.00 93.75 348 LEU A N 1
ATOM 2802 C CA . LEU A 1 348 ? -5.550 3.167 8.191 1.00 93.75 348 LEU A CA 1
ATOM 2803 C C . LEU A 1 348 ? -6.417 4.408 8.386 1.00 93.75 348 LEU A C 1
ATOM 2805 O O . LEU A 1 348 ? -7.442 4.351 9.066 1.00 93.75 348 LEU A O 1
ATOM 2809 N N . PHE A 1 349 ? -6.056 5.511 7.735 1.00 95.19 349 PHE A N 1
ATOM 2810 C CA . PHE A 1 349 ? -6.837 6.737 7.803 1.00 95.19 349 PHE A CA 1
ATOM 2811 C C . PHE A 1 349 ? -8.243 6.546 7.214 1.00 95.19 349 PHE A C 1
ATOM 2813 O O . PHE A 1 349 ? -9.246 6.702 7.920 1.00 95.19 349 PHE A O 1
ATOM 2820 N N . THR A 1 350 ? -8.323 6.127 5.949 1.00 96.75 350 THR A N 1
ATOM 2821 C CA . THR A 1 350 ? -9.588 5.995 5.208 1.00 96.75 350 THR A CA 1
ATOM 2822 C C . THR A 1 350 ? -10.519 4.938 5.795 1.00 96.75 350 THR A C 1
ATOM 2824 O O . THR A 1 350 ? -11.726 5.158 5.808 1.00 96.75 350 THR A O 1
ATOM 2827 N N . SER A 1 351 ? -10.001 3.842 6.360 1.00 95.56 351 SER A N 1
ATOM 2828 C CA . SER A 1 351 ? -10.829 2.785 6.960 1.00 95.56 351 SER A CA 1
ATOM 2829 C C . SER A 1 351 ? -11.667 3.267 8.137 1.00 95.56 351 SER A C 1
ATOM 2831 O O . SER A 1 351 ? -12.830 2.890 8.270 1.00 95.56 351 SER A O 1
ATOM 2833 N N . THR A 1 352 ? -11.121 4.154 8.972 1.00 93.94 352 THR A N 1
ATOM 2834 C CA . THR A 1 352 ? -11.888 4.725 10.085 1.00 93.94 352 THR A CA 1
ATOM 2835 C C . THR A 1 352 ? -12.989 5.663 9.603 1.00 93.94 352 THR A C 1
ATOM 2837 O O . THR A 1 352 ? -14.063 5.694 10.201 1.00 93.94 352 THR A O 1
ATOM 2840 N N . ILE A 1 353 ? -12.756 6.398 8.513 1.00 95.38 353 ILE A N 1
ATOM 2841 C CA . ILE A 1 353 ? -13.737 7.328 7.943 1.00 95.38 353 ILE A CA 1
ATOM 2842 C C . ILE A 1 353 ? -14.826 6.549 7.205 1.00 95.38 353 ILE A C 1
ATOM 2844 O O . ILE A 1 353 ? -16.002 6.852 7.392 1.00 95.38 353 ILE A O 1
ATOM 2848 N N . GLN A 1 354 ? -14.453 5.495 6.471 1.00 95.56 354 GLN A N 1
ATOM 2849 C CA . GLN A 1 354 ? -15.369 4.599 5.760 1.00 95.56 354 GLN A CA 1
ATOM 2850 C C . GLN A 1 354 ? -16.472 4.049 6.674 1.00 95.56 354 GLN A C 1
ATOM 2852 O O . GLN A 1 354 ? -17.628 3.998 6.269 1.00 95.56 354 GLN A O 1
ATOM 2857 N N . THR A 1 355 ? -16.149 3.699 7.929 1.00 93.25 355 THR A N 1
ATOM 2858 C CA . THR A 1 355 ? -17.165 3.216 8.889 1.00 93.25 355 THR A CA 1
ATOM 2859 C C . THR A 1 355 ? -18.269 4.231 9.185 1.00 93.25 355 THR A C 1
ATOM 2861 O O . THR A 1 355 ? -19.370 3.840 9.551 1.00 93.25 355 THR A O 1
ATOM 2864 N N . LYS A 1 356 ? -17.990 5.530 9.027 1.00 92.88 356 LYS A N 1
ATOM 2865 C CA . LYS A 1 356 ? -18.964 6.610 9.212 1.00 92.88 356 LYS A CA 1
ATOM 2866 C C . LYS A 1 356 ? -19.598 7.036 7.885 1.00 92.88 356 LYS A C 1
ATOM 2868 O O . LYS A 1 356 ? -20.790 7.326 7.849 1.00 92.88 356 LYS A O 1
ATOM 2873 N N . TRP A 1 357 ? -18.802 7.098 6.819 1.00 94.38 357 TRP A N 1
ATOM 2874 C CA . TRP A 1 357 ? -19.208 7.540 5.486 1.00 94.38 357 TRP A CA 1
ATOM 2875 C C . TRP A 1 357 ? -18.829 6.490 4.447 1.00 94.38 357 TRP A C 1
ATOM 2877 O O . TRP A 1 357 ? -17.662 6.364 4.081 1.00 94.38 357 TRP A O 1
ATOM 2887 N N . ARG A 1 358 ? -19.824 5.757 3.943 1.00 90.62 358 ARG A N 1
ATOM 2888 C CA . ARG A 1 358 ? -19.596 4.621 3.037 1.00 90.62 358 ARG A CA 1
ATOM 2889 C C . ARG A 1 358 ? -19.030 5.017 1.665 1.00 90.62 358 ARG A C 1
ATOM 2891 O O . ARG A 1 358 ? -18.434 4.176 0.986 1.00 90.62 358 ARG A O 1
ATOM 2898 N N . ASP A 1 359 ? -19.148 6.295 1.306 1.00 95.31 359 ASP A N 1
ATOM 2899 C CA . ASP A 1 359 ? -18.695 6.836 0.022 1.00 95.31 359 ASP A CA 1
ATOM 2900 C C . ASP A 1 359 ? -17.176 6.987 -0.089 1.00 95.31 359 ASP A C 1
ATOM 2902 O O . ASP A 1 359 ? -16.648 7.101 -1.195 1.00 95.31 359 ASP A O 1
ATOM 2906 N N . VAL A 1 360 ? -16.437 6.919 1.027 1.00 96.94 360 VAL A N 1
ATOM 2907 C CA . VAL A 1 360 ? -14.966 7.031 1.021 1.00 96.94 360 VAL A CA 1
ATOM 2908 C C . VAL A 1 360 ? -14.343 5.999 0.085 1.00 96.94 360 VAL A C 1
ATOM 2910 O O . VAL A 1 360 ? -13.412 6.314 -0.651 1.00 96.94 360 VAL A O 1
ATOM 2913 N N . SER A 1 361 ? -14.883 4.782 0.036 1.00 95.69 361 SER A N 1
ATOM 2914 C CA . SER A 1 361 ? -14.394 3.749 -0.875 1.00 95.69 361 SER A CA 1
ATOM 2915 C C . SER A 1 361 ? -14.590 4.075 -2.362 1.00 95.69 361 SER A C 1
ATOM 2917 O O . SER A 1 361 ? -13.753 3.688 -3.184 1.00 95.69 361 SER A O 1
ATOM 2919 N N . HIS A 1 362 ? -15.640 4.820 -2.719 1.00 96.75 362 HIS A N 1
ATOM 2920 C CA . HIS A 1 362 ? -15.843 5.313 -4.081 1.00 96.75 362 HIS A CA 1
ATOM 2921 C C . HIS A 1 362 ? -14.807 6.390 -4.418 1.00 96.75 362 HIS A C 1
ATOM 2923 O O . HIS A 1 362 ? -14.149 6.289 -5.453 1.00 96.75 362 HIS A O 1
ATOM 2929 N N . PHE A 1 363 ? -14.565 7.339 -3.506 1.00 97.56 363 PHE A N 1
ATOM 2930 C CA . PHE A 1 363 ? -13.500 8.336 -3.667 1.00 97.56 363 PHE A CA 1
ATOM 2931 C C . PHE A 1 363 ? -12.118 7.693 -3.811 1.00 97.56 363 PHE A C 1
ATOM 2933 O O . PHE A 1 363 ? -11.368 8.059 -4.711 1.00 97.56 363 PHE A O 1
ATOM 2940 N N . VAL A 1 364 ? -11.796 6.691 -2.987 1.00 97.56 364 VAL A N 1
ATOM 2941 C CA . VAL A 1 364 ? -10.529 5.945 -3.084 1.00 97.56 364 VAL A CA 1
ATOM 2942 C C . VAL A 1 364 ? -10.416 5.229 -4.429 1.00 97.56 364 VAL A C 1
ATOM 2944 O O . VAL A 1 364 ? -9.356 5.259 -5.047 1.00 97.56 364 VAL A O 1
ATOM 2947 N N . THR A 1 365 ? -11.505 4.639 -4.930 1.00 97.75 365 THR A N 1
ATOM 2948 C CA . THR A 1 365 ? -11.520 3.997 -6.255 1.00 97.75 365 THR A CA 1
ATOM 2949 C C . THR A 1 365 ? -11.182 4.996 -7.362 1.00 97.75 365 THR A C 1
ATOM 2951 O O . THR A 1 365 ? -10.349 4.707 -8.220 1.00 97.75 365 THR A O 1
ATOM 2954 N N . VAL A 1 366 ? -11.795 6.183 -7.335 1.00 97.94 366 VAL A N 1
ATOM 2955 C CA . VAL A 1 366 ? -11.514 7.254 -8.302 1.00 97.94 366 VAL A CA 1
ATOM 2956 C C . VAL A 1 366 ? -10.074 7.754 -8.160 1.00 97.94 366 VAL A C 1
ATOM 2958 O O . VAL A 1 366 ? -9.372 7.871 -9.161 1.00 97.94 366 VAL A O 1
ATOM 2961 N N . ALA A 1 367 ? -9.597 7.964 -6.932 1.00 97.06 367 ALA A N 1
ATOM 2962 C CA . ALA A 1 367 ? -8.236 8.419 -6.663 1.00 97.06 367 ALA A CA 1
ATOM 2963 C C . ALA A 1 367 ? -7.172 7.431 -7.167 1.00 97.06 367 ALA A C 1
ATOM 2965 O O . ALA A 1 367 ? -6.184 7.859 -7.751 1.00 97.06 367 ALA A O 1
ATOM 2966 N N . ILE A 1 368 ? -7.381 6.117 -7.015 1.00 97.31 368 ILE A N 1
ATOM 2967 C CA . ILE A 1 368 ? -6.476 5.092 -7.567 1.00 97.31 368 ILE A CA 1
ATOM 2968 C C . ILE A 1 368 ? -6.469 5.137 -9.103 1.00 97.31 368 ILE A C 1
ATOM 2970 O O . ILE A 1 368 ? -5.421 4.958 -9.718 1.00 97.31 368 ILE A O 1
ATOM 2974 N N . ARG A 1 369 ? -7.616 5.389 -9.746 1.00 97.25 369 ARG A N 1
ATOM 2975 C CA . ARG A 1 369 ? -7.682 5.511 -11.213 1.00 97.25 369 ARG A CA 1
ATOM 2976 C C . ARG A 1 369 ? -6.944 6.750 -11.708 1.00 97.25 369 ARG A C 1
ATOM 2978 O O . ARG A 1 369 ? -6.130 6.632 -12.610 1.00 97.25 369 ARG A O 1
ATOM 2985 N N . ILE A 1 370 ? -7.179 7.912 -11.098 1.00 96.69 370 ILE A N 1
ATOM 2986 C CA . ILE A 1 370 ? -6.465 9.152 -11.444 1.00 96.69 370 ILE A CA 1
ATOM 2987 C C . ILE A 1 370 ? -4.966 8.993 -11.157 1.00 96.69 370 ILE A C 1
ATOM 2989 O O . ILE A 1 370 ? -4.129 9.312 -11.998 1.00 96.69 370 ILE A O 1
ATOM 2993 N N . GLY A 1 371 ? -4.627 8.431 -9.996 1.00 95.94 371 GLY A N 1
ATOM 2994 C CA . GLY A 1 371 ? -3.254 8.195 -9.565 1.00 95.94 371 GLY A CA 1
ATOM 2995 C C . GLY A 1 371 ? -2.460 7.303 -10.518 1.00 95.94 371 GLY A C 1
ATOM 2996 O O . GLY A 1 371 ? -1.270 7.550 -10.689 1.00 95.94 371 GLY A O 1
ATOM 2997 N N . PHE A 1 372 ? -3.106 6.334 -11.180 1.00 96.19 372 PHE A N 1
ATOM 2998 C CA . PHE A 1 372 ? -2.473 5.484 -12.195 1.00 96.19 372 PHE A CA 1
ATOM 2999 C C . PHE A 1 372 ? -1.905 6.304 -13.359 1.00 96.19 372 PHE A C 1
ATOM 3001 O O . PHE A 1 372 ? -0.825 5.994 -13.853 1.00 96.19 372 PHE A O 1
ATOM 3008 N N . TYR A 1 373 ? -2.623 7.352 -13.778 1.00 93.12 373 TYR A N 1
ATOM 3009 C CA . TYR A 1 373 ? -2.196 8.234 -14.865 1.00 93.12 373 TYR A CA 1
ATOM 3010 C C . TYR A 1 373 ? -1.293 9.372 -14.407 1.00 93.12 373 TYR A C 1
ATOM 3012 O O . TYR A 1 373 ? -0.460 9.837 -15.177 1.00 93.12 373 TYR A O 1
ATOM 3020 N N . PHE A 1 374 ? -1.436 9.805 -13.156 1.00 92.31 374 PHE A N 1
ATOM 3021 C CA . PHE A 1 374 ? -0.599 10.853 -12.585 1.00 92.31 374 PHE A CA 1
ATOM 3022 C C . PHE A 1 374 ? 0.784 10.352 -12.158 1.00 92.31 374 PHE A C 1
ATOM 3024 O O . PHE A 1 374 ? 1.738 11.112 -12.147 1.00 92.31 374 PHE A O 1
ATOM 3031 N N . THR A 1 375 ? 0.899 9.083 -11.782 1.00 94.94 375 THR A N 1
ATOM 3032 C CA . THR A 1 375 ? 2.139 8.449 -11.312 1.00 94.94 375 THR A CA 1
ATOM 3033 C C . THR A 1 375 ? 2.818 7.744 -12.485 1.00 94.94 375 THR A C 1
ATOM 3035 O O . THR A 1 375 ? 2.101 7.244 -13.351 1.00 94.94 375 THR A O 1
ATOM 3038 N N . PRO A 1 376 ? 4.164 7.637 -12.546 1.00 93.25 376 PRO A N 1
ATOM 3039 C CA . PRO A 1 376 ? 4.853 6.999 -13.666 1.00 93.25 376 PRO A CA 1
ATOM 3040 C C . PRO A 1 376 ? 4.698 5.475 -13.601 1.00 93.25 376 PRO A C 1
ATOM 3042 O O . PRO A 1 376 ? 5.656 4.755 -13.332 1.00 93.25 376 PRO A O 1
ATOM 3045 N N . VAL A 1 377 ? 3.479 4.976 -13.816 1.00 95.31 377 VAL A N 1
ATOM 3046 C CA . VAL A 1 377 ? 3.116 3.555 -13.784 1.00 95.31 377 VAL A CA 1
ATOM 3047 C C . VAL A 1 377 ? 3.363 2.933 -15.152 1.00 95.31 377 VAL A C 1
ATOM 3049 O O . VAL A 1 377 ? 4.180 2.026 -15.274 1.00 95.31 377 VAL A O 1
ATOM 3052 N N . PHE A 1 378 ? 2.718 3.464 -16.190 1.00 92.12 378 PHE A N 1
ATOM 3053 C CA . PHE A 1 378 ? 2.908 3.019 -17.573 1.00 92.12 378 PHE A CA 1
ATOM 3054 C C . PHE A 1 378 ? 3.946 3.860 -18.335 1.00 92.12 378 PHE A C 1
ATOM 3056 O O . PHE A 1 378 ? 4.255 3.563 -19.475 1.00 92.12 378 PHE A O 1
ATOM 3063 N N . PHE A 1 379 ? 4.509 4.905 -17.733 1.00 89.56 379 PHE A N 1
ATOM 3064 C CA . PHE A 1 379 ? 5.615 5.684 -18.302 1.00 89.56 379 PHE A CA 1
ATOM 3065 C C . PHE A 1 379 ? 6.765 5.785 -17.295 1.00 89.56 379 PHE A C 1
ATOM 3067 O O . PHE A 1 379 ? 6.580 5.483 -16.112 1.00 89.56 379 PHE A O 1
ATOM 3074 N N . THR A 1 380 ? 7.958 6.183 -17.745 1.00 89.12 380 THR A N 1
ATOM 3075 C CA . THR A 1 380 ? 9.140 6.327 -16.878 1.00 89.12 380 THR A CA 1
ATOM 3076 C C . THR A 1 380 ? 9.316 7.759 -16.386 1.00 89.12 380 THR A C 1
ATOM 3078 O O . THR A 1 380 ? 8.843 8.710 -17.004 1.00 89.12 380 THR A O 1
ATOM 3081 N N . LEU A 1 381 ? 10.007 7.926 -15.256 1.00 89.12 381 LEU A N 1
ATOM 3082 C CA . LEU A 1 381 ? 10.302 9.257 -14.729 1.00 89.12 381 LEU A CA 1
ATOM 3083 C C . LEU A 1 381 ? 11.254 10.034 -15.657 1.00 89.12 381 LEU A C 1
ATOM 3085 O O . LEU A 1 381 ? 11.086 11.234 -15.831 1.00 89.12 381 LEU A O 1
ATOM 3089 N N . GLU A 1 382 ? 12.169 9.339 -16.334 1.00 86.56 382 GLU A N 1
ATOM 3090 C CA . GLU A 1 382 ? 13.054 9.899 -17.368 1.00 86.56 382 GLU A CA 1
ATOM 3091 C C . GLU A 1 382 ? 12.273 10.588 -18.491 1.00 86.56 382 GLU A C 1
ATOM 3093 O O . GLU A 1 382 ? 12.664 11.656 -18.946 1.00 86.56 382 GLU A O 1
ATOM 3098 N N . MET A 1 383 ? 11.131 10.026 -18.905 1.00 85.00 383 MET A N 1
ATOM 3099 C CA . MET A 1 383 ? 10.272 10.663 -19.909 1.00 85.00 383 MET A CA 1
ATOM 3100 C C . MET A 1 383 ? 9.699 11.995 -19.439 1.00 85.00 383 MET A C 1
ATOM 3102 O O . MET A 1 383 ? 9.445 12.862 -20.268 1.00 85.00 383 MET A O 1
ATOM 3106 N N . LEU A 1 384 ? 9.462 12.154 -18.134 1.00 85.44 384 LEU A N 1
ATOM 3107 C CA . LEU A 1 384 ? 9.010 13.426 -17.577 1.00 85.44 384 LEU A CA 1
ATOM 3108 C C . LEU A 1 384 ? 10.150 14.441 -17.517 1.00 85.44 384 LEU 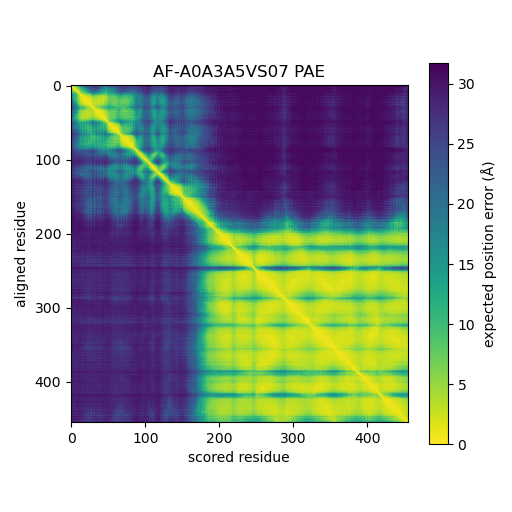A C 1
ATOM 3110 O O . LEU A 1 384 ? 9.955 15.583 -17.926 1.00 85.44 384 LEU A O 1
ATOM 3114 N N . ILE A 1 385 ? 11.323 14.005 -17.046 1.00 83.00 385 ILE A N 1
ATOM 3115 C CA . ILE A 1 385 ? 12.516 14.847 -16.875 1.00 83.00 385 ILE A CA 1
ATOM 3116 C C . ILE A 1 385 ? 13.028 15.354 -18.232 1.00 83.00 385 ILE A C 1
ATOM 3118 O O . ILE A 1 385 ? 13.352 16.530 -18.365 1.00 83.00 385 ILE A O 1
ATOM 3122 N N . ASN A 1 386 ? 13.017 14.508 -19.266 1.00 80.94 386 ASN A N 1
ATOM 3123 C CA . ASN A 1 386 ? 13.556 14.820 -20.594 1.00 80.94 386 ASN A CA 1
ATOM 3124 C C . ASN A 1 386 ? 12.588 15.616 -21.495 1.00 80.94 386 ASN A C 1
ATOM 3126 O O . ASN A 1 386 ? 12.613 15.466 -22.715 1.00 80.94 386 ASN A O 1
ATOM 3130 N N . GLY A 1 387 ? 11.731 16.466 -20.915 1.00 72.00 387 GLY A N 1
ATOM 3131 C CA . GLY A 1 387 ? 11.004 17.494 -21.671 1.00 72.00 387 GLY A CA 1
ATOM 3132 C C . GLY A 1 387 ? 9.492 17.311 -21.828 1.00 72.00 387 GLY A C 1
ATOM 3133 O O . GLY A 1 387 ? 8.888 18.048 -22.603 1.00 72.00 387 GLY A O 1
ATOM 3134 N N . ARG A 1 388 ? 8.843 16.384 -21.104 1.00 81.62 388 ARG A N 1
ATOM 3135 C CA . ARG A 1 388 ? 7.361 16.311 -21.091 1.00 81.62 388 ARG A CA 1
ATOM 3136 C C . ARG A 1 388 ? 6.699 17.231 -20.071 1.00 81.62 388 ARG A C 1
ATOM 3138 O O . ARG A 1 388 ? 5.510 17.507 -20.201 1.00 81.62 388 ARG A O 1
ATOM 3145 N N . ILE A 1 389 ? 7.437 17.684 -19.059 1.00 82.50 389 ILE A N 1
ATOM 3146 C CA . ILE A 1 389 ? 6.957 18.644 -18.059 1.00 82.50 389 ILE A CA 1
ATOM 3147 C C . ILE A 1 389 ? 7.959 19.804 -17.991 1.00 82.50 389 ILE A C 1
ATOM 3149 O O . ILE A 1 389 ? 9.165 19.550 -18.030 1.00 82.50 389 ILE A O 1
ATOM 3153 N N . PRO A 1 390 ? 7.499 21.065 -17.871 1.00 84.75 390 PRO A N 1
ATOM 3154 C CA . PRO A 1 390 ? 8.396 22.189 -17.634 1.00 84.75 390 PRO A CA 1
ATOM 3155 C C . PRO A 1 390 ? 9.236 21.970 -16.359 1.00 84.75 390 PRO A C 1
ATOM 3157 O O . PRO A 1 390 ? 8.679 21.537 -15.343 1.00 84.75 390 PRO A O 1
ATOM 3160 N N . PRO A 1 391 ? 10.542 22.300 -16.359 1.00 82.75 391 PRO A N 1
ATOM 3161 C CA . PRO A 1 391 ? 11.437 22.045 -15.222 1.00 82.75 391 PRO A CA 1
ATOM 3162 C C . PRO A 1 391 ? 10.939 22.625 -13.889 1.00 82.75 391 PRO A C 1
ATOM 3164 O O . PRO A 1 391 ? 11.148 22.036 -12.831 1.00 82.75 391 PRO A O 1
ATOM 3167 N N . GLU A 1 392 ? 10.216 23.744 -13.948 1.00 86.31 392 GLU A N 1
ATOM 3168 C CA . GLU A 1 392 ? 9.626 24.440 -12.798 1.00 86.31 392 GLU A CA 1
ATOM 3169 C C . GLU A 1 392 ? 8.626 23.574 -12.014 1.00 86.31 392 GLU A C 1
ATOM 3171 O O . GLU A 1 392 ? 8.550 23.664 -10.790 1.00 86.31 392 GLU A O 1
ATOM 3176 N N . PHE A 1 393 ? 7.880 22.696 -12.696 1.00 88.94 393 PHE A N 1
ATOM 3177 C CA . PHE A 1 393 ? 6.876 21.833 -12.065 1.00 88.94 393 PHE A CA 1
ATOM 3178 C C . PHE A 1 393 ? 7.430 20.472 -11.636 1.00 88.94 393 PHE A C 1
ATOM 3180 O O . PHE A 1 393 ? 6.782 19.770 -10.857 1.00 88.94 393 PHE A O 1
ATOM 3187 N N . LEU A 1 394 ? 8.616 20.085 -12.116 1.00 88.25 394 LEU A N 1
ATOM 3188 C CA . LEU A 1 394 ? 9.212 18.779 -11.826 1.00 88.25 394 LEU A CA 1
ATOM 3189 C C . LEU A 1 394 ? 9.481 18.601 -10.326 1.00 88.25 394 LEU A C 1
ATOM 3191 O O . LEU A 1 394 ? 9.157 17.561 -9.755 1.00 88.25 394 LEU A O 1
ATOM 3195 N N . THR A 1 395 ? 10.022 19.629 -9.674 1.00 88.88 395 THR A N 1
ATOM 3196 C CA . THR A 1 395 ? 10.315 19.607 -8.233 1.00 88.88 395 THR A CA 1
ATOM 3197 C C . THR A 1 395 ? 9.037 19.444 -7.409 1.00 88.88 395 THR A C 1
ATOM 3199 O O . THR A 1 395 ? 8.961 18.568 -6.546 1.00 88.88 395 THR A O 1
ATOM 3202 N N . ALA A 1 396 ? 7.994 20.219 -7.723 1.00 90.75 396 ALA A N 1
ATOM 3203 C CA . ALA A 1 396 ? 6.688 20.118 -7.079 1.00 90.75 396 ALA A CA 1
ATOM 3204 C C . ALA A 1 396 ? 6.060 18.732 -7.286 1.00 90.75 396 ALA A C 1
ATOM 3206 O O . ALA A 1 396 ? 5.539 18.136 -6.343 1.00 90.75 396 ALA A O 1
ATOM 3207 N N . TYR A 1 397 ? 6.158 18.186 -8.498 1.00 92.00 397 TYR A N 1
ATOM 3208 C CA . TYR A 1 397 ? 5.661 16.855 -8.823 1.00 92.00 397 TYR A CA 1
ATOM 3209 C C . TYR A 1 397 ? 6.346 15.754 -7.996 1.00 92.00 397 TYR A C 1
ATOM 3211 O O . TYR A 1 397 ? 5.660 14.909 -7.419 1.00 92.00 397 TYR A O 1
ATOM 3219 N N . LEU A 1 398 ? 7.678 15.787 -7.875 1.00 91.12 398 LEU A N 1
ATOM 3220 C CA . LEU A 1 398 ? 8.440 14.811 -7.086 1.00 91.12 398 LEU A CA 1
ATOM 3221 C C . LEU A 1 398 ? 8.114 14.877 -5.586 1.00 91.12 398 LEU A C 1
ATOM 3223 O O . LEU A 1 398 ? 8.058 13.843 -4.923 1.00 91.12 398 LEU A O 1
ATOM 3227 N N . ILE A 1 399 ? 7.857 16.077 -5.056 1.00 90.75 399 ILE A N 1
ATOM 3228 C CA . ILE A 1 399 ? 7.464 16.275 -3.652 1.00 90.75 399 ILE A CA 1
ATOM 3229 C C . ILE A 1 399 ? 6.039 15.762 -3.400 1.00 90.75 399 ILE A C 1
ATOM 3231 O O . ILE A 1 399 ? 5.777 15.129 -2.376 1.00 90.75 399 ILE A O 1
ATOM 3235 N N . LEU A 1 400 ? 5.110 16.031 -4.322 1.00 91.25 400 LEU A N 1
ATOM 3236 C CA . LEU A 1 400 ? 3.702 15.650 -4.187 1.00 91.25 400 LEU A CA 1
ATOM 3237 C C . LEU A 1 400 ? 3.459 14.159 -4.450 1.00 91.25 400 LEU A C 1
ATOM 3239 O O . LEU A 1 400 ? 2.502 13.600 -3.913 1.00 91.25 400 LEU A O 1
ATOM 3243 N N . ASN A 1 401 ? 4.306 13.510 -5.253 1.00 93.94 401 ASN A N 1
ATOM 3244 C CA . ASN A 1 401 ? 4.166 12.105 -5.622 1.00 93.94 401 ASN A CA 1
ATOM 3245 C C . ASN A 1 401 ? 5.376 11.251 -5.191 1.00 93.94 401 ASN A C 1
ATOM 3247 O O . ASN A 1 401 ? 6.161 10.808 -6.033 1.00 93.94 401 ASN A O 1
ATOM 3251 N N . PRO A 1 402 ? 5.506 10.923 -3.893 1.00 92.50 402 PRO A N 1
ATOM 3252 C CA . PRO A 1 402 ? 6.599 10.077 -3.406 1.00 92.50 402 PRO A CA 1
ATOM 3253 C C . PRO A 1 402 ? 6.555 8.649 -3.978 1.00 92.50 402 PRO A C 1
ATOM 3255 O O . PRO A 1 402 ? 7.590 7.991 -4.072 1.00 92.50 402 PRO A O 1
ATOM 3258 N N . ILE A 1 403 ? 5.382 8.166 -4.413 1.00 95.06 403 ILE A N 1
ATOM 3259 C CA . ILE A 1 403 ? 5.236 6.835 -5.026 1.00 95.06 403 ILE A CA 1
ATOM 3260 C C . ILE A 1 403 ? 6.012 6.759 -6.350 1.00 95.06 403 ILE A C 1
ATOM 3262 O O . ILE A 1 403 ? 6.550 5.700 -6.679 1.00 95.06 403 ILE A O 1
ATOM 3266 N N . ALA A 1 404 ? 6.141 7.875 -7.079 1.00 94.50 404 ALA A N 1
ATOM 3267 C CA . ALA A 1 404 ? 6.942 7.949 -8.300 1.00 94.50 404 ALA A CA 1
ATOM 3268 C C . ALA A 1 404 ? 8.409 7.552 -8.061 1.00 94.50 404 ALA A C 1
ATOM 3270 O O . ALA A 1 404 ? 8.990 6.826 -8.870 1.00 94.50 404 ALA A O 1
ATOM 3271 N N . ILE A 1 405 ? 8.981 7.966 -6.926 1.00 94.19 405 ILE A N 1
ATOM 3272 C CA . ILE A 1 405 ? 10.367 7.663 -6.547 1.00 94.19 405 ILE A CA 1
ATOM 3273 C C . ILE A 1 405 ? 10.508 6.172 -6.227 1.00 94.19 405 ILE A C 1
ATOM 3275 O O . ILE A 1 405 ? 11.423 5.516 -6.724 1.00 94.19 405 ILE A O 1
ATOM 3279 N N . TYR A 1 406 ? 9.562 5.590 -5.485 1.00 95.38 406 TYR A N 1
ATOM 3280 C CA . TYR A 1 406 ? 9.590 4.157 -5.173 1.00 95.38 406 TYR A CA 1
ATOM 3281 C C . TYR A 1 406 ? 9.446 3.293 -6.434 1.00 95.38 406 TYR A C 1
ATOM 3283 O O . TYR A 1 406 ? 10.166 2.306 -6.595 1.00 95.38 406 TYR A O 1
ATOM 3291 N N . LEU A 1 407 ? 8.572 3.673 -7.369 1.00 95.25 407 LEU A N 1
ATOM 3292 C CA . LEU A 1 407 ? 8.456 3.012 -8.676 1.00 95.25 407 LEU A CA 1
ATOM 3293 C C . LEU A 1 407 ? 9.762 3.087 -9.470 1.00 95.25 407 LEU A C 1
ATOM 3295 O O . LEU A 1 407 ? 10.167 2.096 -10.075 1.00 95.25 407 LEU A O 1
ATOM 3299 N N . SER A 1 408 ? 10.440 4.235 -9.432 1.00 93.38 408 SER A N 1
ATOM 3300 C CA . SER A 1 408 ? 11.756 4.392 -10.047 1.00 93.38 408 SER A CA 1
ATOM 3301 C C . SER A 1 408 ? 12.777 3.428 -9.437 1.00 93.38 408 SER A C 1
ATOM 3303 O O . SER A 1 408 ? 13.432 2.702 -10.176 1.00 93.38 408 SER A O 1
ATOM 3305 N N . MET A 1 409 ? 12.838 3.324 -8.102 1.00 93.62 409 MET A N 1
ATOM 3306 C CA . MET A 1 409 ? 13.722 2.374 -7.405 1.00 93.62 409 MET A CA 1
ATOM 3307 C C . MET A 1 409 ? 13.480 0.923 -7.838 1.00 93.62 409 MET A C 1
ATOM 3309 O O . MET A 1 409 ? 14.430 0.163 -8.027 1.00 93.62 409 MET A O 1
ATOM 3313 N N . ALA A 1 410 ? 12.214 0.532 -8.009 1.00 94.56 410 ALA A N 1
ATOM 3314 C CA . ALA A 1 410 ? 11.867 -0.813 -8.453 1.00 94.56 410 ALA A CA 1
ATOM 3315 C C . ALA A 1 410 ? 12.311 -1.103 -9.890 1.00 94.56 410 ALA A C 1
ATOM 3317 O O . ALA A 1 410 ? 12.690 -2.233 -10.181 1.00 94.56 410 ALA A O 1
ATOM 3318 N N . ARG A 1 411 ? 12.281 -0.109 -10.783 1.00 93.38 411 ARG A N 1
ATOM 3319 C CA . ARG A 1 411 ? 12.777 -0.258 -12.159 1.00 93.38 411 ARG A CA 1
ATOM 3320 C C . ARG A 1 411 ? 14.292 -0.392 -12.189 1.00 93.38 411 ARG A C 1
ATOM 3322 O O . ARG A 1 411 ? 14.788 -1.360 -12.761 1.00 93.38 411 ARG A O 1
ATOM 3329 N N . THR A 1 412 ? 15.000 0.481 -11.466 1.00 92.44 412 THR A N 1
ATOM 3330 C CA . THR A 1 412 ? 16.465 0.437 -11.318 1.00 92.44 412 THR A CA 1
ATOM 3331 C C . THR A 1 412 ? 16.960 -0.928 -10.835 1.00 92.44 412 THR A C 1
ATOM 3333 O O . THR A 1 412 ? 18.055 -1.352 -11.199 1.00 92.44 412 THR A O 1
ATOM 3336 N N . ALA A 1 413 ? 16.156 -1.634 -10.031 1.00 92.69 413 ALA A N 1
ATOM 3337 C CA . ALA A 1 413 ? 16.473 -2.969 -9.533 1.00 92.69 413 ALA A CA 1
ATOM 3338 C C . ALA A 1 413 ? 16.670 -4.015 -10.646 1.00 92.69 413 ALA A C 1
ATOM 3340 O O . ALA A 1 413 ? 17.434 -4.961 -10.456 1.00 92.69 413 ALA A O 1
ATOM 3341 N N . PHE A 1 414 ? 15.989 -3.844 -11.785 1.00 91.69 414 PHE A N 1
ATOM 3342 C CA . PHE A 1 414 ? 16.075 -4.741 -12.937 1.00 91.69 414 PHE A CA 1
ATOM 3343 C C . PHE A 1 414 ? 16.863 -4.129 -14.093 1.00 91.69 414 PHE A C 1
ATOM 3345 O O . PHE A 1 414 ? 17.717 -4.800 -14.654 1.00 91.69 414 PHE A O 1
ATOM 3352 N N . THR A 1 415 ? 16.619 -2.868 -14.455 1.00 89.50 415 THR A N 1
ATOM 3353 C CA . THR A 1 415 ? 17.271 -2.249 -15.624 1.00 89.50 415 THR A CA 1
ATOM 3354 C C . THR A 1 415 ? 18.714 -1.834 -15.355 1.00 89.50 415 THR A C 1
ATOM 3356 O O . THR A 1 415 ? 19.457 -1.587 -16.296 1.00 89.50 415 THR A O 1
ATOM 3359 N N . ASN A 1 416 ? 19.121 -1.732 -14.082 1.00 85.62 416 ASN A N 1
ATOM 3360 C CA . ASN A 1 416 ? 20.372 -1.115 -13.625 1.00 85.62 416 ASN A CA 1
ATOM 3361 C C . ASN A 1 416 ? 20.548 0.370 -13.999 1.00 85.62 416 ASN A C 1
ATOM 3363 O O . ASN A 1 416 ? 21.520 0.981 -13.540 1.00 85.62 416 ASN A O 1
ATOM 3367 N N . GLU A 1 417 ? 19.600 0.953 -14.730 1.00 84.12 417 GLU A N 1
ATOM 3368 C CA . GLU A 1 417 ? 19.517 2.365 -15.091 1.00 84.12 417 GLU A CA 1
ATOM 3369 C C . GLU A 1 417 ? 18.948 3.137 -13.899 1.00 84.12 417 GLU A C 1
ATOM 3371 O O . GLU A 1 417 ? 17.785 2.985 -13.523 1.00 84.12 417 GLU A O 1
ATOM 3376 N N . SER A 1 418 ? 19.803 3.905 -13.225 1.00 76.69 418 SER A N 1
ATOM 3377 C CA . SER A 1 418 ? 19.356 4.826 -12.185 1.00 76.69 418 SER A CA 1
ATOM 3378 C C . SER A 1 418 ? 18.908 6.125 -12.825 1.00 76.69 418 SER A C 1
ATOM 3380 O O . SER A 1 418 ? 19.669 6.735 -13.571 1.00 76.69 418 SER A O 1
ATOM 3382 N N . VAL A 1 419 ? 17.714 6.577 -12.463 1.00 79.62 419 VAL A N 1
ATOM 3383 C CA . VAL A 1 419 ? 17.272 7.928 -12.791 1.00 79.62 419 VAL A CA 1
ATOM 3384 C C . VAL A 1 419 ? 18.072 8.909 -11.938 1.00 79.62 419 VAL A C 1
ATOM 3386 O O . VAL A 1 419 ? 18.170 8.721 -10.721 1.00 79.62 419 VAL A O 1
ATOM 3389 N N . ASP A 1 420 ? 18.640 9.929 -12.577 1.00 80.38 420 ASP A N 1
ATOM 3390 C CA . ASP A 1 420 ? 19.360 11.011 -11.905 1.00 80.38 420 ASP A CA 1
ATOM 3391 C C . ASP A 1 420 ? 18.360 11.939 -11.205 1.00 80.38 420 ASP A C 1
ATOM 3393 O O . ASP A 1 420 ? 17.902 12.952 -11.729 1.00 80.38 420 ASP A O 1
ATOM 3397 N N . ILE A 1 421 ? 17.919 11.492 -10.034 1.00 82.75 421 ILE A N 1
ATOM 3398 C CA . ILE A 1 421 ? 17.075 12.248 -9.119 1.00 82.75 421 ILE A CA 1
ATOM 3399 C C . ILE A 1 421 ? 17.971 12.569 -7.932 1.00 82.75 421 ILE A C 1
ATOM 3401 O O . ILE A 1 421 ? 18.558 11.652 -7.349 1.00 82.75 421 ILE A O 1
ATOM 3405 N N . GLY A 1 422 ? 18.072 13.844 -7.562 1.00 85.56 422 GLY A N 1
ATOM 3406 C CA . GLY A 1 422 ? 18.905 14.244 -6.435 1.00 85.56 422 GLY A CA 1
ATOM 3407 C C . GLY A 1 422 ? 18.535 13.493 -5.149 1.00 85.56 422 GLY A C 1
ATOM 3408 O O . GLY A 1 422 ? 17.370 13.158 -4.891 1.00 85.56 422 GLY A O 1
ATOM 3409 N N . ILE A 1 423 ? 19.555 13.173 -4.347 1.00 89.25 423 ILE A N 1
ATOM 3410 C CA . ILE A 1 423 ? 19.432 12.345 -3.137 1.00 89.25 423 ILE A CA 1
ATOM 3411 C C . ILE A 1 423 ? 18.432 12.931 -2.125 1.00 89.25 423 ILE A C 1
ATOM 3413 O O . ILE A 1 423 ? 17.797 12.200 -1.362 1.00 89.25 423 ILE A O 1
ATOM 3417 N N . GLU A 1 424 ? 18.241 14.248 -2.149 1.00 91.94 424 GLU A N 1
ATOM 3418 C CA . GLU A 1 424 ? 17.274 14.985 -1.348 1.00 91.94 424 GLU A CA 1
ATOM 3419 C C . GLU A 1 424 ? 15.838 14.492 -1.553 1.00 91.94 424 GLU A C 1
ATOM 3421 O O . GLU A 1 424 ? 15.100 14.354 -0.577 1.00 91.94 424 GLU A O 1
ATOM 3426 N N . PHE A 1 425 ? 15.444 14.130 -2.777 1.00 92.31 425 PHE A N 1
ATOM 3427 C CA . PHE A 1 425 ? 14.082 13.671 -3.054 1.00 92.31 425 PHE A CA 1
ATOM 3428 C C . PHE A 1 425 ? 13.800 12.301 -2.434 1.00 92.31 425 PHE A C 1
ATOM 3430 O O . PHE A 1 425 ? 12.689 12.057 -1.956 1.00 92.31 425 PHE A O 1
ATOM 3437 N N . TYR A 1 426 ? 14.809 11.428 -2.344 1.00 92.19 426 TYR A N 1
ATOM 3438 C CA . TYR A 1 426 ? 14.681 10.161 -1.623 1.00 92.19 426 TYR A CA 1
ATOM 3439 C C . TYR A 1 426 ? 14.405 10.410 -0.137 1.00 92.19 426 TYR A C 1
ATOM 3441 O O . TYR A 1 426 ? 13.448 9.852 0.407 1.00 92.19 426 TYR A O 1
ATOM 3449 N N . TRP A 1 427 ? 15.161 11.302 0.508 1.00 93.88 427 TRP A N 1
ATOM 3450 C CA . TRP A 1 427 ? 14.942 11.657 1.913 1.00 93.88 427 TRP A CA 1
ATOM 3451 C C . TRP A 1 427 ? 13.596 12.340 2.152 1.00 93.88 427 TRP A C 1
ATOM 3453 O O . TRP A 1 427 ? 12.893 11.982 3.098 1.00 93.88 427 TRP A O 1
ATOM 3463 N N . ILE A 1 428 ? 13.193 13.261 1.273 1.00 94.38 428 ILE A N 1
ATOM 3464 C CA . ILE A 1 428 ? 11.879 13.916 1.332 1.00 94.38 428 ILE A CA 1
ATOM 3465 C C . ILE A 1 428 ? 10.761 12.876 1.219 1.00 94.38 428 ILE A C 1
ATOM 3467 O O . ILE A 1 428 ? 9.813 12.912 2.003 1.00 94.38 428 ILE A O 1
ATOM 3471 N N . SER A 1 429 ? 10.881 11.910 0.303 1.00 94.31 429 SER A N 1
ATOM 3472 C CA . SER A 1 429 ? 9.884 10.847 0.147 1.00 94.31 429 SER A CA 1
ATOM 3473 C C . SER A 1 429 ? 9.766 9.980 1.406 1.00 94.31 429 SER A C 1
ATOM 3475 O O . SER A 1 429 ? 8.656 9.673 1.844 1.00 94.31 429 SER A O 1
ATOM 3477 N N . LEU A 1 430 ? 10.891 9.625 2.038 1.00 94.94 430 LEU A N 1
ATOM 3478 C CA . LEU A 1 430 ? 10.917 8.852 3.282 1.00 94.94 430 LEU A CA 1
ATOM 3479 C C . LEU A 1 430 ? 10.317 9.635 4.451 1.00 94.94 430 LEU A C 1
ATOM 3481 O O . LEU A 1 430 ? 9.541 9.082 5.231 1.00 94.94 430 LEU A O 1
ATOM 3485 N N . LEU A 1 431 ? 10.628 10.927 4.555 1.00 95.50 431 LEU A N 1
ATOM 3486 C CA . LEU A 1 431 ? 10.053 11.812 5.563 1.00 95.50 431 LEU A CA 1
ATOM 3487 C C . LEU A 1 431 ? 8.540 11.950 5.370 1.00 95.50 431 LEU A C 1
ATOM 3489 O O . LEU A 1 431 ? 7.785 11.839 6.336 1.00 95.50 431 LEU A O 1
ATOM 3493 N N . HIS A 1 432 ? 8.082 12.122 4.130 1.00 94.62 432 HIS A N 1
ATOM 3494 C CA . HIS A 1 432 ? 6.661 12.183 3.808 1.00 94.62 432 HIS A CA 1
ATOM 3495 C C . HIS A 1 432 ? 5.940 10.886 4.208 1.00 94.62 432 HIS A C 1
ATOM 3497 O O . HIS A 1 432 ? 4.894 10.938 4.858 1.00 94.62 432 HIS A O 1
ATOM 3503 N N . LEU A 1 433 ? 6.523 9.723 3.896 1.00 95.69 433 LEU A N 1
ATOM 3504 C CA . LEU A 1 433 ? 6.011 8.420 4.323 1.00 95.69 433 LEU A CA 1
ATOM 3505 C C . LEU A 1 433 ? 5.931 8.310 5.852 1.00 95.69 433 LEU A C 1
ATOM 3507 O O . LEU A 1 433 ? 4.902 7.889 6.381 1.00 95.69 433 LEU A O 1
ATOM 3511 N N . ALA A 1 434 ? 6.988 8.709 6.564 1.00 94.62 434 ALA A N 1
ATOM 3512 C CA . ALA A 1 434 ? 7.038 8.655 8.022 1.00 94.62 434 ALA A CA 1
ATOM 3513 C C . ALA A 1 434 ? 5.960 9.544 8.663 1.00 94.62 434 ALA A C 1
ATOM 3515 O O . ALA A 1 434 ? 5.226 9.089 9.543 1.00 94.62 434 ALA A O 1
ATOM 3516 N N . ILE A 1 435 ? 5.808 10.785 8.187 1.00 95.38 435 ILE A N 1
ATOM 3517 C CA . ILE A 1 435 ? 4.769 11.710 8.659 1.00 95.38 435 ILE A CA 1
ATOM 3518 C C . ILE A 1 435 ? 3.378 11.133 8.392 1.00 95.38 435 ILE A C 1
ATOM 3520 O O . ILE A 1 435 ? 2.545 11.088 9.301 1.00 95.38 435 ILE A O 1
ATOM 3524 N N . LEU A 1 436 ? 3.129 10.651 7.173 1.00 95.56 436 LEU A N 1
ATOM 3525 C CA . LEU A 1 436 ? 1.841 10.089 6.780 1.00 95.56 436 LEU A CA 1
ATOM 3526 C C . LEU A 1 436 ? 1.475 8.860 7.622 1.00 95.56 436 LEU A C 1
ATOM 3528 O O . LEU A 1 436 ? 0.341 8.762 8.103 1.00 95.56 436 LEU A O 1
ATOM 3532 N N . TYR A 1 437 ? 2.424 7.948 7.845 1.00 93.31 437 TYR A N 1
ATOM 3533 C CA . TYR A 1 437 ? 2.224 6.760 8.676 1.00 93.31 437 TYR A CA 1
ATOM 3534 C C . TYR A 1 437 ? 1.943 7.129 10.136 1.00 93.31 437 TYR A C 1
ATOM 3536 O O . TYR A 1 437 ? 0.987 6.616 10.726 1.00 93.31 437 TYR A O 1
ATOM 3544 N N . CYS A 1 438 ? 2.716 8.054 10.714 1.00 91.62 438 CYS A N 1
ATOM 3545 C CA . CYS A 1 438 ? 2.531 8.519 12.089 1.00 91.62 438 CYS A CA 1
ATOM 3546 C C . CYS A 1 438 ? 1.171 9.200 12.286 1.00 91.62 438 CYS A C 1
ATOM 3548 O O . CYS A 1 438 ? 0.431 8.842 13.206 1.00 91.62 438 CYS A O 1
ATOM 3550 N N . LEU A 1 439 ? 0.798 10.132 11.402 1.00 93.94 439 LEU A N 1
ATOM 3551 C CA . LEU A 1 439 ? -0.491 10.828 11.459 1.00 93.94 439 LEU A CA 1
ATOM 3552 C C . LEU A 1 439 ? -1.667 9.859 11.304 1.00 93.94 439 LEU A C 1
ATOM 3554 O O . LEU A 1 439 ? -2.628 9.915 12.076 1.00 93.94 439 LEU A O 1
ATOM 3558 N N . SER A 1 440 ? -1.576 8.937 10.346 1.00 93.44 440 SER A N 1
ATOM 3559 C CA . SER A 1 440 ? -2.632 7.955 10.086 1.00 93.44 440 SER A CA 1
ATOM 3560 C C . SER A 1 440 ? -2.782 6.961 11.237 1.00 93.44 440 SER A C 1
ATOM 3562 O O . SER A 1 440 ? -3.902 6.664 11.655 1.00 93.44 440 SER A O 1
ATOM 3564 N N . SER A 1 441 ? -1.670 6.497 11.811 1.00 90.25 441 SER A N 1
ATOM 3565 C CA . SER A 1 441 ? -1.662 5.603 12.977 1.00 90.25 441 SER A CA 1
ATOM 3566 C C . SER A 1 441 ? -2.215 6.289 14.227 1.00 90.25 441 SER A C 1
ATOM 3568 O O . SER A 1 441 ? -3.014 5.698 14.961 1.00 90.25 441 SER A O 1
ATOM 3570 N N . TYR A 1 442 ? -1.866 7.561 14.446 1.00 89.25 442 TYR A N 1
ATOM 3571 C CA . TYR A 1 442 ? -2.449 8.377 15.510 1.00 89.25 442 TYR A CA 1
ATOM 3572 C C . TYR A 1 442 ? -3.964 8.497 15.347 1.00 89.25 442 TYR A C 1
ATOM 3574 O O . TYR A 1 442 ? -4.718 8.187 16.275 1.00 89.25 442 TYR A O 1
ATOM 3582 N N . TRP A 1 443 ? -4.418 8.875 14.150 1.00 91.69 443 TRP A N 1
ATOM 3583 C CA . TRP A 1 443 ? -5.837 9.006 13.840 1.00 91.69 443 TRP A CA 1
ATOM 3584 C C . TRP A 1 443 ? -6.596 7.695 14.061 1.00 91.69 443 TRP A C 1
ATOM 3586 O O . TRP A 1 443 ? -7.631 7.675 14.736 1.00 91.69 443 TRP A O 1
ATOM 3596 N N . PHE A 1 444 ? -6.046 6.588 13.562 1.00 91.00 444 PHE A N 1
ATOM 3597 C CA . PHE A 1 444 ? -6.619 5.259 13.720 1.00 91.00 444 PHE A CA 1
ATOM 3598 C C . PHE A 1 444 ? -6.751 4.875 15.199 1.00 91.00 444 PHE A C 1
ATOM 3600 O O . PHE A 1 444 ? -7.850 4.551 15.647 1.00 91.00 444 PHE A O 1
ATOM 3607 N N . SER A 1 445 ? -5.683 5.005 15.994 1.00 86.94 445 SER A N 1
ATOM 3608 C CA . SER A 1 445 ? -5.675 4.624 17.420 1.00 86.94 445 SER A CA 1
ATOM 3609 C C . SER A 1 445 ? -6.705 5.386 18.273 1.00 86.94 445 SER A C 1
ATOM 3611 O O . SER A 1 445 ? -7.249 4.858 19.257 1.00 86.94 445 SER A O 1
ATOM 3613 N N . LYS A 1 446 ? -7.004 6.632 17.886 1.00 87.25 446 LYS A N 1
ATOM 3614 C CA . LYS A 1 446 ? -7.979 7.502 18.549 1.00 87.25 446 LYS A CA 1
ATOM 3615 C C . LYS A 1 446 ? -9.416 7.176 18.144 1.00 87.25 446 LYS A C 1
ATOM 3617 O O . LYS A 1 446 ? -10.330 7.270 18.972 1.00 87.25 446 LYS A O 1
ATOM 3622 N N . ASN A 1 447 ? -9.625 6.794 16.886 1.00 88.94 447 ASN A N 1
ATOM 3623 C CA . ASN A 1 447 ? -10.957 6.658 16.304 1.00 88.94 447 ASN A CA 1
ATOM 3624 C C . ASN A 1 447 ? -11.439 5.206 16.198 1.00 88.94 447 ASN A C 1
ATOM 3626 O O . ASN A 1 447 ? -12.647 4.992 16.109 1.00 88.94 447 ASN A O 1
ATOM 3630 N N . GLU A 1 448 ? -10.557 4.212 16.302 1.00 84.31 448 GLU A N 1
ATOM 3631 C CA . GLU A 1 448 ? -10.875 2.791 16.115 1.00 84.31 448 GLU A CA 1
ATOM 3632 C C . GLU A 1 448 ? -12.057 2.296 16.968 1.00 84.31 448 GLU A C 1
ATOM 3634 O O . GLU A 1 448 ? -12.917 1.558 16.489 1.00 84.31 448 GLU A O 1
ATOM 3639 N N . ASN A 1 449 ? -12.156 2.746 18.223 1.00 84.75 449 ASN A N 1
ATOM 3640 C CA . ASN A 1 449 ? -13.212 2.344 19.153 1.00 84.75 449 ASN A CA 1
ATOM 3641 C C . ASN A 1 449 ? -14.558 2.985 18.811 1.00 84.75 449 ASN A C 1
ATOM 3643 O O . ASN A 1 449 ? -15.605 2.424 19.123 1.00 84.75 449 ASN A O 1
ATOM 3647 N N . LYS A 1 450 ? -14.530 4.174 18.200 1.00 86.75 450 LYS A N 1
ATOM 3648 C CA . LYS A 1 450 ? -15.732 4.849 17.708 1.00 86.75 450 LYS A CA 1
ATOM 3649 C C . LYS A 1 450 ? -16.192 4.221 16.400 1.00 86.75 450 LYS A C 1
ATOM 3651 O O . LYS A 1 450 ? -17.387 4.035 16.245 1.00 86.75 450 LYS A O 1
ATOM 3656 N N . ALA A 1 451 ? -15.256 3.853 15.524 1.00 85.31 451 ALA A N 1
ATOM 3657 C CA . ALA A 1 451 ? -15.533 3.226 14.234 1.00 85.31 451 ALA A CA 1
ATOM 3658 C C . ALA A 1 451 ? -16.418 1.976 14.378 1.00 85.31 451 ALA A C 1
ATOM 3660 O O . ALA A 1 451 ? -17.416 1.853 13.686 1.00 85.31 451 ALA A O 1
ATOM 3661 N N . VAL A 1 452 ? -16.143 1.113 15.365 1.00 81.94 452 VAL A N 1
ATOM 3662 C CA . VAL A 1 452 ? -16.975 -0.085 15.618 1.00 81.94 452 VAL A CA 1
ATOM 3663 C C . VAL A 1 452 ? -18.391 0.222 16.099 1.00 81.94 452 VAL A C 1
ATOM 3665 O O . VAL A 1 452 ? -19.251 -0.630 15.966 1.00 81.94 452 VAL A O 1
ATOM 3668 N N . LYS A 1 453 ? -18.679 1.417 16.626 1.00 84.31 453 LYS A N 1
ATOM 3669 C CA . LYS A 1 453 ? -20.062 1.775 16.987 1.00 84.31 453 LYS A CA 1
ATOM 3670 C C . LYS A 1 453 ? -20.939 2.072 15.770 1.00 84.31 453 LYS A C 1
ATOM 3672 O O . LYS A 1 453 ? -22.152 2.122 15.920 1.00 84.31 453 LYS A O 1
ATOM 3677 N N . TYR A 1 454 ? -20.322 2.341 14.621 1.00 84.00 454 TYR A N 1
ATOM 3678 C CA . TYR A 1 454 ? -21.016 2.631 13.367 1.00 84.00 454 TYR A CA 1
ATOM 3679 C C . TYR A 1 454 ? -21.144 1.396 12.459 1.00 84.00 454 TYR A C 1
ATOM 3681 O O . TYR A 1 454 ? -21.789 1.485 11.416 1.00 84.00 454 TYR A O 1
ATOM 3689 N N . LEU A 1 455 ? -20.528 0.274 12.853 1.00 82.94 455 LEU A N 1
ATOM 3690 C CA . LEU A 1 455 ? -20.611 -1.032 12.196 1.00 82.94 455 LEU A CA 1
ATOM 3691 C C . LEU A 1 455 ? -21.691 -1.886 12.853 1.00 82.94 455 LEU A C 1
ATOM 3693 O O . LEU A 1 455 ? -22.454 -2.520 12.095 1.00 82.94 455 LEU A O 1
#

Secondary structure (DSSP, 8-state):
-THHHHHHHHHHHHHHHHHHHHHHHHTTSSS--HHHHHHHHHHHHHH-S-HHHHHHHHHHHHHHH-S-HHHHHHHHHHHHHHHHHH-TT----EEEE--GGGGGSS--EEEEEEEETTEEEEEEEE--S-----HHHHHHHHHHHHHHTTT-HHHHHHHHHHHHHHHHHHHHHHHHHHHHHHHHHHHHHHHHHHHHHHHHTHHHHHHHHHHHHHHHHTT-SSGGGHHHHHHHHHHHHHHHHHHHTT----TTHHHHHHHHHHHHHHHHHHHHHHHTHHHHTHHHHHHS---THHHHHHHHHHHHHHHHHHGGGGHHHHHHTTPPP-GGGGHHHHHHHHHHHHHHHHHHHHHHHHTT-TTHHHHHHHHHHHHHHHTTSSS-HHHIIIIIS-HHHHHHHHHH-HHHHHHHHHHHHHH-------HHHHHHHHHHHHHHHHHHHHHHHHHHHHHGGG-

Foldseek 3Di:
DVPPVVVLVVVLVVVLVVLLVVLLVLLADPPRPLVVNLVSLVVSCVSDVVVQVVLLVSLVVCVVPPPDVPSSVSSVVSNVVVVPPPDPPDDWDWDFDQPPVCVVPDFRWGWTWTDDPPDIDIRIDRQDDDDDPDPVVVVLVVVQVVVVVVPDVVVPVVNVVVSVVVVVVVVVVCVVCVVVVVLVVLLVCLVVCVVVLCVVCVVVLVVLLVVVLCVVQPPDPCRLCVLQVVLQVVLVVLVVVCVVVVHPADPCLSLLLSLLCLLLVLLLQLQLCLLCQCVVCLVVVVPDPGDSLSSSVSSNSNSVVSSVSSCVSNVVVCVVVVFDQDPLLVLQVVLSVLSSLLSSLNSLQNNLVCLVPVCSSVVSVVVSVVCCVLACNSHALVSVVVPPDDPVCNVVSLLVCLNNVSSQSNSCRTPVDHDPDDPVSVVSSVVVSVVSNSVSSSNNSVRVVVSSVSD

Solvent-accessible surface area (backbone atoms only — not comparable to full-atom values): 25354 Å² total; per-residue (Å²): 130,78,70,65,59,60,55,53,56,59,50,47,60,56,48,50,55,52,46,52,54,48,46,59,53,48,64,70,41,85,78,64,58,61,71,61,47,53,51,49,52,52,57,44,44,80,71,36,84,77,46,65,65,63,47,51,54,48,50,54,50,42,62,75,68,50,96,47,70,69,50,50,53,52,49,51,53,53,52,54,53,52,62,60,68,75,47,91,85,66,82,81,56,79,54,79,58,76,64,75,80,42,72,83,54,94,48,64,63,53,42,49,43,47,55,54,101,89,48,84,46,80,49,76,50,84,77,50,90,79,77,70,92,45,69,72,50,54,54,50,51,53,53,51,57,56,46,63,75,66,74,46,67,73,60,51,54,54,49,50,53,54,49,51,53,49,51,52,51,50,55,51,48,49,53,52,47,51,56,49,50,56,51,52,49,52,35,52,49,51,68,69,36,49,65,55,52,51,60,76,42,40,72,59,41,54,50,50,26,51,50,55,53,47,62,72,37,56,95,46,94,64,39,73,53,54,53,36,49,54,44,49,54,51,29,55,52,52,51,53,52,36,60,76,65,72,51,90,73,59,96,59,41,68,58,51,22,30,54,22,44,48,54,50,51,35,36,45,53,27,29,59,50,23,25,40,31,60,72,79,39,42,78,53,63,77,74,44,100,65,74,71,64,53,52,40,51,28,46,42,52,41,32,51,55,50,42,62,57,29,52,60,58,49,51,65,53,36,61,74,70,66,55,72,78,52,86,48,40,60,36,30,63,50,22,52,50,53,48,48,50,47,23,48,20,55,11,44,40,43,21,46,48,24,40,77,39,74,60,49,56,58,54,50,53,50,50,50,57,53,43,50,74,74,36,52,24,77,48,57,64,63,58,40,71,75,66,71,46,64,74,85,52,49,61,56,48,53,69,74,37,42,64,43,56,36,48,47,39,34,41,23,15,61,72,70,57,72,78,95,63,64,71,65,57,58,52,52,34,52,49,51,46,51,51,48,36,52,53,16,50,43,52,29,70,72,39,51,76,58,27,62,75,60,104

Mean predicted aligned error: 18.36 Å